Protein AF-0000000072325940 (afdb_homodimer)

Sequence (760 aa):
MFMQYHIFSPYRVCPLGAHVDHQHGLVTGFAIDKGVDLWFDVNEDGHVHLESKTFEGLVDFEIDAPSQVRERHWGDYARGAKYALCKRFALKHGITGVIQGSLPVGGLSSSAAVLIAYVMAFAKANDITLQPFEIVKIASEAEREYIGLNNGLLDQACIALGKKDGLLFLDCDSNDWRIIKRHPDMPDFEIGIFFSGLTRSLVNSDYNLRVFECKTAAWNMLAYTDQPLKTFDKTFLRDISKATFEKTRIAMPQRFARRAEHFYSEYRRVRQGVTAWETGNLKLFGKLSFDSCESSIHNYECGSPELIAIYEIMRALPGIYGGRFSGAGFKGACIALVNPAHKVEIEKVLTEKYLAQFPEYEKTFQVFWVKPDDGARFVEMFMQYHIFSPYRVCPLGAHVDHQHGLVTGFAIDKGVDLWFDVNEDGHVHLESKTFEGLVDFEIDAPSQVRERHWGDYARGAKYALCKRFALKHGITGVIQGSLPVGGLSSSAAVLIAYVMAFAKANDITLQPFEIVKIASEAEREYIGLNNGLLDQACIALGKKDGLLFLDCDSNDWRIIKRHPDMPDFEIGIFFSGLTRSLVNSDYNLRVFECKTAAWNMLAYTDQPLKTFDKTFLRDISKATFEKTRIAMPQRFARRAEHFYSEYRRVRQGVTAWETGNLKLFGKLSFDSCESSIHNYECGSPELIAIYEIMRALPGIYGGRFSGAGFKGACIALVNPAHKVEIEKVLTEKYLAQFPEYEKTFQVFWVKPDDGARFVE

pLDDT: mean 94.89, std 6.54, range [51.88, 98.88]

Foldseek 3Di:
DAADWKWWFFFKFWLFDPLQQLLQFKTKIFGWPFAKMKGKHKAQQQWAWEEEPVDDDIAIDGLQDPQDADPPDLNLLLSLLSVLVVVPDHFRIYIHIYMYGDDDDDQRPRSLRSSLVNNVVSCVSRVHDDDLVRSLVSSQCSCCPRVNASDGRHRSCNQRFHAQQFMWMARRNVRDIDTQGFDPPADDWWKKKWFLLDDDDPLRVLSVVLSLLQLVLQQQLCVVVVHDDDPSSPGHLVVDDVVSLVVCLVVDDVLSNLSSVLNVVSSVLSVVLSVCRNVNNLLSNQVSSLVNQVSCCPRSNAADPSQVQLSVLLVPDPFWSHKHGGDSHNGTIIMTIGRPVCVVVSVVSSLVSSCVVVVVSNPRIDMDIIGGHGHMDMDD/DAADWKWWFFFKFWLFDPLQQLLQFKTKIFGWPFAKMKGKHKAQQQWAWEEEPVDDDIAIDGLQDPQDADPPDLNLLLSLLSVLVVVPDHFRIYIHIYMYGDDDDDQRPRSLSSSLVNNVVSCVSRVHDDDLVRSLVSSQCSCCPRVNASDGRHGSCNQRFHAQQFMWMARRNVRDIDTQGFDPPAADWWKKKWFLLDDDDPLRVLSVVLSLLQLVLQQQLCVVVVHDDDPSSPGHLVVDDVVSLVVCLVVDDVLSNLSSVLNVVSSVLSVVLSVCRNVNNLLSNQVSSLVNQVSCCPRSNAADPSQVQLSVLLVPDPFWSHKHGGDSHNGTIIMTIGRPVCVVVSVVSSLVRSCVVVVVSNPRIDMDIIGGHGHMDMDD

Structure (mmCIF, N/CA/C/O backbone):
data_AF-0000000072325940-model_v1
#
loop_
_entity.id
_entity.type
_entity.pdbx_description
1 polymer Galactokinase
#
loop_
_atom_site.group_PDB
_atom_site.id
_atom_site.type_symbol
_atom_site.label_atom_id
_atom_site.label_alt_id
_atom_site.label_comp_id
_atom_site.label_asym_id
_atom_site.label_entity_id
_atom_site.label_seq_id
_atom_site.pdbx_PDB_ins_code
_atom_site.Cartn_x
_atom_site.Cartn_y
_atom_site.Cartn_z
_atom_site.occupancy
_atom_site.B_iso_or_equiv
_atom_site.auth_seq_id
_atom_site.auth_comp_id
_atom_site.auth_asym_id
_atom_site.auth_atom_id
_atom_site.pdbx_PDB_model_num
ATOM 1 N N . MET A 1 1 ? 2.705 -13.016 -41.156 1 51.88 1 MET A N 1
ATOM 2 C CA . MET A 1 1 ? 3.857 -12.117 -41.094 1 51.88 1 MET A CA 1
ATOM 3 C C . MET A 1 1 ? 4.922 -12.648 -40.125 1 51.88 1 MET A C 1
ATOM 5 O O . MET A 1 1 ? 4.609 -13.023 -39 1 51.88 1 MET A O 1
ATOM 9 N N . PHE A 1 2 ? 6.035 -13.125 -40.625 1 78.81 2 PHE A N 1
ATOM 10 C CA . PHE A 1 2 ? 7.121 -13.836 -39.969 1 78.81 2 PHE A CA 1
ATOM 11 C C . PHE A 1 2 ? 7.93 -12.898 -39.094 1 78.81 2 PHE A C 1
ATOM 13 O O . PHE A 1 2 ? 8.453 -11.891 -39.562 1 78.81 2 PHE A O 1
ATOM 20 N N . MET A 1 3 ? 7.707 -12.891 -37.844 1 91.12 3 MET A N 1
ATOM 21 C CA . MET A 1 3 ? 8.484 -12.094 -36.875 1 91.12 3 MET A CA 1
ATOM 22 C C . MET A 1 3 ? 9.805 -12.781 -36.562 1 91.12 3 MET A C 1
ATOM 24 O O . MET A 1 3 ? 9.906 -14.008 -36.625 1 91.12 3 MET A O 1
ATOM 28 N N . GLN A 1 4 ? 10.773 -12.031 -36.312 1 95.94 4 GLN A N 1
ATOM 29 C CA . GLN A 1 4 ? 12.148 -12.5 -36.156 1 95.94 4 GLN A CA 1
ATOM 30 C C . GLN A 1 4 ? 12.297 -13.375 -34.906 1 95.94 4 GLN A C 1
ATOM 32 O O . GLN A 1 4 ? 13.039 -14.352 -34.938 1 95.94 4 GLN A O 1
ATOM 37 N N . TYR A 1 5 ? 11.703 -13.031 -33.875 1 98.06 5 TYR A N 1
ATOM 38 C CA . TYR A 1 5 ? 11.898 -13.742 -32.625 1 98.06 5 TYR A CA 1
ATOM 39 C C . TYR A 1 5 ? 10.586 -14.344 -32.125 1 98.06 5 TYR A C 1
ATOM 41 O O . TYR A 1 5 ? 9.508 -13.836 -32.438 1 98.06 5 TYR A O 1
ATOM 49 N N . HIS A 1 6 ? 10.703 -15.445 -31.422 1 98.31 6 HIS A N 1
ATOM 50 C CA . HIS A 1 6 ? 9.578 -16.141 -30.812 1 98.31 6 HIS A CA 1
ATOM 51 C C . HIS A 1 6 ? 9.914 -16.609 -29.391 1 98.31 6 HIS A C 1
ATOM 53 O O . HIS A 1 6 ? 10.875 -17.344 -29.188 1 98.31 6 HIS A O 1
ATOM 59 N N . ILE A 1 7 ? 9.141 -16.109 -28.453 1 98.5 7 ILE A N 1
ATOM 60 C CA . ILE A 1 7 ? 9.281 -16.547 -27.062 1 98.5 7 ILE A CA 1
ATOM 61 C C . ILE A 1 7 ? 8.07 -17.375 -26.656 1 98.5 7 ILE A C 1
ATOM 63 O O . ILE A 1 7 ? 6.926 -17 -26.938 1 98.5 7 ILE A O 1
ATOM 67 N N . PHE A 1 8 ? 8.336 -18.531 -26.078 1 98.56 8 PHE A N 1
ATOM 68 C CA . PHE A 1 8 ? 7.312 -19.312 -25.391 1 98.56 8 PHE A CA 1
ATOM 69 C C . PHE A 1 8 ? 7.473 -19.188 -23.875 1 98.56 8 PHE A C 1
ATOM 71 O O . PHE A 1 8 ? 8.516 -19.531 -23.328 1 98.56 8 PHE A O 1
ATOM 78 N N . SER A 1 9 ? 6.504 -18.641 -23.219 1 98.5 9 SER A N 1
ATOM 79 C CA . SER A 1 9 ? 6.426 -18.531 -21.766 1 98.5 9 SER A CA 1
ATOM 80 C C . SER A 1 9 ? 5.328 -19.422 -21.203 1 98.5 9 SER A C 1
ATOM 82 O O . SER A 1 9 ? 4.141 -19.125 -21.359 1 98.5 9 SER A O 1
ATOM 84 N N . PRO A 1 10 ? 5.703 -20.484 -20.547 1 98.56 10 PRO A N 1
ATOM 85 C CA . PRO A 1 10 ? 4.719 -21.484 -20.094 1 98.56 10 PRO A CA 1
ATOM 86 C C . PRO A 1 10 ? 3.861 -20.984 -18.938 1 98.56 10 PRO A C 1
ATOM 88 O O . PRO A 1 10 ? 4.246 -20.047 -18.234 1 98.56 10 PRO A O 1
ATOM 91 N N . TYR A 1 11 ? 2.676 -21.594 -18.812 1 98.25 11 TYR A N 1
ATOM 92 C CA . TYR A 1 11 ? 1.926 -21.484 -17.578 1 98.25 11 TYR A CA 1
ATOM 93 C C . TYR A 1 11 ? 2.553 -22.328 -16.484 1 98.25 11 TYR A C 1
ATOM 95 O O . TYR A 1 11 ? 3.58 -22.984 -16.703 1 98.25 11 TYR A O 1
ATOM 103 N N . ARG A 1 12 ? 1.952 -22.188 -15.273 1 98.06 12 ARG A N 1
ATOM 104 C CA . ARG A 1 12 ? 2.545 -22.922 -14.164 1 98.06 12 ARG A CA 1
ATOM 105 C C . ARG A 1 12 ? 1.468 -23.516 -13.266 1 98.06 12 ARG A C 1
ATOM 107 O O . ARG A 1 12 ? 0.333 -23.031 -13.242 1 98.06 12 ARG A O 1
ATOM 114 N N . VAL A 1 13 ? 1.856 -24.578 -12.555 1 97.94 13 VAL A N 1
ATOM 115 C CA . VAL A 1 13 ? 1.023 -25.156 -11.5 1 97.94 13 VAL A CA 1
ATOM 116 C C . VAL A 1 13 ? 1.863 -25.375 -10.242 1 97.94 13 VAL A C 1
ATOM 118 O O . VAL A 1 13 ? 3.074 -25.594 -10.328 1 97.94 13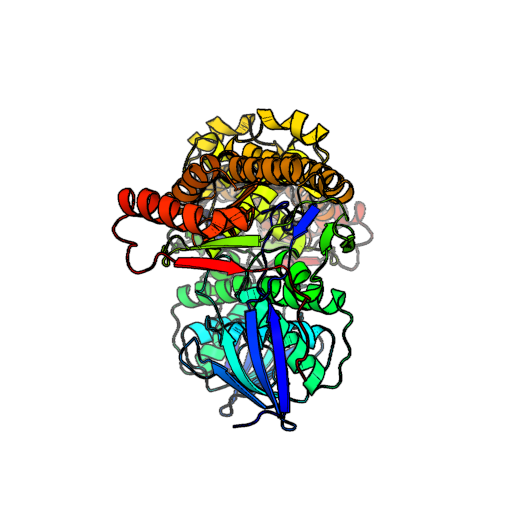 VAL A O 1
ATOM 121 N N . CYS A 1 14 ? 1.197 -25.328 -9.148 1 98.06 14 CYS A N 1
ATOM 122 C CA . CYS A 1 14 ? 1.838 -25.484 -7.844 1 98.06 14 CYS A CA 1
ATOM 123 C C . CYS A 1 14 ? 1.151 -26.562 -7.02 1 98.06 14 CYS A C 1
ATOM 125 O O . CYS A 1 14 ? 0.117 -26.312 -6.395 1 98.06 14 CYS A O 1
ATOM 127 N N . PRO A 1 15 ? 1.756 -27.719 -6.887 1 98.19 15 PRO A N 1
ATOM 128 C CA . PRO A 1 15 ? 1.148 -28.781 -6.074 1 98.19 15 PRO A CA 1
ATOM 129 C C . PRO A 1 15 ? 1.293 -28.531 -4.574 1 98.19 15 PRO A C 1
ATOM 131 O O . PRO A 1 15 ? 0.444 -28.953 -3.789 1 98.19 15 PRO A O 1
ATOM 134 N N . LEU A 1 16 ? 2.408 -27.938 -4.168 1 98.62 16 LEU A N 1
ATOM 135 C CA . LEU A 1 16 ? 2.676 -27.625 -2.768 1 98.62 16 LEU A CA 1
ATOM 136 C C . LEU A 1 16 ? 3.328 -26.25 -2.631 1 98.62 16 LEU A C 1
ATOM 138 O O . LEU A 1 16 ? 4.223 -25.906 -3.404 1 98.62 16 LEU A O 1
ATOM 142 N N . GLY A 1 17 ? 2.883 -25.547 -1.646 1 98.38 17 GLY A N 1
ATOM 143 C CA . GLY A 1 17 ? 3.471 -24.234 -1.399 1 98.38 17 GLY A CA 1
ATOM 144 C C . GLY A 1 17 ? 2.57 -23.094 -1.821 1 98.38 17 GLY A C 1
ATOM 145 O O . GLY A 1 17 ? 3.051 -22 -2.125 1 98.38 17 GLY A O 1
ATOM 146 N N . ALA A 1 18 ? 1.26 -23.344 -1.795 1 95.94 18 ALA A N 1
ATOM 147 C CA . ALA A 1 18 ? 0.313 -22.328 -2.225 1 95.94 18 ALA A CA 1
ATOM 148 C C . ALA A 1 18 ? 0.162 -21.234 -1.164 1 95.94 18 ALA A C 1
ATOM 150 O O . ALA A 1 18 ? 0.06 -21.531 0.029 1 95.94 18 ALA A O 1
ATOM 151 N N . HIS A 1 19 ? 0.198 -19.969 -1.581 1 96.75 19 HIS A N 1
ATOM 152 C CA . HIS A 1 19 ? -0.144 -18.781 -0.806 1 96.75 19 HIS A CA 1
ATOM 153 C C . HIS A 1 19 ? 0.864 -18.547 0.314 1 96.75 19 HIS A C 1
ATOM 155 O O . HIS A 1 19 ? 0.538 -17.922 1.327 1 96.75 19 HIS A O 1
ATOM 161 N N . VAL A 1 20 ? 2.068 -19.047 0.188 1 98.19 20 VAL A N 1
ATOM 162 C CA . VAL A 1 20 ? 3.023 -18.812 1.265 1 98.19 20 VAL A CA 1
ATOM 163 C C . VAL A 1 20 ? 4.219 -18.031 0.731 1 98.19 20 VAL A C 1
ATOM 165 O O . VAL A 1 20 ? 5.027 -17.516 1.507 1 98.19 20 VAL A O 1
ATOM 168 N N . ASP A 1 21 ? 4.316 -17.953 -0.592 1 97.75 21 ASP A N 1
ATOM 169 C CA . ASP A 1 21 ? 5.465 -17.266 -1.186 1 97.75 21 ASP A CA 1
ATOM 170 C C . ASP A 1 21 ? 5.477 -15.789 -0.824 1 97.75 21 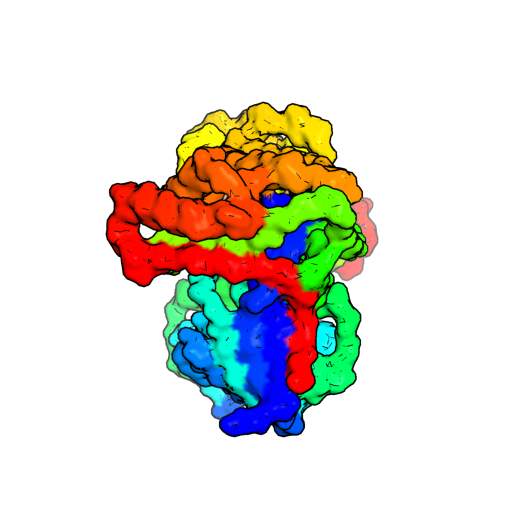ASP A C 1
ATOM 172 O O . ASP A 1 21 ? 6.535 -15.211 -0.594 1 97.75 21 ASP A O 1
ATOM 176 N N . HIS A 1 22 ? 4.32 -15.18 -0.716 1 96.38 22 HIS A N 1
ATOM 177 C CA . HIS A 1 22 ? 4.234 -13.766 -0.372 1 96.38 22 HIS A CA 1
ATOM 178 C C . HIS A 1 22 ? 4.594 -13.531 1.092 1 96.38 22 HIS A C 1
ATOM 180 O O . HIS A 1 22 ? 4.785 -12.383 1.515 1 96.38 22 HIS A O 1
ATOM 186 N N . GLN A 1 23 ? 4.691 -14.57 1.834 1 98.19 23 GLN A N 1
ATOM 187 C CA . GLN A 1 23 ? 5.176 -14.516 3.209 1 98.19 23 GLN A CA 1
ATOM 188 C C . GLN A 1 23 ? 6.562 -15.141 3.328 1 98.19 23 GLN A C 1
ATOM 190 O O . GLN A 1 23 ? 6.973 -15.555 4.414 1 98.19 23 GLN A O 1
ATOM 195 N N . HIS A 1 24 ? 7.219 -15.312 2.215 1 98 24 HIS A N 1
ATOM 196 C CA . HIS A 1 24 ? 8.586 -15.805 2.078 1 98 24 HIS A CA 1
ATOM 197 C C . HIS A 1 24 ? 8.68 -17.266 2.486 1 98 24 HIS A C 1
ATOM 199 O O . HIS A 1 24 ? 9.656 -17.672 3.129 1 98 24 HIS A O 1
ATOM 205 N N . GLY A 1 25 ? 7.719 -18.016 2.201 1 98.5 25 GLY A N 1
ATOM 206 C CA . GLY A 1 25 ? 7.703 -19.453 2.492 1 98.5 25 GLY A CA 1
ATOM 207 C C . GLY A 1 25 ? 8.477 -20.266 1.481 1 98.5 25 GLY A C 1
ATOM 208 O O . GLY A 1 25 ? 9.297 -19.734 0.735 1 98.5 25 GLY A O 1
ATOM 209 N N . LEU A 1 26 ? 8.297 -21.609 1.606 1 98.69 26 LEU A N 1
ATOM 210 C CA . LEU A 1 26 ? 8.836 -22.578 0.655 1 98.69 26 LEU A CA 1
ATOM 211 C C . LEU A 1 26 ? 7.789 -22.953 -0.379 1 98.69 26 LEU A C 1
ATOM 213 O O . LEU A 1 26 ? 6.617 -23.141 -0.042 1 98.69 26 LEU A O 1
ATOM 217 N N . VAL A 1 27 ? 8.266 -23.047 -1.602 1 98.75 27 VAL A N 1
ATOM 218 C CA . VAL A 1 27 ? 7.285 -23.375 -2.631 1 98.75 27 VAL A CA 1
ATOM 219 C C . VAL A 1 27 ? 7.867 -24.406 -3.586 1 98.75 27 VAL A C 1
ATOM 221 O O . VAL A 1 27 ? 9.086 -24.578 -3.672 1 98.75 27 VAL A O 1
ATOM 224 N N . THR A 1 28 ? 6.977 -25.125 -4.25 1 98.81 28 THR A N 1
ATOM 225 C CA . THR A 1 28 ? 7.301 -26.031 -5.344 1 98.81 28 THR A CA 1
ATOM 226 C C . THR A 1 28 ? 6.363 -25.812 -6.527 1 98.81 28 THR A C 1
ATOM 228 O O . THR A 1 28 ? 5.281 -25.234 -6.371 1 98.81 28 THR A O 1
ATOM 231 N N . GLY A 1 29 ? 6.828 -26.203 -7.688 1 98.44 29 GLY A N 1
ATOM 232 C CA . GLY A 1 29 ? 5.93 -26.078 -8.82 1 98.44 29 GLY A CA 1
ATOM 233 C C . GLY A 1 29 ? 6.543 -26.562 -10.125 1 98.44 29 GLY A C 1
ATOM 234 O O . GLY A 1 29 ? 7.684 -27.031 -10.141 1 98.44 29 GLY A O 1
ATOM 235 N N . PHE A 1 30 ? 5.703 -26.516 -11.148 1 98.31 30 PHE A N 1
ATOM 236 C CA . PHE A 1 30 ? 6.074 -26.891 -12.508 1 98.31 30 PHE A CA 1
ATOM 237 C C . PHE A 1 30 ? 5.73 -25.766 -13.484 1 98.31 30 PHE A C 1
ATOM 239 O O . PHE A 1 30 ? 4.695 -25.109 -13.359 1 98.31 30 PHE A O 1
ATOM 246 N N . ALA A 1 31 ? 6.621 -25.562 -14.445 1 98.56 31 ALA A N 1
ATOM 247 C CA . ALA A 1 31 ? 6.125 -25.062 -15.719 1 98.56 31 ALA A CA 1
ATOM 248 C C . ALA A 1 31 ? 5.422 -26.156 -16.516 1 98.56 31 ALA A C 1
ATOM 250 O O . ALA A 1 31 ? 5.742 -27.344 -16.359 1 98.56 31 ALA A O 1
ATOM 251 N N . ILE A 1 32 ? 4.48 -25.781 -17.359 1 98.31 32 ILE A N 1
ATOM 252 C CA . ILE A 1 32 ? 3.758 -26.812 -18.109 1 98.31 32 ILE A CA 1
ATOM 253 C C . ILE A 1 32 ? 3.844 -26.516 -19.594 1 98.31 32 ILE A C 1
ATOM 255 O O . ILE A 1 32 ? 4.297 -25.438 -20 1 98.31 32 ILE A O 1
ATOM 259 N N . ASP A 1 33 ? 3.369 -27.484 -20.438 1 98.25 33 ASP A N 1
ATOM 260 C CA . ASP A 1 33 ? 3.59 -27.406 -21.875 1 98.25 33 ASP A CA 1
ATOM 261 C C . ASP A 1 33 ? 2.492 -26.609 -22.562 1 98.25 33 ASP A C 1
ATOM 263 O O . ASP A 1 33 ? 2.156 -26.859 -23.719 1 98.25 33 ASP A O 1
ATOM 267 N N . LYS A 1 34 ? 1.827 -25.766 -21.859 1 98.06 34 LYS A N 1
ATOM 268 C CA . LYS A 1 34 ? 0.921 -24.719 -22.328 1 98.06 34 LYS A CA 1
ATOM 269 C C . LYS A 1 34 ? 1.343 -23.359 -21.797 1 98.06 34 LYS A C 1
ATOM 271 O O . LYS A 1 34 ? 1.927 -23.266 -20.719 1 98.06 34 LYS A O 1
ATOM 276 N N . GLY A 1 35 ? 1.14 -22.359 -22.594 1 97.88 35 GLY A N 1
ATOM 277 C CA . GLY A 1 35 ? 1.583 -21.031 -22.172 1 97.88 35 GLY A CA 1
ATOM 278 C C . GLY A 1 35 ? 1.237 -19.938 -23.156 1 97.88 35 GLY A C 1
ATOM 279 O O . GLY A 1 35 ? 0.196 -20 -23.812 1 97.88 35 GLY A O 1
ATOM 280 N N . VAL A 1 36 ? 2.055 -18.922 -23.125 1 97.31 36 VAL A N 1
ATOM 281 C CA . VAL A 1 36 ? 1.905 -17.766 -23.984 1 97.31 36 VAL A CA 1
ATOM 282 C C . VAL A 1 36 ? 3.025 -17.734 -25.031 1 97.31 36 VAL A C 1
ATOM 284 O O . VAL A 1 36 ? 4.172 -18.062 -24.719 1 97.31 36 VAL A O 1
ATOM 287 N N . ASP A 1 37 ? 2.557 -17.406 -26.203 1 97.5 37 ASP A N 1
ATOM 288 C CA . ASP A 1 37 ? 3.51 -17.172 -27.297 1 97.5 37 ASP A CA 1
ATOM 289 C C . ASP A 1 37 ? 3.619 -15.688 -27.625 1 97.5 37 ASP A C 1
ATOM 291 O O . ASP A 1 37 ? 2.605 -15 -27.781 1 97.5 37 ASP A O 1
ATOM 295 N N . LEU A 1 38 ? 4.828 -15.203 -27.688 1 98 38 LEU A N 1
ATOM 296 C CA . LEU A 1 38 ? 5.102 -13.8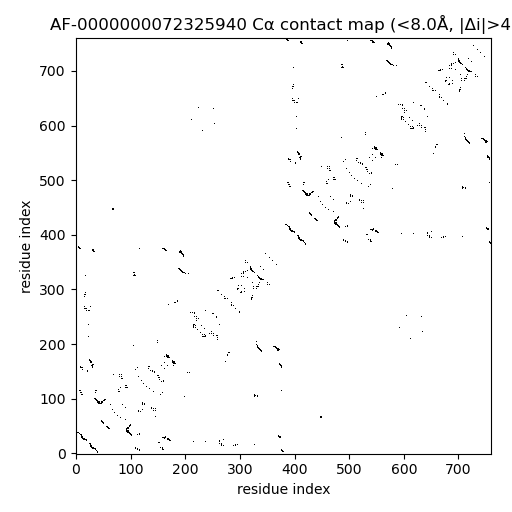44 -28.141 1 98 38 LEU A CA 1
ATOM 297 C C . LEU A 1 38 ? 6.012 -13.859 -29.359 1 98 38 LEU A C 1
ATOM 299 O O . LEU A 1 38 ? 7.152 -14.328 -29.297 1 98 38 LEU A O 1
ATOM 303 N N . TRP A 1 39 ? 5.492 -13.406 -30.453 1 98.25 39 TRP A N 1
ATOM 304 C CA . TRP A 1 39 ? 6.285 -13.156 -31.656 1 98.25 39 TRP A CA 1
ATOM 305 C C . TRP A 1 39 ? 6.602 -11.664 -31.797 1 98.25 39 TRP A C 1
ATOM 307 O O . TRP A 1 39 ? 5.715 -10.82 -31.641 1 98.25 39 TRP A O 1
ATOM 317 N N . PHE A 1 40 ? 7.918 -11.344 -32.094 1 98.38 40 PHE A N 1
ATOM 318 C CA . PHE A 1 40 ? 8.195 -9.914 -32.156 1 98.38 40 PHE A CA 1
ATOM 319 C C . PHE A 1 40 ? 9.422 -9.641 -33 1 98.38 40 PHE A C 1
ATOM 321 O O . PHE A 1 40 ? 10.211 -10.547 -33.281 1 98.38 40 PHE A O 1
ATOM 328 N N . ASP A 1 41 ? 9.461 -8.406 -33.469 1 98.31 41 ASP A N 1
ATOM 329 C CA . ASP A 1 41 ? 10.633 -7.793 -34.094 1 98.31 41 ASP A CA 1
ATOM 330 C C . ASP A 1 41 ? 11.164 -6.645 -33.25 1 98.31 41 ASP A C 1
ATOM 332 O O . ASP A 1 41 ? 10.406 -6.012 -32.5 1 98.31 41 ASP A O 1
ATOM 336 N N . VAL A 1 42 ? 12.469 -6.426 -33.312 1 97.94 42 VAL A N 1
ATOM 337 C CA . VAL A 1 42 ? 13.07 -5.305 -32.625 1 97.94 42 VAL A CA 1
ATOM 338 C C . VAL A 1 42 ? 12.828 -4.012 -33.375 1 97.94 42 VAL A C 1
ATOM 340 O O . VAL A 1 42 ? 12.953 -3.979 -34.625 1 97.94 42 VAL A O 1
ATOM 343 N N . ASN A 1 43 ? 12.406 -3.004 -32.656 1 97.62 43 ASN A N 1
ATOM 344 C CA . ASN A 1 43 ? 12.289 -1.659 -33.219 1 97.62 43 ASN A CA 1
ATOM 345 C C . ASN A 1 43 ? 13.422 -0.756 -32.75 1 97.62 43 ASN A C 1
ATOM 347 O O . ASN A 1 43 ? 13.469 -0.368 -31.562 1 97.62 43 ASN A O 1
ATOM 351 N N . GLU A 1 44 ? 14.188 -0.298 -33.594 1 95.56 44 GLU A N 1
ATOM 352 C CA . GLU A 1 44 ? 15.352 0.508 -33.25 1 95.56 44 GLU A CA 1
ATOM 353 C C . GLU A 1 44 ? 14.945 1.915 -32.812 1 95.56 44 GLU A C 1
ATOM 355 O O . GLU A 1 44 ? 15.695 2.598 -32.125 1 95.56 44 GLU A O 1
ATOM 360 N N . ASP A 1 45 ? 13.797 2.299 -33.188 1 94.62 45 ASP A N 1
ATOM 361 C CA . ASP A 1 45 ? 13.383 3.674 -32.938 1 94.62 45 ASP A CA 1
ATOM 362 C C . ASP A 1 45 ? 12.797 3.811 -31.531 1 94.62 45 ASP A C 1
ATOM 364 O O . ASP A 1 45 ? 12.32 4.883 -31.156 1 94.62 45 ASP A O 1
ATOM 368 N N . GLY A 1 46 ? 12.758 2.736 -30.812 1 95.88 46 GLY A N 1
ATOM 369 C CA . GLY A 1 46 ? 12.305 2.793 -29.438 1 95.88 46 GLY A CA 1
ATOM 370 C C . GLY A 1 46 ? 10.82 2.562 -29.281 1 95.88 46 GLY A C 1
ATOM 371 O O . GLY A 1 46 ? 10.328 2.352 -28.172 1 95.88 46 GLY A O 1
ATOM 372 N N . HIS A 1 47 ? 10.086 2.443 -30.328 1 96.75 47 HIS A N 1
ATOM 373 C CA . HIS A 1 47 ? 8.641 2.305 -30.281 1 96.75 47 HIS A CA 1
ATOM 374 C C . HIS A 1 47 ? 8.234 0.873 -29.938 1 96.75 47 HIS A C 1
ATOM 376 O O . HIS A 1 47 ? 8.82 -0.08 -30.453 1 96.75 47 HIS A O 1
ATOM 382 N N . VAL A 1 48 ? 7.254 0.766 -29.031 1 97.25 48 VAL A N 1
ATOM 383 C CA . VAL A 1 48 ? 6.652 -0.521 -28.703 1 97.25 48 VAL A CA 1
ATOM 384 C C . VAL A 1 48 ? 5.238 -0.594 -29.266 1 97.25 48 VAL A C 1
ATOM 386 O O . VAL A 1 48 ? 4.398 0.263 -28.969 1 97.25 48 VAL A O 1
ATOM 389 N N . HIS A 1 49 ? 5.035 -1.543 -30.109 1 97.38 49 HIS A N 1
ATOM 390 C CA . HIS A 1 49 ? 3.736 -1.807 -30.719 1 97.38 49 HIS A CA 1
ATOM 391 C C . HIS A 1 49 ? 3.33 -3.266 -30.547 1 97.38 49 HIS A C 1
ATOM 393 O O . HIS A 1 49 ? 3.924 -4.16 -31.141 1 97.38 49 HIS A O 1
ATOM 399 N N . LEU A 1 50 ? 2.215 -3.479 -29.781 1 97 50 LEU A N 1
ATOM 400 C CA . LEU A 1 50 ? 1.829 -4.848 -29.453 1 97 50 LEU A CA 1
ATOM 401 C C . LEU A 1 50 ? 0.367 -5.098 -29.812 1 97 50 LEU A C 1
ATOM 403 O O . LEU A 1 50 ? -0.481 -4.223 -29.625 1 97 50 LEU A O 1
ATOM 407 N N . GLU A 1 51 ? 0.112 -6.238 -30.312 1 95.88 51 GLU A N 1
ATOM 408 C CA . GLU A 1 51 ? -1.229 -6.766 -30.531 1 95.88 51 GLU A CA 1
ATOM 409 C C . GLU A 1 51 ? -1.444 -8.07 -29.781 1 95.88 51 GLU A C 1
ATOM 411 O O . GLU A 1 51 ? -0.485 -8.781 -29.453 1 95.88 51 GLU A O 1
ATOM 416 N N . SER A 1 52 ? -2.701 -8.305 -29.453 1 93.62 52 SER A N 1
ATOM 417 C CA . SER A 1 52 ? -3.049 -9.555 -28.797 1 93.62 52 SER A CA 1
ATOM 418 C C . SER A 1 52 ? -4.094 -10.328 -29.594 1 93.62 52 SER A C 1
ATOM 420 O O . SER A 1 52 ? -5.023 -9.727 -30.141 1 93.62 52 SER A O 1
ATOM 422 N N . LYS A 1 53 ? -3.912 -11.609 -29.656 1 92 53 LYS A N 1
ATOM 423 C CA . LYS A 1 53 ? -4.934 -12.461 -30.25 1 92 53 LYS A CA 1
ATOM 424 C C . LYS A 1 53 ? -5.992 -12.867 -29.234 1 92 53 LYS A C 1
ATOM 426 O O . LYS A 1 53 ? -7.039 -13.398 -29.594 1 92 53 LYS A O 1
ATOM 431 N N . THR A 1 54 ? -5.699 -12.609 -28.016 1 86.25 54 THR A N 1
ATOM 432 C CA . THR A 1 54 ? -6.574 -13.008 -26.922 1 86.25 54 THR A CA 1
ATOM 433 C C . THR A 1 54 ? -7.445 -11.844 -26.469 1 86.25 54 THR A C 1
ATOM 435 O O . THR A 1 54 ? -8.594 -12.039 -26.062 1 86.25 54 THR A O 1
ATOM 438 N N . PHE A 1 55 ? -6.906 -10.625 -26.531 1 85.94 55 PHE A N 1
ATOM 439 C CA . PHE A 1 55 ? -7.609 -9.445 -26.047 1 85.94 55 PHE A CA 1
ATOM 440 C C . PHE A 1 55 ? -7.672 -8.375 -27.125 1 85.94 55 PHE A C 1
ATOM 442 O O . PHE A 1 55 ? -6.766 -8.266 -27.953 1 85.94 55 PHE A O 1
ATOM 449 N N . GLU A 1 56 ? -8.594 -7.559 -27.016 1 86.31 56 GLU A N 1
ATOM 450 C CA . GLU A 1 56 ? -8.758 -6.469 -27.969 1 86.31 56 GLU A CA 1
ATOM 451 C C . GLU A 1 56 ? -7.898 -5.27 -27.594 1 86.31 56 GLU A C 1
ATOM 453 O O . GLU A 1 56 ? -7.523 -5.105 -26.438 1 86.31 56 GLU A O 1
ATOM 458 N N . GLY A 1 57 ? -7.543 -4.559 -28.641 1 86.94 57 GLY A N 1
ATOM 459 C CA . GLY A 1 57 ? -6.816 -3.318 -28.422 1 86.94 57 GLY A CA 1
ATOM 460 C C . GLY A 1 57 ? -5.355 -3.404 -28.812 1 86.94 57 GLY A C 1
ATOM 461 O O . GLY A 1 57 ? -4.855 -4.484 -29.141 1 86.94 57 GLY A O 1
ATOM 462 N N . LEU A 1 58 ? -4.746 -2.18 -28.906 1 91.56 58 LEU A N 1
ATOM 463 C CA . LEU A 1 58 ? -3.336 -2.037 -29.234 1 91.56 58 LEU A CA 1
ATOM 464 C C . LEU A 1 58 ? -2.562 -1.393 -28.094 1 91.56 58 LEU A C 1
ATOM 466 O O . LEU A 1 58 ? -3.135 -0.642 -27.297 1 91.56 58 LEU A O 1
ATOM 470 N N . VAL A 1 59 ? -1.405 -1.744 -27.984 1 92.25 59 VAL A N 1
ATOM 471 C CA . VAL A 1 59 ? -0.507 -1.129 -27.016 1 92.25 59 VAL A CA 1
ATOM 472 C C . VAL A 1 59 ? 0.612 -0.387 -27.734 1 92.25 59 VAL A C 1
ATOM 474 O O . VAL A 1 59 ? 1.352 -0.983 -28.516 1 92.25 59 VAL A O 1
ATOM 477 N N . ASP A 1 60 ? 0.718 0.89 -27.484 1 93.44 60 ASP A N 1
ATOM 478 C CA . ASP A 1 60 ? 1.73 1.74 -28.094 1 93.44 60 ASP A CA 1
ATOM 479 C C . ASP A 1 60 ? 2.379 2.66 -27.062 1 93.44 60 ASP A C 1
ATOM 481 O O . ASP A 1 60 ? 1.684 3.363 -26.328 1 93.44 60 ASP A O 1
ATOM 485 N N . PHE A 1 61 ? 3.684 2.643 -26.984 1 90.56 61 PHE A N 1
ATOM 486 C CA . PHE A 1 61 ? 4.402 3.586 -26.141 1 90.56 61 PHE A CA 1
ATOM 487 C C . PHE A 1 61 ? 5.883 3.625 -26.5 1 90.56 61 PHE A C 1
ATOM 489 O O . PHE A 1 61 ? 6.352 2.801 -27.297 1 90.56 61 PHE A O 1
ATOM 496 N N . GLU A 1 62 ? 6.578 4.645 -26.031 1 91.5 62 GLU A N 1
ATOM 497 C CA . GLU A 1 62 ? 8.016 4.762 -26.234 1 91.5 62 GLU A CA 1
ATOM 498 C C . GLU A 1 62 ? 8.797 4.125 -25.078 1 91.5 62 GLU A C 1
ATOM 500 O O . GLU A 1 62 ? 8.555 4.445 -23.906 1 91.5 62 GLU A O 1
ATOM 505 N N . ILE A 1 63 ? 9.727 3.271 -25.406 1 92.25 63 ILE A N 1
ATOM 506 C CA . ILE A 1 63 ? 10.422 2.447 -24.422 1 92.25 63 ILE A CA 1
ATOM 507 C C . ILE A 1 63 ? 11.258 3.334 -23.5 1 92.25 63 ILE A C 1
ATOM 509 O O . ILE A 1 63 ? 11.5 2.984 -22.344 1 92.25 63 ILE A O 1
ATOM 513 N N . ASP A 1 64 ? 11.734 4.504 -23.969 1 86.5 64 ASP A N 1
ATOM 514 C CA . ASP A 1 64 ? 12.625 5.363 -23.203 1 86.5 64 ASP A CA 1
ATOM 515 C C . ASP A 1 64 ? 11.859 6.492 -22.516 1 86.5 64 ASP A C 1
ATOM 517 O O . ASP A 1 64 ? 12.445 7.332 -21.844 1 86.5 64 ASP A O 1
ATOM 521 N N . ALA A 1 65 ? 10.578 6.512 -22.703 1 80.62 65 ALA A N 1
ATOM 522 C CA . ALA A 1 65 ? 9.758 7.504 -22.016 1 80.62 65 ALA A CA 1
ATOM 523 C C . ALA A 1 65 ? 9.633 7.176 -20.531 1 80.62 65 ALA A C 1
ATOM 525 O O . ALA A 1 65 ? 9.773 6.02 -20.125 1 80.62 65 ALA A O 1
ATOM 526 N N . PRO A 1 66 ? 9.484 8.266 -19.75 1 74.38 66 PRO A N 1
ATOM 527 C CA . PRO A 1 66 ? 9.227 7.977 -18.328 1 74.38 66 PRO A CA 1
ATOM 528 C C . PRO A 1 66 ? 8.047 7.031 -18.125 1 74.38 66 PRO A C 1
ATOM 530 O O . PRO A 1 66 ? 7.07 7.082 -18.891 1 74.38 66 PRO A O 1
ATOM 533 N N . SER A 1 67 ? 8.273 6.156 -17.109 1 72.5 67 SER A N 1
ATOM 534 C CA . SER A 1 67 ? 7.219 5.188 -16.844 1 72.5 67 SER A CA 1
ATOM 535 C C . SER A 1 67 ? 5.922 5.883 -16.453 1 72.5 67 SER A C 1
ATOM 537 O O . SER A 1 67 ? 5.93 6.82 -15.648 1 72.5 67 SER A O 1
ATOM 539 N N . GLN A 1 68 ? 4.926 5.344 -17.078 1 73.5 68 GLN A N 1
ATOM 540 C CA . GLN A 1 68 ? 3.602 5.922 -16.875 1 73.5 68 GLN A CA 1
ATOM 541 C C . GLN A 1 68 ? 2.84 5.191 -15.781 1 73.5 68 GLN A C 1
ATOM 543 O O . GLN A 1 68 ? 3.152 4.039 -15.461 1 73.5 68 GLN A O 1
ATOM 548 N N . VAL A 1 69 ? 1.896 5.855 -15.25 1 73.44 69 VAL A N 1
ATOM 549 C CA . VAL A 1 69 ? 0.973 5.195 -14.328 1 73.44 69 VAL A CA 1
ATOM 550 C C . VAL A 1 69 ? 0.133 4.172 -15.094 1 73.44 69 VAL A C 1
ATOM 552 O O . VAL A 1 69 ? -0.145 4.352 -16.281 1 73.44 69 VAL A O 1
ATOM 555 N N . ARG A 1 70 ? -0.304 3.223 -14.508 1 74.31 70 ARG A N 1
ATOM 556 C CA . ARG A 1 70 ? -1.027 2.113 -15.117 1 74.31 70 ARG A CA 1
ATOM 557 C C . ARG A 1 70 ? -2.338 2.59 -15.734 1 74.31 70 ARG A C 1
ATOM 559 O O . ARG A 1 70 ? -3.014 3.457 -15.18 1 74.31 70 ARG A O 1
ATOM 566 N N . GLU A 1 71 ? -2.805 1.876 -16.828 1 71.25 71 GLU A N 1
ATOM 567 C CA . GLU A 1 71 ? -4.027 2.205 -17.562 1 71.25 71 GLU A CA 1
ATOM 568 C C . GLU A 1 71 ? -5.094 1.134 -17.359 1 71.25 71 GLU A C 1
ATOM 570 O O . GLU A 1 71 ? -6.203 1.244 -17.891 1 71.25 71 GLU A O 1
ATOM 575 N N . ARG A 1 72 ? -4.797 0.093 -16.703 1 69.19 72 ARG A N 1
ATOM 576 C CA . ARG A 1 72 ? -5.711 -0.994 -16.375 1 69.19 72 ARG A CA 1
ATOM 577 C C . ARG A 1 72 ? -6.137 -1.751 -17.625 1 69.19 72 ARG A C 1
ATOM 579 O O . ARG A 1 72 ? -7.324 -1.976 -17.844 1 69.19 72 ARG A O 1
ATOM 586 N N . HIS A 1 73 ? -5.234 -2 -18.438 1 82.12 73 HIS A N 1
ATOM 587 C CA . HIS A 1 73 ? -5.371 -2.834 -19.625 1 82.12 73 HIS A CA 1
ATOM 588 C C . HIS A 1 73 ? -4.188 -3.783 -19.781 1 82.12 73 HIS A C 1
ATOM 590 O O . HIS A 1 73 ? -3.205 -3.676 -19.047 1 82.12 73 HIS A O 1
ATOM 596 N N . TRP A 1 74 ? -4.43 -4.773 -20.75 1 87.38 74 TRP A N 1
ATOM 597 C CA . TRP A 1 74 ? -3.432 -5.832 -20.859 1 87.38 74 TRP A CA 1
ATOM 598 C C . TRP A 1 74 ? -2.064 -5.254 -21.219 1 87.38 74 TRP A C 1
ATOM 600 O O . TRP A 1 74 ? -1.034 -5.879 -20.953 1 87.38 74 TRP A O 1
ATOM 610 N N . GLY A 1 75 ? -2.057 -4.082 -21.75 1 91.12 75 GLY A N 1
ATOM 611 C CA . GLY A 1 75 ? -0.806 -3.418 -22.094 1 91.12 75 GLY A CA 1
ATOM 612 C C . GLY A 1 75 ? 0.021 -3.053 -20.875 1 91.12 75 GLY A C 1
ATOM 613 O O . GLY A 1 75 ? 1.219 -2.787 -20.984 1 91.12 75 GLY A O 1
ATOM 614 N N . ASP A 1 76 ? -0.583 -3.02 -19.719 1 92.12 76 ASP A N 1
ATOM 615 C CA . ASP A 1 76 ? 0.105 -2.668 -18.484 1 92.12 76 ASP A CA 1
ATOM 616 C C . ASP A 1 76 ? 1.195 -3.684 -18.156 1 92.12 76 ASP A C 1
ATOM 618 O O . ASP A 1 76 ? 2.188 -3.35 -17.5 1 92.12 76 ASP A O 1
ATOM 622 N N . TYR A 1 77 ? 1.018 -4.855 -18.656 1 94.81 77 TYR A N 1
ATOM 623 C CA . TYR A 1 77 ? 2.047 -5.852 -18.391 1 94.81 77 TYR A CA 1
ATOM 624 C C . TYR A 1 77 ? 3.326 -5.535 -19.156 1 94.81 77 TYR A C 1
ATOM 626 O O . TYR A 1 77 ? 4.43 -5.734 -18.641 1 94.81 77 TYR A O 1
ATOM 634 N N . ALA A 1 78 ? 3.176 -5.02 -20.359 1 96.5 78 ALA A N 1
ATOM 635 C CA . ALA A 1 78 ? 4.344 -4.574 -21.109 1 96.5 78 ALA A CA 1
ATOM 636 C C . ALA A 1 78 ? 4.973 -3.34 -20.469 1 96.5 78 ALA A C 1
ATOM 638 O O . ALA A 1 78 ? 6.195 -3.258 -20.328 1 96.5 78 ALA A O 1
ATOM 639 N N . ARG A 1 79 ? 4.156 -2.439 -20.094 1 94.75 79 ARG A N 1
ATOM 640 C CA . ARG A 1 79 ? 4.645 -1.237 -19.422 1 94.75 79 ARG A CA 1
ATOM 641 C C . ARG A 1 79 ? 5.297 -1.577 -18.094 1 94.75 79 ARG A C 1
ATOM 643 O O . ARG A 1 79 ? 6.266 -0.929 -17.688 1 94.75 79 ARG A O 1
ATOM 650 N N . GLY A 1 80 ? 4.699 -2.559 -17.406 1 95.38 80 GLY A N 1
ATOM 651 C CA . GLY A 1 80 ? 5.305 -3.037 -16.172 1 95.38 80 GLY A CA 1
ATOM 652 C C . GLY A 1 80 ? 6.68 -3.648 -16.375 1 95.38 80 GLY A C 1
ATOM 653 O O . GLY A 1 80 ? 7.59 -3.424 -15.586 1 95.38 80 GLY A O 1
ATOM 654 N N . ALA A 1 81 ? 6.785 -4.41 -17.422 1 97.38 81 ALA A N 1
ATOM 655 C CA . ALA A 1 81 ? 8.086 -4.977 -17.75 1 97.38 81 ALA A CA 1
ATOM 656 C C . ALA A 1 81 ? 9.117 -3.875 -18 1 97.38 81 ALA A C 1
ATOM 658 O O . ALA A 1 81 ? 10.234 -3.93 -17.484 1 97.38 81 ALA A O 1
ATOM 659 N N . LYS A 1 82 ? 8.727 -2.918 -18.75 1 96.12 82 LYS A N 1
ATOM 660 C CA . LYS A 1 82 ? 9.586 -1.765 -19 1 96.12 82 LYS A CA 1
ATOM 661 C C . LYS A 1 82 ? 9.969 -1.07 -17.703 1 96.12 82 LYS A C 1
ATOM 663 O O . LYS A 1 82 ? 11.141 -0.759 -17.484 1 96.12 82 LYS A O 1
ATOM 668 N N . TYR A 1 83 ? 9 -0.876 -16.875 1 93.38 83 TYR A N 1
ATOM 669 C CA . TYR A 1 83 ? 9.188 -0.202 -15.594 1 93.38 83 TYR A CA 1
ATOM 670 C C . TYR A 1 83 ? 10.266 -0.897 -14.766 1 93.38 83 TYR A C 1
ATOM 672 O O . TYR A 1 83 ? 11.195 -0.254 -14.281 1 93.38 83 TYR A O 1
ATOM 680 N N . ALA A 1 84 ? 10.148 -2.117 -14.641 1 95.62 84 ALA A N 1
ATOM 681 C CA . ALA A 1 84 ? 11.07 -2.879 -13.805 1 95.62 84 ALA A CA 1
ATOM 682 C C . ALA A 1 84 ? 12.461 -2.932 -14.422 1 95.62 84 ALA A C 1
ATOM 684 O O . ALA A 1 84 ? 13.469 -2.793 -13.719 1 95.62 84 ALA A O 1
ATOM 685 N N . LEU A 1 85 ? 12.547 -3.084 -15.734 1 96.69 85 LEU A N 1
ATOM 686 C CA . LEU A 1 85 ? 13.836 -3.145 -16.406 1 96.69 85 LEU A CA 1
ATOM 687 C C . LEU A 1 85 ? 14.555 -1.801 -16.344 1 96.69 85 LEU A C 1
ATOM 689 O O . LEU A 1 85 ? 15.773 -1.751 -16.156 1 96.69 85 LEU A O 1
ATOM 693 N N . CYS A 1 86 ? 13.812 -0.752 -16.391 1 92.88 86 CYS A N 1
ATOM 694 C CA . CYS A 1 86 ? 14.375 0.593 -16.453 1 92.88 86 CYS A CA 1
ATOM 695 C C . CYS A 1 86 ? 15.008 0.972 -15.125 1 92.88 86 CYS A C 1
ATOM 697 O O . CYS A 1 86 ? 15.82 1.902 -15.062 1 92.88 86 CYS A O 1
ATOM 699 N N . LYS A 1 87 ? 14.625 0.29 -14.133 1 88.88 87 LYS A N 1
ATOM 700 C CA . LYS A 1 87 ? 15.25 0.534 -12.836 1 88.88 87 LYS A CA 1
ATOM 701 C C . LYS A 1 87 ? 16.719 0.113 -12.844 1 88.88 87 LYS A C 1
ATOM 703 O O . LYS A 1 87 ? 17.516 0.598 -12.039 1 88.88 87 LYS A O 1
ATOM 708 N N . ARG A 1 88 ? 17.094 -0.736 -13.766 1 91.38 88 ARG A N 1
ATOM 709 C CA . ARG A 1 88 ? 18.422 -1.309 -13.773 1 91.38 88 ARG A CA 1
ATOM 710 C C . ARG A 1 88 ? 19.156 -0.981 -15.07 1 91.38 88 ARG A C 1
ATOM 712 O O . ARG A 1 88 ? 20.391 -0.958 -15.109 1 91.38 88 ARG A O 1
ATOM 719 N N . PHE A 1 89 ? 18.359 -0.764 -16.125 1 92.44 89 PHE A N 1
ATOM 720 C CA . PHE A 1 89 ? 18.938 -0.631 -17.453 1 92.44 89 PHE A CA 1
ATOM 721 C C . PHE A 1 89 ? 18.344 0.558 -18.188 1 92.44 89 PHE A C 1
ATOM 723 O O . PHE A 1 89 ? 17.203 0.93 -17.953 1 92.44 89 PHE A O 1
ATOM 730 N N . ALA A 1 90 ? 19.172 1.105 -19.078 1 91.19 90 ALA A N 1
ATOM 731 C CA . ALA A 1 90 ? 18.641 2.068 -20.031 1 91.19 90 ALA A CA 1
ATOM 732 C C . ALA A 1 90 ? 18.094 1.362 -21.266 1 91.19 90 ALA A C 1
ATOM 734 O O . ALA A 1 90 ? 18.812 0.616 -21.938 1 91.19 90 ALA A O 1
ATOM 735 N N . LEU A 1 91 ? 16.891 1.532 -21.578 1 95.5 91 LEU A N 1
ATOM 736 C CA . LEU A 1 91 ? 16.266 0.904 -22.734 1 95.5 91 LEU A CA 1
ATOM 737 C C . LEU A 1 91 ? 16.156 1.885 -23.891 1 95.5 91 LEU A C 1
ATOM 739 O O . LEU A 1 91 ? 15.742 3.031 -23.703 1 95.5 91 LEU A O 1
ATOM 743 N N . LYS A 1 92 ? 16.5 1.442 -25.031 1 95.38 92 LYS A N 1
ATOM 744 C CA . LYS A 1 92 ? 16.531 2.301 -26.203 1 95.38 92 LYS A CA 1
ATOM 745 C C . LYS A 1 92 ? 15.672 1.717 -27.328 1 95.38 92 LYS A C 1
ATOM 747 O O . LYS A 1 92 ? 15.148 2.455 -28.172 1 95.38 92 LYS A O 1
ATOM 752 N N . HIS A 1 93 ? 15.57 0.447 -27.406 1 97.62 93 HIS A N 1
ATOM 753 C CA . HIS A 1 93 ? 14.875 -0.224 -28.5 1 97.62 93 HIS A CA 1
ATOM 754 C C . HIS A 1 93 ? 13.555 -0.817 -28.031 1 97.62 93 HIS A C 1
ATOM 756 O O . HIS A 1 93 ? 13.477 -1.419 -26.969 1 97.62 93 HIS A O 1
ATOM 762 N N . GLY A 1 94 ? 12.516 -0.568 -28.812 1 98.06 94 GLY A N 1
ATOM 763 C CA . GLY A 1 94 ? 11.219 -1.176 -28.594 1 98.06 94 GLY A CA 1
ATOM 764 C C . GLY A 1 94 ? 11.008 -2.453 -29.391 1 98.06 94 GLY A C 1
ATOM 765 O O . GLY A 1 94 ? 11.977 -3.078 -29.828 1 98.06 94 GLY A O 1
ATOM 766 N N . ILE A 1 95 ? 9.711 -2.9 -29.422 1 98.38 95 ILE A N 1
ATOM 767 C CA . ILE A 1 95 ? 9.383 -4.086 -30.203 1 98.38 95 ILE A CA 1
ATOM 768 C C . ILE A 1 95 ? 8.023 -3.906 -30.875 1 98.38 95 ILE A C 1
ATOM 770 O O . ILE A 1 95 ? 7.18 -3.154 -30.391 1 98.38 95 ILE A O 1
ATOM 774 N N . THR A 1 96 ? 7.871 -4.535 -32 1 98.06 96 THR A N 1
ATOM 775 C CA . THR A 1 96 ? 6.574 -4.82 -32.625 1 98.06 96 THR A CA 1
ATOM 776 C C . THR A 1 96 ? 6.25 -6.309 -32.531 1 98.06 96 THR A C 1
ATOM 778 O O . THR A 1 96 ? 7.023 -7.145 -33 1 98.06 96 THR A O 1
ATOM 781 N N . GLY A 1 97 ? 5.094 -6.547 -31.859 1 97.56 97 GLY A N 1
ATOM 782 C CA . GLY A 1 97 ? 4.875 -7.973 -31.656 1 97.56 97 GLY A CA 1
ATOM 783 C C . GLY A 1 97 ? 3.414 -8.336 -31.5 1 97.56 97 GLY A C 1
ATOM 784 O O . GLY A 1 97 ? 2.555 -7.453 -31.438 1 97.56 97 GLY A O 1
ATOM 785 N N . VAL A 1 98 ? 3.182 -9.672 -31.531 1 97.31 98 VAL A N 1
ATOM 786 C CA . VAL A 1 98 ? 1.868 -10.266 -31.312 1 97.31 98 VAL A CA 1
ATOM 787 C C . VAL A 1 98 ? 1.954 -11.312 -30.203 1 97.31 98 VAL A C 1
ATOM 789 O O . VAL A 1 98 ? 2.848 -12.164 -30.219 1 97.31 98 VAL A O 1
ATOM 792 N N . ILE A 1 99 ? 1.036 -11.195 -29.25 1 96.5 99 ILE A N 1
ATOM 793 C CA . ILE A 1 99 ? 1.017 -12.133 -28.141 1 96.5 99 ILE A CA 1
ATOM 794 C C . ILE A 1 99 ? -0.265 -12.961 -28.188 1 96.5 99 ILE A C 1
ATOM 796 O O . ILE A 1 99 ? -1.312 -12.477 -28.609 1 96.5 99 ILE A O 1
ATOM 800 N N . GLN A 1 100 ? -0.147 -14.281 -27.766 1 95.56 100 GLN A N 1
ATOM 801 C CA . GLN A 1 100 ? -1.294 -15.18 -27.797 1 95.56 100 GLN A CA 1
ATOM 802 C C . GLN A 1 100 ? -1.226 -16.188 -26.656 1 95.56 100 GLN A C 1
ATOM 804 O O . GLN A 1 100 ? -0.204 -16.859 -26.469 1 95.56 100 GLN A O 1
ATOM 809 N N . GLY A 1 101 ? -2.303 -16.297 -25.922 1 93.81 101 GLY A N 1
ATOM 810 C CA . GLY A 1 101 ? -2.426 -17.344 -24.906 1 93.81 101 GLY A CA 1
ATOM 811 C C . GLY A 1 101 ? -2.994 -18.641 -25.469 1 93.81 101 GLY A C 1
ATOM 812 O O . GLY A 1 101 ? -3.689 -18.625 -26.484 1 93.81 101 GLY A O 1
ATOM 813 N N . SER A 1 102 ? -2.793 -19.734 -24.672 1 92.62 102 SER A N 1
ATOM 814 C CA . SER A 1 102 ? -3.209 -21.031 -25.203 1 92.62 102 SER A CA 1
ATOM 815 C C . SER A 1 102 ? -4.375 -21.609 -24.406 1 92.62 102 SER A C 1
ATOM 817 O O . SER A 1 102 ? -5.055 -22.531 -24.859 1 92.62 102 SER A O 1
ATOM 819 N N . LEU A 1 103 ? -4.539 -21.203 -23.219 1 89.25 103 LEU A N 1
ATOM 820 C CA . LEU A 1 103 ? -5.613 -21.688 -22.359 1 89.25 103 LEU A CA 1
ATOM 821 C C . LEU A 1 103 ? -6.48 -20.531 -21.875 1 89.25 103 LEU A C 1
ATOM 823 O O . LEU A 1 103 ? -6.105 -19.375 -22.016 1 89.25 103 LEU A O 1
ATOM 827 N N . PRO A 1 104 ? -7.688 -20.938 -21.344 1 83.56 104 PRO A N 1
ATOM 828 C CA . PRO A 1 104 ? -8.508 -19.875 -20.75 1 83.56 104 PRO A CA 1
ATOM 829 C C . PRO A 1 104 ? -7.777 -19.094 -19.656 1 83.56 104 PRO A C 1
ATOM 831 O O . PRO A 1 104 ? -6.871 -19.625 -19.016 1 83.56 104 PRO A O 1
ATOM 834 N N . VAL A 1 105 ? -8.266 -17.875 -19.5 1 78.69 105 VAL A N 1
ATOM 835 C CA . VAL A 1 105 ? -7.637 -17.016 -18.516 1 78.69 105 VAL A CA 1
ATOM 836 C C . VAL A 1 105 ? -8.133 -17.375 -17.109 1 78.69 105 VAL A C 1
ATOM 838 O O . VAL A 1 105 ? -9.328 -17.562 -16.906 1 78.69 105 VAL A O 1
ATOM 841 N N . GLY A 1 106 ? -7.09 -17.625 -16.219 1 81.38 106 GLY A N 1
ATOM 842 C CA . GLY A 1 106 ? -7.438 -17.828 -14.82 1 81.38 106 GLY A CA 1
ATOM 843 C C . GLY A 1 106 ? -6.824 -19.094 -14.234 1 81.38 106 GLY A C 1
ATOM 844 O O . GLY A 1 106 ? -6.965 -20.172 -14.789 1 81.38 106 GLY A O 1
ATOM 845 N N . GLY A 1 107 ? -6.059 -18.828 -13.211 1 86.94 107 GLY A N 1
ATOM 846 C CA . GLY A 1 107 ? -5.66 -19.938 -12.359 1 86.94 107 GLY A CA 1
ATOM 847 C C . GLY A 1 107 ? -4.297 -20.5 -12.719 1 86.94 107 GLY A C 1
ATOM 848 O O . GLY A 1 107 ? -3.732 -21.297 -11.961 1 86.94 107 GLY A O 1
ATOM 849 N N . LEU A 1 108 ? -3.748 -20.109 -13.781 1 94 108 LEU A N 1
ATOM 850 C CA . LEU A 1 108 ? -2.488 -20.734 -14.172 1 94 108 LEU A CA 1
ATOM 851 C C . LEU A 1 108 ? -1.381 -19.688 -14.289 1 94 108 LEU A C 1
ATOM 853 O O . LEU A 1 108 ? -0.4 -19.891 -15.008 1 94 108 LEU A O 1
ATOM 857 N N . SER A 1 109 ? -1.576 -18.562 -13.742 1 93.44 109 SER A N 1
ATOM 858 C CA . SER A 1 109 ? -0.612 -17.469 -13.656 1 93.44 109 SER A CA 1
ATOM 859 C C . SER A 1 109 ? -0.267 -16.922 -15.039 1 93.44 109 SER A C 1
ATOM 861 O O . SER A 1 109 ? 0.907 -16.734 -15.359 1 93.44 109 SER A O 1
ATOM 863 N N . SER A 1 110 ? -1.292 -16.719 -15.789 1 93.06 110 SER A N 1
ATOM 864 C CA . SER A 1 110 ? -1.112 -16.188 -17.141 1 93.06 110 SER A CA 1
ATOM 865 C C . SER A 1 110 ? -0.498 -14.797 -17.109 1 93.06 110 SER A C 1
ATOM 867 O O . SER A 1 110 ? 0.278 -14.438 -18 1 93.06 110 SER A O 1
ATOM 869 N N . SER A 1 111 ? -0.844 -14.016 -16.109 1 91.75 111 SER A N 1
ATOM 870 C CA . SER A 1 111 ? -0.288 -12.672 -16 1 91.75 111 SER A CA 1
ATOM 871 C C . SER A 1 111 ? 1.23 -12.711 -15.859 1 91.75 111 SER A C 1
ATOM 873 O O . SER A 1 111 ? 1.94 -11.938 -16.516 1 91.75 111 SER A O 1
ATOM 875 N N . ALA A 1 112 ? 1.697 -13.586 -15.008 1 95.38 112 ALA A N 1
ATOM 876 C CA . ALA A 1 112 ? 3.139 -13.727 -14.82 1 95.38 112 ALA A CA 1
ATOM 877 C C . ALA A 1 112 ? 3.812 -14.211 -16.109 1 95.38 112 ALA A C 1
ATOM 879 O O . ALA A 1 112 ? 4.918 -13.773 -16.438 1 95.38 112 ALA A O 1
ATOM 880 N N . ALA A 1 113 ? 3.168 -15.109 -16.781 1 97.19 113 ALA A N 1
ATOM 881 C CA . ALA A 1 113 ? 3.713 -15.625 -18.031 1 97.19 113 ALA A CA 1
ATOM 882 C C . ALA A 1 113 ? 3.873 -14.508 -19.062 1 97.19 113 ALA A C 1
ATOM 884 O O . ALA A 1 113 ? 4.918 -14.398 -19.703 1 97.19 113 ALA A O 1
ATOM 885 N N . VAL A 1 114 ? 2.891 -13.695 -19.203 1 96.69 114 VAL A N 1
ATOM 886 C CA . VAL A 1 114 ? 2.908 -12.57 -20.141 1 96.69 114 VAL A CA 1
ATOM 887 C C . VAL A 1 114 ? 4.008 -11.586 -19.75 1 96.69 114 VAL A C 1
ATOM 889 O O . VAL A 1 114 ? 4.758 -11.109 -20.609 1 96.69 114 VAL A O 1
ATOM 892 N N . LEU A 1 115 ? 4.07 -11.305 -18.531 1 97.5 115 LEU A N 1
ATOM 893 C CA . LEU A 1 115 ? 5.059 -10.359 -18.031 1 97.5 115 LEU A CA 1
ATOM 894 C C . LEU A 1 115 ? 6.473 -10.852 -18.297 1 97.5 115 LEU A C 1
ATOM 896 O O . LEU A 1 115 ? 7.332 -10.086 -18.75 1 97.5 115 LEU A O 1
ATOM 900 N N . ILE A 1 116 ? 6.727 -12.094 -18.047 1 98.44 116 ILE A N 1
ATOM 901 C CA . ILE A 1 116 ? 8.047 -12.672 -18.266 1 98.44 116 ILE A CA 1
ATOM 902 C C . ILE A 1 116 ? 8.383 -12.625 -19.75 1 98.44 116 ILE A C 1
ATOM 904 O O . ILE A 1 116 ? 9.516 -12.32 -20.125 1 98.44 116 ILE A O 1
ATOM 908 N N . ALA A 1 117 ? 7.438 -12.906 -20.594 1 98.56 117 ALA A N 1
ATOM 909 C CA . ALA A 1 117 ? 7.652 -12.812 -22.031 1 98.56 117 ALA A CA 1
ATOM 910 C C . ALA A 1 117 ? 8.109 -11.406 -22.422 1 98.56 117 ALA A C 1
ATOM 912 O O . ALA A 1 117 ? 9.055 -11.25 -23.188 1 98.56 117 ALA A O 1
ATOM 913 N N . TYR A 1 118 ? 7.477 -10.414 -21.906 1 98.44 118 TYR A N 1
ATOM 914 C CA . TYR A 1 118 ? 7.828 -9.039 -22.234 1 98.44 118 TYR A CA 1
ATOM 915 C C . TYR A 1 118 ? 9.188 -8.664 -21.656 1 98.44 118 TYR A C 1
ATOM 917 O O . TYR A 1 118 ? 9.969 -7.965 -22.297 1 98.44 118 TYR A O 1
ATOM 925 N N . VAL A 1 119 ? 9.484 -9.055 -20.422 1 98.69 119 VAL A N 1
ATOM 926 C CA . VAL A 1 119 ? 10.789 -8.812 -19.828 1 98.69 119 VAL A CA 1
ATOM 927 C C . VAL A 1 119 ? 11.883 -9.383 -20.734 1 98.69 119 VAL A C 1
ATOM 929 O O . VAL A 1 119 ? 12.859 -8.695 -21.047 1 98.69 119 VAL A O 1
ATOM 932 N N . MET A 1 120 ? 11.672 -10.609 -21.156 1 98.69 120 MET A N 1
ATOM 933 C CA . MET A 1 120 ? 12.648 -11.273 -22.016 1 98.69 120 MET A CA 1
ATOM 934 C C . MET A 1 120 ? 12.758 -10.57 -23.359 1 98.69 120 MET A C 1
ATOM 936 O O . MET A 1 120 ? 13.859 -10.383 -23.891 1 98.69 120 MET A O 1
ATOM 940 N N . ALA A 1 121 ? 11.688 -10.172 -23.938 1 98.62 121 ALA A N 1
ATOM 941 C CA . ALA A 1 121 ? 11.672 -9.516 -25.25 1 98.62 121 ALA A CA 1
ATOM 942 C C . ALA A 1 121 ? 12.391 -8.172 -25.203 1 98.62 121 ALA A C 1
ATOM 944 O O . ALA A 1 121 ? 13.219 -7.875 -26.062 1 98.62 121 ALA A O 1
ATOM 945 N N . PHE A 1 122 ? 12.047 -7.363 -24.219 1 98.5 122 PHE A N 1
ATOM 946 C CA . PHE A 1 122 ? 12.68 -6.062 -24.078 1 98.5 122 PHE A CA 1
ATOM 947 C C . PHE A 1 122 ? 14.172 -6.215 -23.812 1 98.5 122 PHE A C 1
ATOM 949 O O . PHE A 1 122 ? 14.984 -5.426 -24.297 1 98.5 122 PHE A O 1
ATOM 956 N N . ALA A 1 123 ? 14.516 -7.184 -22.938 1 98.56 123 ALA A N 1
ATOM 957 C CA . ALA A 1 123 ? 15.938 -7.445 -22.703 1 98.56 123 ALA A CA 1
ATOM 958 C C . ALA A 1 123 ? 16.656 -7.801 -23.984 1 98.56 123 ALA A C 1
ATOM 960 O O . ALA A 1 123 ? 17.719 -7.246 -24.281 1 98.56 123 ALA A O 1
ATOM 961 N N . LYS A 1 124 ? 16.078 -8.672 -24.781 1 98.12 124 LYS A N 1
ATOM 962 C CA . LYS A 1 124 ? 16.672 -9.078 -26.062 1 98.12 124 LYS A CA 1
ATOM 963 C C . LYS A 1 124 ? 16.812 -7.887 -27 1 98.12 124 LYS A C 1
ATOM 965 O O . LYS A 1 124 ? 17.875 -7.691 -27.609 1 98.12 124 LYS A O 1
ATOM 970 N N . ALA A 1 125 ? 15.797 -7.137 -27.094 1 98.31 125 ALA A N 1
ATOM 971 C CA . ALA A 1 125 ? 15.781 -5.988 -28 1 98.31 125 ALA A CA 1
ATOM 972 C C . ALA A 1 125 ? 16.875 -4.988 -27.625 1 98.31 125 ALA A C 1
ATOM 974 O O . ALA A 1 125 ? 17.328 -4.219 -28.484 1 98.31 125 ALA A O 1
ATOM 975 N N . ASN A 1 126 ? 17.297 -5.008 -26.438 1 98.19 126 ASN A N 1
ATOM 976 C CA . ASN A 1 126 ? 18.266 -4.02 -25.953 1 98.19 126 ASN A CA 1
ATOM 977 C C . ASN A 1 126 ? 19.594 -4.66 -25.594 1 98.19 126 ASN A C 1
ATOM 979 O O . ASN A 1 126 ? 20.375 -4.082 -24.844 1 98.19 126 ASN A O 1
ATOM 983 N N . ASP A 1 127 ? 19.844 -5.859 -25.922 1 97.44 127 ASP A N 1
ATOM 984 C CA . ASP A 1 127 ? 21.078 -6.602 -25.781 1 97.44 127 ASP A CA 1
ATOM 985 C C . ASP A 1 127 ? 21.453 -6.77 -24.312 1 97.44 127 ASP A C 1
ATOM 987 O O . ASP A 1 127 ? 22.609 -6.574 -23.922 1 97.44 127 ASP A O 1
ATOM 991 N N . ILE A 1 128 ? 20.469 -6.953 -23.516 1 97.56 128 ILE A N 1
ATOM 992 C CA . ILE A 1 128 ? 20.656 -7.215 -22.094 1 97.56 128 ILE A CA 1
ATOM 993 C C . ILE A 1 128 ? 20.625 -8.719 -21.828 1 97.56 128 ILE A C 1
ATOM 995 O O . ILE A 1 128 ? 19.703 -9.406 -22.281 1 97.56 128 ILE A O 1
ATOM 999 N N . THR A 1 129 ? 21.609 -9.242 -21.203 1 96.81 129 THR A N 1
ATOM 1000 C CA . THR A 1 129 ? 21.609 -10.641 -20.781 1 96.81 129 THR A CA 1
ATOM 1001 C C . THR A 1 129 ? 21.172 -10.766 -19.328 1 96.81 129 THR A C 1
ATOM 1003 O O . THR A 1 129 ? 21.766 -10.148 -18.438 1 96.81 129 THR A O 1
ATOM 1006 N N . LEU A 1 130 ? 20.172 -11.508 -19.156 1 96.56 130 LEU A N 1
ATOM 1007 C CA . LEU A 1 130 ? 19.656 -11.734 -17.812 1 96.56 130 LEU A CA 1
ATOM 1008 C C . LEU A 1 130 ? 19.844 -13.188 -17.391 1 96.56 130 LEU A C 1
ATOM 1010 O O . LEU A 1 130 ? 19.531 -14.102 -18.156 1 96.56 130 LEU A O 1
ATOM 1014 N N . GLN A 1 131 ? 20.344 -13.328 -16.156 1 94.44 131 GLN A N 1
ATOM 1015 C CA . GLN A 1 131 ? 20.266 -14.672 -15.578 1 94.44 131 GLN A CA 1
ATOM 1016 C C . GLN A 1 131 ? 18.828 -15.062 -15.266 1 94.44 131 GLN A C 1
ATOM 1018 O O . GLN A 1 131 ? 17.984 -14.195 -15 1 94.44 131 GLN A O 1
ATOM 1023 N N . PRO A 1 132 ? 18.547 -16.359 -15.289 1 92.69 132 PRO A N 1
ATOM 1024 C CA . PRO A 1 132 ? 17.172 -16.797 -15.117 1 92.69 132 PRO A CA 1
ATOM 1025 C C . PRO A 1 132 ? 16.531 -16.25 -13.852 1 92.69 132 PRO A C 1
ATOM 1027 O O . PRO A 1 132 ? 15.383 -15.789 -13.883 1 92.69 132 PRO A O 1
ATOM 1030 N N . PHE A 1 133 ? 17.297 -16.219 -12.812 1 96.31 133 PHE A N 1
ATOM 1031 C CA . PHE A 1 133 ? 16.688 -15.766 -11.562 1 96.31 133 PHE A CA 1
ATOM 1032 C C . PHE A 1 133 ? 16.5 -14.25 -11.578 1 96.31 133 PHE A C 1
ATOM 1034 O O . PHE A 1 133 ? 15.625 -13.727 -10.883 1 96.31 133 PHE A O 1
ATOM 1041 N N . GLU A 1 134 ? 17.297 -13.539 -12.336 1 96.75 134 GLU A N 1
ATOM 1042 C CA . GLU A 1 134 ? 17.062 -12.109 -12.508 1 96.75 134 GLU A CA 1
ATOM 1043 C C . GLU A 1 134 ? 15.719 -11.844 -13.172 1 96.75 134 GLU A C 1
ATOM 1045 O O . GLU A 1 134 ? 15.047 -10.859 -12.844 1 96.75 134 GLU A O 1
ATOM 1050 N N . ILE A 1 135 ? 15.367 -12.703 -14.102 1 98 135 ILE A N 1
ATOM 1051 C CA . ILE A 1 135 ? 14.07 -12.586 -14.766 1 98 135 ILE A CA 1
ATOM 1052 C C . ILE A 1 135 ? 12.953 -12.711 -13.734 1 98 135 ILE A C 1
ATOM 1054 O O . ILE A 1 135 ? 11.984 -11.945 -13.766 1 98 135 ILE A O 1
ATOM 1058 N N . VAL A 1 136 ? 13.141 -13.648 -12.82 1 98.12 136 VAL A N 1
ATOM 1059 C CA . VAL A 1 136 ? 12.172 -13.891 -11.758 1 98.12 136 VAL A CA 1
ATOM 1060 C C . VAL A 1 136 ? 12 -12.617 -10.922 1 98.12 136 VAL A C 1
ATOM 1062 O O . VAL A 1 136 ? 10.875 -12.172 -10.695 1 98.12 136 VAL A O 1
ATOM 1065 N N . LYS A 1 137 ? 13.078 -12.039 -10.547 1 97.19 137 LYS A N 1
ATOM 1066 C CA . LYS A 1 137 ? 13.055 -10.875 -9.672 1 97.19 137 LYS A CA 1
ATOM 1067 C C . LYS A 1 137 ? 12.461 -9.664 -10.391 1 97.19 137 LYS A C 1
ATOM 1069 O O . LYS A 1 137 ? 11.648 -8.93 -9.812 1 97.19 137 LYS A O 1
ATOM 1074 N N . ILE A 1 138 ? 12.875 -9.461 -11.617 1 97.56 138 ILE A N 1
ATOM 1075 C CA . ILE A 1 138 ? 12.414 -8.312 -12.391 1 97.56 138 ILE A CA 1
ATOM 1076 C C . ILE A 1 138 ? 10.914 -8.43 -12.648 1 97.56 138 ILE A C 1
ATOM 1078 O O . ILE A 1 138 ? 10.172 -7.457 -12.5 1 97.56 138 ILE A O 1
ATOM 1082 N N . ALA A 1 139 ? 10.477 -9.617 -13.008 1 97.81 139 ALA A N 1
ATOM 1083 C CA . ALA A 1 139 ? 9.055 -9.836 -13.25 1 97.81 139 ALA A CA 1
ATOM 1084 C C . ALA A 1 139 ? 8.234 -9.633 -11.977 1 97.81 139 ALA A C 1
ATOM 1086 O O . ALA A 1 139 ? 7.164 -9.023 -12.016 1 97.81 139 ALA A O 1
ATOM 1087 N N . SER A 1 140 ? 8.711 -10.172 -10.898 1 96.69 140 SER A N 1
ATOM 1088 C CA . SER A 1 140 ? 8.023 -9.992 -9.625 1 96.69 140 SER A CA 1
ATOM 1089 C C . SER A 1 140 ? 7.934 -8.523 -9.25 1 96.69 140 SER A C 1
ATOM 1091 O O . SER A 1 140 ? 6.898 -8.062 -8.758 1 96.69 140 SER A O 1
ATOM 1093 N N . GLU A 1 141 ? 8.977 -7.84 -9.43 1 94.88 141 GLU A N 1
ATOM 1094 C CA . GLU A 1 141 ? 9.008 -6.41 -9.148 1 94.88 141 GLU A CA 1
ATOM 1095 C C . GLU A 1 141 ? 7.961 -5.664 -9.977 1 94.88 141 GLU A C 1
ATOM 1097 O O . GLU A 1 141 ? 7.285 -4.77 -9.469 1 94.88 141 GLU A O 1
ATOM 1102 N N . ALA A 1 142 ? 7.852 -5.969 -11.242 1 95.06 142 ALA A N 1
ATOM 1103 C CA . ALA A 1 142 ? 6.852 -5.367 -12.125 1 95.06 142 ALA A CA 1
ATOM 1104 C C . ALA A 1 142 ? 5.441 -5.609 -11.602 1 95.06 142 ALA A C 1
ATOM 1106 O O . ALA A 1 142 ? 4.609 -4.699 -11.586 1 95.06 142 ALA A O 1
ATOM 1107 N N . GLU A 1 143 ? 5.184 -6.816 -11.133 1 93.5 143 GLU A N 1
ATOM 1108 C CA . GLU A 1 143 ? 3.859 -7.164 -10.633 1 93.5 143 GLU A CA 1
ATOM 1109 C C . GLU A 1 143 ? 3.547 -6.43 -9.328 1 93.5 143 GLU A C 1
ATOM 1111 O O . GLU A 1 143 ? 2.438 -5.922 -9.148 1 93.5 143 GLU A O 1
ATOM 1116 N N . ARG A 1 144 ? 4.469 -6.332 -8.484 1 90.62 144 ARG A N 1
ATOM 1117 C CA . ARG A 1 144 ? 4.262 -5.754 -7.16 1 90.62 144 ARG A CA 1
ATOM 1118 C C . ARG A 1 144 ? 4.203 -4.23 -7.23 1 90.62 144 ARG A C 1
ATOM 1120 O O . ARG A 1 144 ? 3.275 -3.615 -6.699 1 90.62 144 ARG A O 1
ATOM 1127 N N . GLU A 1 145 ? 5.137 -3.711 -7.898 1 88.94 145 GLU A N 1
ATOM 1128 C CA . GLU A 1 145 ? 5.32 -2.266 -7.812 1 88.94 145 GLU A CA 1
ATOM 1129 C C . GLU A 1 145 ? 4.512 -1.543 -8.891 1 88.94 145 GLU A C 1
ATOM 1131 O O . GLU A 1 145 ? 4.062 -0.415 -8.68 1 88.94 145 GLU A O 1
ATOM 1136 N N . TYR A 1 146 ? 4.352 -2.166 -10.031 1 90 146 TYR A N 1
ATOM 1137 C CA . TYR A 1 146 ? 3.674 -1.479 -11.125 1 90 146 TYR A CA 1
ATOM 1138 C C . TYR A 1 146 ? 2.223 -1.931 -11.234 1 90 146 TYR A C 1
ATOM 1140 O O . TYR A 1 146 ? 1.308 -1.104 -11.258 1 90 146 TYR A O 1
ATOM 1148 N N . ILE A 1 147 ? 2.004 -3.244 -11.227 1 88.62 147 ILE A N 1
ATOM 1149 C CA . ILE A 1 147 ? 0.658 -3.779 -11.398 1 88.62 147 ILE A CA 1
ATOM 1150 C C . ILE A 1 147 ? -0.123 -3.633 -10.094 1 88.62 147 ILE A C 1
ATOM 1152 O O . ILE A 1 147 ? -1.338 -3.422 -10.109 1 88.62 147 ILE A O 1
ATOM 1156 N N . GLY A 1 148 ? 0.584 -3.76 -8.938 1 85.69 148 GLY A N 1
ATOM 1157 C CA . GLY A 1 148 ? -0.079 -3.586 -7.656 1 85.69 148 GLY A CA 1
ATOM 1158 C C . GLY A 1 148 ? -0.555 -4.891 -7.047 1 85.69 148 GLY A C 1
ATOM 1159 O O . GLY A 1 148 ? -1.46 -4.902 -6.211 1 85.69 148 GLY A O 1
ATOM 1160 N N . LEU A 1 149 ? -0.044 -5.965 -7.461 1 86.19 149 LEU A N 1
ATOM 1161 C CA . LEU A 1 149 ? -0.344 -7.27 -6.875 1 86.19 149 LEU A CA 1
ATOM 1162 C C . LEU A 1 149 ? 0.736 -7.68 -5.879 1 86.19 149 LEU A C 1
ATOM 1164 O O . LEU A 1 149 ? 1.908 -7.797 -6.242 1 86.19 149 LEU A O 1
ATOM 1168 N N . ASN A 1 150 ? 0.377 -7.906 -4.625 1 88.12 150 ASN A N 1
ATOM 1169 C CA . ASN A 1 150 ? 1.348 -8.227 -3.584 1 88.12 150 ASN A CA 1
ATOM 1170 C C . ASN A 1 150 ? 1.734 -9.703 -3.611 1 88.12 150 ASN A C 1
ATOM 1172 O O . ASN A 1 150 ? 1.677 -10.383 -2.584 1 88.12 150 ASN A O 1
ATOM 1176 N N . ASN A 1 151 ? 2.201 -10.117 -4.707 1 90.44 151 ASN A N 1
ATOM 1177 C CA . ASN A 1 151 ? 2.533 -11.531 -4.871 1 90.44 151 ASN A CA 1
ATOM 1178 C C . ASN A 1 151 ? 3.975 -11.812 -4.461 1 90.44 151 ASN A C 1
ATOM 1180 O O . ASN A 1 151 ? 4.73 -10.891 -4.141 1 90.44 151 ASN A O 1
ATOM 1184 N N . GLY A 1 152 ? 4.289 -13.086 -4.305 1 94.5 152 GLY A N 1
ATOM 1185 C CA . GLY A 1 152 ? 5.648 -13.539 -4.066 1 94.5 152 GLY A CA 1
ATOM 1186 C C . GLY A 1 152 ? 6.398 -13.875 -5.34 1 94.5 152 GLY A C 1
ATOM 1187 O O . GLY A 1 152 ? 6.309 -13.148 -6.328 1 94.5 152 GLY A O 1
ATOM 1188 N N . LEU A 1 153 ? 7.145 -14.945 -5.266 1 97.06 153 LEU A N 1
ATOM 1189 C CA . LEU A 1 153 ? 8.039 -15.281 -6.367 1 97.06 153 LEU A CA 1
ATOM 1190 C C . LEU A 1 153 ? 7.594 -16.562 -7.062 1 97.06 153 LEU A C 1
ATOM 1192 O O . LEU A 1 153 ? 8.148 -16.938 -8.094 1 97.06 153 LEU A O 1
ATOM 1196 N N . LEU A 1 154 ? 6.59 -17.172 -6.551 1 97.25 154 LEU A N 1
ATOM 1197 C CA . LEU A 1 154 ? 6.207 -18.516 -6.969 1 97.25 154 LEU A CA 1
ATOM 1198 C C . LEU A 1 154 ? 5.91 -18.562 -8.461 1 97.25 154 LEU A C 1
ATOM 1200 O O . LEU A 1 154 ? 6.492 -19.359 -9.195 1 97.25 154 LEU A O 1
ATOM 1204 N N . ASP A 1 155 ? 5.043 -17.703 -8.898 1 97.44 155 ASP A N 1
ATOM 1205 C CA . ASP A 1 155 ? 4.605 -17.734 -10.289 1 97.44 155 ASP A CA 1
ATOM 1206 C C . ASP A 1 155 ? 5.777 -17.5 -11.242 1 97.44 155 ASP A C 1
ATOM 1208 O O . ASP A 1 155 ? 6.008 -18.297 -12.156 1 97.44 155 ASP A O 1
ATOM 1212 N N . GLN A 1 156 ? 6.488 -16.516 -10.969 1 98.19 156 GLN A N 1
ATOM 1213 C CA . GLN A 1 156 ? 7.594 -16.125 -11.844 1 98.19 156 GLN A CA 1
ATOM 1214 C C . GLN A 1 156 ? 8.695 -17.188 -11.836 1 98.19 156 GLN A C 1
ATOM 1216 O O . GLN A 1 156 ? 9.289 -17.484 -12.875 1 98.19 156 GLN A O 1
ATOM 1221 N N . ALA A 1 157 ? 8.93 -17.75 -10.68 1 98.5 157 ALA A N 1
ATOM 1222 C CA . ALA A 1 157 ? 9.977 -18.75 -10.555 1 98.5 157 ALA A CA 1
ATOM 1223 C C . ALA A 1 157 ? 9.633 -20.016 -11.352 1 98.5 157 ALA A C 1
ATOM 1225 O O . ALA A 1 157 ? 10.469 -20.531 -12.094 1 98.5 157 ALA A O 1
ATOM 1226 N N . CYS A 1 158 ? 8.453 -20.5 -11.211 1 98.38 158 CYS A N 1
ATOM 1227 C CA . CYS A 1 158 ? 8.047 -21.688 -11.953 1 98.38 158 CYS A CA 1
ATOM 1228 C C . CYS A 1 158 ? 8.148 -21.453 -13.453 1 98.38 158 CYS A C 1
ATOM 1230 O O . CYS A 1 158 ? 8.664 -22.297 -14.188 1 98.38 158 CYS A O 1
ATOM 1232 N N . ILE A 1 159 ? 7.703 -20.328 -13.859 1 98.38 159 ILE A N 1
ATOM 1233 C CA . ILE A 1 159 ? 7.609 -20.031 -15.281 1 98.38 159 ILE A CA 1
ATOM 1234 C C . ILE A 1 159 ? 9.008 -19.844 -15.867 1 98.38 159 ILE A C 1
ATOM 1236 O O . ILE A 1 159 ? 9.289 -20.297 -16.984 1 98.38 159 ILE A O 1
ATOM 1240 N N . ALA A 1 160 ? 9.883 -19.219 -15.164 1 98.5 160 ALA A N 1
ATOM 1241 C CA . ALA A 1 160 ? 11.203 -18.891 -15.688 1 98.5 160 ALA A CA 1
ATOM 1242 C C . ALA A 1 160 ? 12.172 -20.062 -15.5 1 98.5 160 ALA A C 1
ATOM 1244 O O . ALA A 1 160 ? 13.07 -20.266 -16.312 1 98.5 160 ALA A O 1
ATOM 1245 N N . LEU A 1 161 ? 12.016 -20.844 -14.406 1 98.5 161 LEU A N 1
ATOM 1246 C CA . LEU A 1 161 ? 13.07 -21.75 -14 1 98.5 161 LEU A CA 1
ATOM 1247 C C . LEU A 1 161 ? 12.641 -23.203 -14.188 1 98.5 161 LEU A C 1
ATOM 1249 O O . LEU A 1 161 ? 13.453 -24.125 -14.07 1 98.5 161 LEU A O 1
ATOM 1253 N N . GLY A 1 162 ? 11.383 -23.453 -14.508 1 98.31 162 GLY A N 1
ATOM 1254 C CA . GLY A 1 162 ? 10.867 -24.812 -14.594 1 98.31 162 GLY A CA 1
ATOM 1255 C C . GLY A 1 162 ? 11.68 -25.703 -15.523 1 98.31 162 GLY A C 1
ATOM 1256 O O . GLY A 1 162 ? 12.336 -25.203 -16.453 1 98.31 162 GLY A O 1
ATOM 1257 N N . LYS A 1 163 ? 11.602 -26.969 -15.266 1 97.94 163 LYS A N 1
ATOM 1258 C CA . LYS A 1 163 ? 12.234 -27.969 -16.109 1 97.94 163 LYS A CA 1
ATOM 1259 C C . LYS A 1 163 ? 11.297 -29.156 -16.359 1 97.94 163 LYS A C 1
ATOM 1261 O O . LYS A 1 163 ? 10.57 -29.578 -15.453 1 97.94 163 LYS A O 1
ATOM 1266 N N . LYS A 1 164 ? 11.375 -29.719 -17.516 1 95.69 164 LYS A N 1
ATOM 1267 C CA . LYS A 1 164 ? 10.508 -30.797 -17.969 1 95.69 164 LYS A CA 1
ATOM 1268 C C . LYS A 1 164 ? 10.625 -32 -17.047 1 95.69 164 LYS A C 1
ATOM 1270 O O . LYS A 1 164 ? 9.625 -32.688 -16.766 1 95.69 164 LYS A O 1
ATOM 1275 N N . ASP A 1 165 ? 11.82 -32.344 -16.5 1 90.75 165 ASP A N 1
ATOM 1276 C CA . ASP A 1 165 ? 11.992 -33.594 -15.766 1 90.75 165 ASP A CA 1
ATOM 1277 C C . ASP A 1 165 ? 12.266 -33.312 -14.289 1 90.75 165 ASP A C 1
ATOM 1279 O O . ASP A 1 165 ? 12.922 -34.094 -13.617 1 90.75 165 ASP A O 1
ATOM 1283 N N . GLY A 1 166 ? 11.664 -32.219 -13.828 1 96.38 166 GLY A N 1
ATOM 1284 C CA . GLY A 1 166 ? 11.977 -31.922 -12.438 1 96.38 166 GLY A CA 1
ATOM 1285 C C . GLY A 1 166 ? 10.977 -31 -11.773 1 96.38 166 GLY A C 1
ATOM 1286 O O . GLY A 1 166 ? 10.266 -30.266 -12.445 1 96.38 166 GLY A O 1
ATOM 1287 N N . LEU A 1 167 ? 10.93 -31.125 -10.453 1 98.44 167 LEU A N 1
ATOM 1288 C CA . LEU A 1 167 ? 10.141 -30.266 -9.586 1 98.44 167 LEU A CA 1
ATOM 1289 C C . LEU A 1 167 ? 10.969 -29.078 -9.102 1 98.44 167 LEU A C 1
ATOM 1291 O O . LEU A 1 167 ? 12.055 -29.25 -8.555 1 98.44 167 LEU A O 1
ATOM 1295 N N . LEU A 1 168 ? 10.484 -27.875 -9.32 1 98.75 168 LEU A N 1
ATOM 1296 C CA . LEU A 1 168 ? 11.156 -26.688 -8.789 1 98.75 168 LEU A CA 1
ATOM 1297 C C . LEU A 1 168 ? 10.914 -26.562 -7.285 1 98.75 168 LEU A C 1
ATOM 1299 O O . LEU A 1 168 ? 9.789 -26.75 -6.812 1 98.75 168 LEU A O 1
ATOM 1303 N N . PHE A 1 169 ? 11.961 -26.359 -6.535 1 98.81 169 PHE A N 1
ATOM 1304 C CA . PHE A 1 169 ? 11.914 -25.938 -5.141 1 98.81 169 PHE A CA 1
ATOM 1305 C C . PHE A 1 169 ? 12.531 -24.562 -4.973 1 98.81 169 PHE A C 1
ATOM 1307 O O . PHE A 1 169 ? 13.594 -24.266 -5.539 1 98.81 169 PHE A O 1
ATOM 1314 N N . LEU A 1 170 ? 11.875 -23.688 -4.238 1 98.75 170 LEU A N 1
ATOM 1315 C CA . LEU A 1 170 ? 12.375 -22.344 -3.992 1 98.75 170 LEU A CA 1
ATOM 1316 C C . LEU A 1 170 ? 12.109 -21.922 -2.551 1 98.75 170 LEU A C 1
ATOM 1318 O O . LEU A 1 170 ? 10.992 -22.078 -2.049 1 98.75 170 LEU A O 1
ATOM 1322 N N . ASP A 1 171 ? 13.102 -21.484 -1.899 1 98.56 171 ASP A N 1
ATOM 1323 C CA . ASP A 1 171 ? 12.992 -20.75 -0.642 1 98.56 171 ASP A CA 1
ATOM 1324 C C . ASP A 1 171 ? 12.844 -19.25 -0.892 1 98.56 171 ASP A C 1
ATOM 1326 O O . ASP A 1 171 ? 13.812 -18.578 -1.228 1 98.56 171 ASP A O 1
ATOM 1330 N N . CYS A 1 172 ? 11.68 -18.734 -0.658 1 98 172 CYS A N 1
ATOM 1331 C CA . CYS A 1 172 ? 11.352 -17.375 -1.08 1 98 172 CYS A CA 1
ATOM 1332 C C . CYS A 1 172 ? 11.984 -16.344 -0.152 1 98 172 CYS A C 1
ATOM 1334 O O . CYS A 1 172 ? 11.875 -15.141 -0.389 1 98 172 CYS A O 1
ATOM 1336 N N . ASP A 1 173 ? 12.555 -16.797 0.903 1 96.88 173 ASP A N 1
ATOM 1337 C CA . ASP A 1 173 ? 13.297 -15.891 1.779 1 96.88 173 ASP A CA 1
ATOM 1338 C C . ASP A 1 173 ? 14.758 -15.781 1.345 1 96.88 173 ASP A C 1
ATOM 1340 O O . ASP A 1 173 ? 15.242 -14.68 1.074 1 96.88 173 ASP A O 1
ATOM 1344 N N . SER A 1 174 ? 15.453 -16.859 1.176 1 97 174 SER A N 1
ATOM 1345 C CA . SER A 1 174 ? 16.875 -16.875 0.829 1 97 174 SER A CA 1
ATOM 1346 C C . SER A 1 174 ? 17.062 -16.75 -0.677 1 97 174 SER A C 1
ATOM 1348 O O . SER A 1 174 ? 18.172 -16.469 -1.14 1 97 174 SER A O 1
ATOM 1350 N N . ASN A 1 175 ? 16.094 -17.062 -1.462 1 96.81 175 ASN A N 1
ATOM 1351 C CA . ASN A 1 175 ? 16.125 -17.109 -2.92 1 96.81 175 ASN A CA 1
ATOM 1352 C C . ASN A 1 175 ? 16.891 -18.328 -3.42 1 96.81 175 ASN A C 1
ATOM 1354 O O . ASN A 1 175 ? 17.172 -18.438 -4.613 1 96.81 175 ASN A O 1
ATOM 1358 N N . ASP A 1 176 ? 17.203 -19.188 -2.461 1 97.81 176 ASP A N 1
ATOM 1359 C CA . ASP A 1 176 ? 17.797 -20.453 -2.891 1 97.81 176 ASP A CA 1
ATOM 1360 C C . ASP A 1 176 ? 16.766 -21.312 -3.613 1 97.81 176 ASP A C 1
ATOM 1362 O O . ASP A 1 176 ? 15.617 -21.406 -3.189 1 97.81 176 ASP A O 1
ATOM 1366 N N . TRP A 1 177 ? 17.266 -21.922 -4.719 1 98.12 177 TRP A N 1
ATOM 1367 C CA . TRP A 1 177 ? 16.359 -22.781 -5.473 1 98.12 177 TRP A CA 1
ATOM 1368 C C . TRP A 1 177 ? 17.094 -23.953 -6.082 1 98.12 177 TRP A C 1
ATOM 1370 O O . TRP A 1 177 ? 18.328 -23.938 -6.188 1 98.12 177 TRP A O 1
ATOM 1380 N N . ARG A 1 178 ? 16.375 -25 -6.426 1 97.88 178 ARG A N 1
ATOM 1381 C CA . ARG A 1 178 ? 16.906 -26.156 -7.148 1 97.88 178 ARG A CA 1
ATOM 1382 C C . ARG A 1 178 ? 15.812 -26.906 -7.887 1 97.88 178 ARG A C 1
ATOM 1384 O O . ARG A 1 178 ? 14.633 -26.781 -7.547 1 97.88 178 ARG A O 1
ATOM 1391 N N . ILE A 1 179 ? 16.219 -27.578 -8.945 1 98.5 179 ILE A N 1
ATOM 1392 C CA . ILE A 1 179 ? 15.344 -28.531 -9.625 1 98.5 179 ILE A CA 1
ATOM 1393 C C . ILE A 1 179 ? 15.578 -29.938 -9.062 1 98.5 179 ILE A C 1
ATOM 1395 O O . ILE A 1 179 ? 16.703 -30.453 -9.086 1 98.5 179 ILE A O 1
ATOM 1399 N N . ILE A 1 180 ? 14.531 -30.469 -8.547 1 98.44 180 ILE A N 1
ATOM 1400 C CA . ILE A 1 180 ? 14.625 -31.844 -8.031 1 98.44 180 ILE A CA 1
ATOM 1401 C C . ILE A 1 180 ? 14.211 -32.812 -9.117 1 98.44 180 ILE A C 1
ATOM 1403 O O . ILE A 1 180 ? 13.031 -32.906 -9.477 1 98.44 180 ILE A O 1
ATOM 1407 N N . LYS A 1 181 ? 15.109 -33.562 -9.539 1 97.31 181 LYS A N 1
ATOM 1408 C CA . LYS A 1 181 ? 14.859 -34.5 -10.633 1 97.31 181 LYS A CA 1
ATOM 1409 C C . LYS A 1 181 ? 13.852 -35.562 -10.211 1 97.31 181 LYS A C 1
ATOM 1411 O O . LYS A 1 181 ? 13.859 -36.031 -9.062 1 97.31 181 LYS A O 1
ATOM 1416 N N . ARG A 1 182 ? 13.102 -35.938 -11.141 1 95.69 182 ARG A N 1
ATOM 1417 C CA . ARG A 1 182 ? 12.156 -37 -10.891 1 95.69 182 ARG A CA 1
ATOM 1418 C C . ARG A 1 182 ? 12.883 -38.312 -10.539 1 95.69 182 ARG A C 1
ATOM 1420 O O . ARG A 1 182 ? 13.828 -38.688 -11.227 1 95.69 182 ARG A O 1
ATOM 1427 N N . HIS A 1 183 ? 12.383 -38.906 -9.531 1 95.19 183 HIS A N 1
ATOM 1428 C CA . HIS A 1 183 ? 12.953 -40.188 -9.156 1 95.19 183 HIS A CA 1
ATOM 1429 C C . HIS A 1 183 ? 12.68 -41.25 -10.219 1 95.19 183 HIS A C 1
ATOM 1431 O O . HIS A 1 183 ? 11.578 -41.312 -10.758 1 95.19 183 HIS A O 1
ATOM 1437 N N . PRO A 1 184 ? 13.625 -42.094 -10.508 1 94.38 184 PRO A N 1
ATOM 1438 C CA . PRO A 1 184 ? 13.453 -43.062 -11.57 1 94.38 184 PRO A CA 1
ATOM 1439 C C . PRO A 1 184 ? 12.312 -44.062 -11.297 1 94.38 184 PRO A C 1
ATOM 1441 O O . PRO A 1 184 ? 11.688 -44.562 -12.234 1 94.38 184 PRO A O 1
ATOM 1444 N N . ASP A 1 185 ? 12.047 -44.312 -10.062 1 94.62 185 ASP A N 1
ATOM 1445 C CA . ASP A 1 185 ? 11.031 -45.312 -9.703 1 94.62 185 ASP A CA 1
ATOM 1446 C C . ASP A 1 185 ? 9.664 -44.656 -9.523 1 94.62 185 ASP A C 1
ATOM 1448 O O . ASP A 1 185 ? 8.688 -45.312 -9.18 1 94.62 185 ASP A O 1
ATOM 1452 N N . MET A 1 186 ? 9.586 -43.406 -9.703 1 95.69 186 MET A N 1
ATOM 1453 C CA . MET A 1 186 ? 8.305 -42.719 -9.555 1 95.69 186 MET A CA 1
ATOM 1454 C C . MET A 1 186 ? 7.34 -43.125 -10.664 1 95.69 186 MET A C 1
ATOM 1456 O O . MET A 1 186 ? 7.711 -43.156 -11.836 1 95.69 186 MET A O 1
ATOM 1460 N N . PRO A 1 187 ? 6.156 -43.469 -10.25 1 95.69 187 PRO A N 1
ATOM 1461 C CA . PRO A 1 187 ? 5.184 -43.781 -11.305 1 95.69 187 PRO A CA 1
ATOM 1462 C C . PRO A 1 187 ? 4.961 -42.625 -12.273 1 95.69 187 PRO A C 1
ATOM 1464 O O . PRO A 1 187 ? 5.18 -41.469 -11.914 1 95.69 187 PRO A O 1
ATOM 1467 N N . ASP A 1 188 ? 4.512 -43.031 -13.438 1 95 188 ASP A N 1
ATOM 1468 C CA . ASP A 1 188 ? 4.184 -42 -14.422 1 95 188 ASP A CA 1
ATOM 1469 C C . ASP A 1 188 ? 2.963 -41.188 -13.984 1 95 188 ASP A C 1
ATOM 1471 O O . ASP A 1 188 ? 2.08 -41.719 -13.297 1 95 188 ASP A O 1
ATOM 1475 N N . PHE A 1 189 ? 3.023 -39.906 -14.352 1 96.81 189 PHE A N 1
ATOM 1476 C CA . PHE A 1 189 ? 1.862 -39.062 -14.094 1 96.81 189 PHE A CA 1
ATOM 1477 C C . PHE A 1 189 ? 1.713 -38 -15.172 1 96.81 189 PHE A C 1
ATOM 1479 O O . PHE A 1 189 ? 2.662 -37.719 -15.906 1 96.81 189 PHE A O 1
ATOM 1486 N N . GLU A 1 190 ? 0.504 -37.562 -15.352 1 97.5 190 GLU A N 1
ATOM 1487 C CA . GLU A 1 190 ? 0.148 -36.344 -16.078 1 97.5 190 GLU A CA 1
ATOM 1488 C C . GLU A 1 190 ? -0.624 -35.375 -15.195 1 97.5 190 GLU A C 1
ATOM 1490 O O . GLU A 1 190 ? -1.047 -35.719 -14.094 1 97.5 190 GLU A O 1
ATOM 1495 N N . ILE A 1 191 ? -0.674 -34.188 -15.656 1 98.38 191 ILE A N 1
ATOM 1496 C CA . ILE A 1 191 ? -1.359 -33.156 -14.867 1 98.38 191 ILE A CA 1
ATOM 1497 C C . ILE A 1 191 ? -2.695 -32.812 -15.523 1 98.38 191 ILE A C 1
ATOM 1499 O O . ILE A 1 191 ? -2.74 -32.438 -16.703 1 98.38 191 ILE A O 1
ATOM 1503 N N . GLY A 1 192 ? -3.764 -33.031 -14.773 1 98.44 192 GLY A N 1
ATOM 1504 C CA . GLY A 1 192 ? -5.066 -32.531 -15.203 1 98.44 192 GLY A CA 1
ATOM 1505 C C . GLY A 1 192 ? -5.355 -31.125 -14.75 1 98.44 192 GLY A C 1
ATOM 1506 O O . GLY A 1 192 ? -5.066 -30.766 -13.602 1 98.44 192 GLY A O 1
ATOM 1507 N N . ILE A 1 193 ? -5.812 -30.312 -15.656 1 98.12 193 ILE A N 1
ATOM 1508 C CA . ILE A 1 193 ? -6.332 -28.984 -15.344 1 98.12 193 ILE A CA 1
ATOM 1509 C C . ILE A 1 193 ? -7.844 -28.953 -15.547 1 98.12 193 ILE A C 1
ATOM 1511 O O . ILE A 1 193 ? -8.336 -29.156 -16.656 1 98.12 193 ILE A O 1
ATOM 1515 N N . PHE A 1 194 ? -8.562 -28.766 -14.492 1 98 194 PHE A N 1
ATOM 1516 C CA . PHE A 1 194 ? -10.016 -28.75 -14.531 1 98 194 PHE A CA 1
ATOM 1517 C C . PHE A 1 194 ? -10.547 -27.344 -14.289 1 98 194 PHE A C 1
ATOM 1519 O O . PHE A 1 194 ? -10.734 -26.922 -13.141 1 98 194 PHE A O 1
ATOM 1526 N N . PHE A 1 195 ? -10.883 -26.578 -15.367 1 96.94 195 PHE A N 1
ATOM 1527 C CA . PHE A 1 195 ? -11.453 -25.25 -15.25 1 96.94 195 PHE A CA 1
ATOM 1528 C C . PHE A 1 195 ? -12.906 -25.312 -14.797 1 96.94 195 PHE A C 1
ATOM 1530 O O . PHE A 1 195 ? -13.719 -26.031 -15.391 1 96.94 195 PHE A O 1
ATOM 1537 N N . SER A 1 196 ? -13.258 -24.594 -13.812 1 95.94 196 SER A N 1
ATOM 1538 C CA . SER A 1 196 ? -14.594 -24.656 -13.227 1 95.94 196 SER A CA 1
ATOM 1539 C C . SER A 1 196 ? -15.633 -24.016 -14.141 1 95.94 196 SER A C 1
ATOM 1541 O O . SER A 1 196 ? -16.828 -24.281 -14.016 1 95.94 196 SER A O 1
ATOM 1543 N N . GLY A 1 197 ? -15.086 -23.078 -14.93 1 94.12 197 GLY A N 1
ATOM 1544 C CA . GLY A 1 197 ? -15.992 -22.312 -15.766 1 94.12 197 GLY A CA 1
ATOM 1545 C C . GLY A 1 197 ? -16.359 -20.953 -15.164 1 94.12 197 GLY A C 1
ATOM 1546 O O . GLY A 1 197 ? -16.906 -20.094 -15.859 1 94.12 197 GLY A O 1
ATOM 1547 N N . LEU A 1 198 ? -16.047 -20.766 -13.961 1 89.44 198 LEU A N 1
ATOM 1548 C CA . LEU A 1 198 ? -16.281 -19.484 -13.297 1 89.44 198 LEU A CA 1
ATOM 1549 C C . LEU A 1 198 ? -15.289 -18.438 -13.789 1 89.44 198 LEU A C 1
ATOM 1551 O O . LEU A 1 198 ? -14.078 -18.625 -13.703 1 89.44 198 LEU A O 1
ATOM 1555 N N . THR A 1 199 ? -15.812 -17.266 -14.398 1 77.31 199 THR A N 1
ATOM 1556 C CA . THR A 1 199 ? -14.914 -16.281 -14.984 1 77.31 199 THR A CA 1
ATOM 1557 C C . THR A 1 199 ? -14.969 -14.977 -14.203 1 77.31 199 THR A C 1
ATOM 1559 O O . THR A 1 199 ? -14.031 -14.172 -14.25 1 77.31 199 THR A O 1
ATOM 1562 N N . ARG A 1 200 ? -16.062 -14.547 -13.57 1 66.88 200 ARG A N 1
ATOM 1563 C CA . ARG A 1 200 ? -16.203 -13.25 -12.914 1 66.88 200 ARG A CA 1
ATOM 1564 C C . ARG A 1 200 ? -15.836 -13.336 -11.438 1 66.88 200 ARG A C 1
ATOM 1566 O O . ARG A 1 200 ? -16.359 -14.188 -10.711 1 66.88 200 ARG A O 1
ATOM 1573 N N . SER A 1 201 ? -14.773 -12.758 -11.188 1 62.75 201 SER A N 1
ATOM 1574 C CA . SER A 1 201 ? -14.516 -12.617 -9.766 1 62.75 201 SER A CA 1
ATOM 1575 C C . SER A 1 201 ? -13.547 -11.469 -9.484 1 62.75 201 SER A C 1
ATOM 1577 O O . SER A 1 201 ? -12.859 -10.992 -10.391 1 62.75 201 SER A O 1
ATOM 1579 N N . LEU A 1 202 ? -13.594 -10.984 -8.297 1 56.69 202 LEU A N 1
ATOM 1580 C CA . LEU A 1 202 ? -12.703 -9.93 -7.824 1 56.69 202 LEU A CA 1
ATOM 1581 C C . LEU A 1 202 ? -11.406 -10.516 -7.281 1 56.69 202 LEU A C 1
ATOM 1583 O O . LEU A 1 202 ? -10.984 -10.18 -6.168 1 56.69 202 LEU A O 1
ATOM 1587 N N . VAL A 1 203 ? -10.719 -11.195 -8.039 1 66.38 203 VAL A N 1
ATOM 1588 C CA . VAL A 1 203 ? -9.609 -12.047 -7.621 1 66.38 203 VAL A CA 1
ATOM 1589 C C . VAL A 1 203 ? -8.5 -11.188 -7.012 1 66.38 203 VAL A C 1
ATOM 1591 O O . VAL A 1 203 ? -7.98 -11.508 -5.941 1 66.38 203 VAL A O 1
ATOM 1594 N N . ASN A 1 204 ? -8.266 -10.023 -7.566 1 69.31 204 ASN A N 1
ATOM 1595 C CA . ASN A 1 204 ? -7.133 -9.227 -7.098 1 69.31 204 ASN A CA 1
ATOM 1596 C C . ASN A 1 204 ? -7.387 -8.664 -5.703 1 69.31 204 ASN A C 1
ATOM 1598 O O . ASN A 1 204 ? -6.496 -8.68 -4.852 1 69.31 204 ASN A O 1
ATOM 1602 N N . SER A 1 205 ? -8.547 -8.305 -5.496 1 75.06 205 SER A N 1
ATOM 1603 C CA . SER A 1 205 ? -8.898 -7.738 -4.199 1 75.06 205 SER A CA 1
ATOM 1604 C C . SER A 1 205 ? -8.898 -8.805 -3.109 1 75.06 205 SER A C 1
ATOM 1606 O O . SER A 1 205 ? -8.375 -8.586 -2.018 1 75.06 205 SER A O 1
ATOM 1608 N N . ASP A 1 206 ? -9.414 -9.969 -3.432 1 84.62 206 ASP A N 1
ATOM 1609 C CA . ASP A 1 206 ? -9.477 -11.047 -2.443 1 84.62 206 ASP A CA 1
ATOM 1610 C C . ASP A 1 206 ? -8.078 -11.578 -2.125 1 84.62 206 ASP A C 1
ATOM 1612 O O . ASP A 1 206 ? -7.781 -11.898 -0.972 1 84.62 206 ASP A O 1
ATOM 1616 N N . TYR A 1 207 ? -7.285 -11.617 -3.117 1 88.94 207 TYR A N 1
ATOM 1617 C CA . TYR A 1 207 ? -5.91 -12.062 -2.934 1 88.94 207 TYR A CA 1
ATOM 1618 C C . TYR A 1 207 ? -5.152 -11.133 -1.995 1 88.94 207 TYR A C 1
ATOM 1620 O O . TYR A 1 207 ? -4.562 -11.578 -1.011 1 88.94 207 TYR A O 1
ATOM 1628 N N . ASN A 1 208 ? -5.227 -9.836 -2.291 1 90.31 208 ASN A N 1
ATOM 1629 C CA . ASN A 1 208 ? -4.527 -8.859 -1.464 1 90.31 208 ASN A CA 1
ATOM 1630 C C . ASN A 1 208 ? -5.062 -8.852 -0.034 1 90.31 208 ASN A C 1
ATOM 1632 O O . ASN A 1 208 ? -4.305 -8.633 0.914 1 90.31 208 ASN A O 1
ATOM 1636 N N . LEU A 1 209 ? -6.336 -9.086 0.054 1 92.94 209 LEU A N 1
ATOM 1637 C CA . LEU A 1 209 ? -6.941 -9.156 1.379 1 92.94 209 LEU A CA 1
ATOM 1638 C C . LEU A 1 209 ? -6.285 -10.25 2.217 1 92.94 209 LEU A C 1
ATOM 1640 O O . LEU A 1 209 ? -5.941 -10.023 3.379 1 92.94 209 LEU A O 1
ATOM 1644 N N . ARG A 1 210 ? -6.078 -11.383 1.612 1 95.56 210 ARG A N 1
ATOM 1645 C CA . ARG A 1 210 ? -5.473 -12.5 2.324 1 95.56 210 ARG A CA 1
ATOM 1646 C C . ARG A 1 210 ? -4.016 -12.211 2.67 1 95.56 210 ARG A C 1
ATOM 1648 O O . ARG A 1 210 ? -3.539 -12.594 3.74 1 95.56 210 ARG A O 1
ATOM 1655 N N . VAL A 1 211 ? -3.346 -11.578 1.77 1 95.56 211 VAL A N 1
ATOM 1656 C CA . VAL A 1 211 ? -1.954 -11.211 2.02 1 95.56 211 VAL A CA 1
ATOM 1657 C C . VAL A 1 211 ? -1.872 -10.289 3.236 1 95.56 211 VAL A C 1
ATOM 1659 O O . VAL A 1 211 ? -1.041 -10.5 4.121 1 95.56 211 VAL A O 1
ATOM 1662 N N . PHE A 1 212 ? -2.752 -9.328 3.312 1 95.12 212 PHE A N 1
ATOM 1663 C CA . PHE A 1 212 ? -2.758 -8.383 4.426 1 95.12 212 PHE A CA 1
ATOM 1664 C C . PHE A 1 212 ? -3.143 -9.086 5.723 1 95.12 212 PHE A C 1
ATOM 1666 O O . PHE A 1 212 ? -2.652 -8.719 6.797 1 95.12 212 PHE A O 1
ATOM 1673 N N . GLU A 1 213 ? -4.012 -10.039 5.621 1 97.06 213 GLU A N 1
ATOM 1674 C CA . GLU A 1 213 ? -4.363 -10.805 6.812 1 97.06 213 GLU A CA 1
ATOM 1675 C C . GLU A 1 213 ? -3.156 -11.555 7.363 1 97.06 213 GLU A C 1
ATOM 1677 O O . GLU A 1 213 ? -2.965 -11.633 8.578 1 97.06 213 GLU A O 1
ATOM 1682 N N . CYS A 1 214 ? -2.387 -12.117 6.457 1 97.94 214 CYS A N 1
ATOM 1683 C CA . CYS A 1 214 ? -1.176 -12.805 6.883 1 97.94 214 CYS A CA 1
ATOM 1684 C C . CYS A 1 214 ? -0.198 -11.844 7.539 1 97.94 214 CYS A C 1
ATOM 1686 O O . CYS A 1 214 ? 0.381 -12.148 8.586 1 97.94 214 CYS A O 1
ATOM 1688 N N . LYS A 1 215 ? -0.012 -10.734 6.969 1 96.75 215 LYS A N 1
ATOM 1689 C CA . LYS A 1 215 ? 0.889 -9.734 7.523 1 96.75 215 LYS A CA 1
ATOM 1690 C C . LYS A 1 215 ? 0.388 -9.234 8.875 1 96.75 215 LYS A C 1
ATOM 1692 O O . LYS A 1 215 ? 1.182 -9 9.789 1 96.75 215 LYS A O 1
ATOM 1697 N N . THR A 1 216 ? -0.902 -9.047 8.961 1 97.19 216 THR A N 1
ATOM 1698 C CA . THR A 1 216 ? -1.504 -8.648 10.227 1 97.19 216 THR A CA 1
ATOM 1699 C C . THR A 1 216 ? -1.24 -9.695 11.305 1 97.19 216 THR A C 1
ATOM 1701 O O . THR A 1 216 ? -0.932 -9.352 12.445 1 97.19 216 THR A O 1
ATOM 1704 N N . ALA A 1 217 ? -1.369 -10.961 10.945 1 98.25 217 ALA A N 1
ATOM 1705 C CA . ALA A 1 217 ? -1.055 -12.031 11.883 1 98.25 217 ALA A CA 1
ATOM 1706 C C . ALA A 1 217 ? 0.384 -11.922 12.383 1 98.25 217 ALA A C 1
ATOM 1708 O O . ALA A 1 217 ? 0.645 -12.039 13.586 1 98.25 217 ALA A O 1
ATOM 1709 N N . ALA A 1 218 ? 1.295 -11.695 11.484 1 97.94 218 ALA A N 1
ATOM 1710 C CA . ALA A 1 218 ? 2.703 -11.547 11.844 1 97.94 218 ALA A CA 1
ATOM 1711 C C . ALA A 1 218 ? 2.908 -10.359 12.781 1 97.94 218 ALA A C 1
ATOM 1713 O O . ALA A 1 218 ? 3.602 -10.477 13.797 1 97.94 218 ALA A O 1
ATOM 1714 N N . TRP A 1 219 ? 2.279 -9.242 12.477 1 97.25 219 TRP A N 1
ATOM 1715 C CA . TRP A 1 219 ? 2.396 -8.047 13.297 1 97.25 219 TRP A CA 1
ATOM 1716 C C . TRP A 1 219 ? 1.824 -8.281 14.695 1 97.25 219 TRP A C 1
ATOM 1718 O O . TRP A 1 219 ? 2.398 -7.844 15.688 1 97.25 219 TRP A O 1
ATOM 1728 N N . ASN A 1 220 ? 0.678 -8.922 14.727 1 97.81 220 ASN A N 1
ATOM 1729 C CA . ASN A 1 220 ? 0.087 -9.266 16.016 1 97.81 220 ASN A CA 1
ATOM 1730 C C . ASN A 1 220 ? 1.047 -10.086 16.875 1 97.81 220 ASN A C 1
ATOM 1732 O O . ASN A 1 220 ? 1.237 -9.797 18.047 1 97.81 220 ASN A O 1
ATOM 1736 N N . MET A 1 221 ? 1.645 -11.055 16.312 1 97.94 221 MET A N 1
ATOM 1737 C CA . MET A 1 221 ? 2.547 -11.922 17.062 1 97.94 221 MET A CA 1
ATOM 1738 C C . MET A 1 221 ? 3.727 -11.133 17.609 1 97.94 221 MET A C 1
ATOM 1740 O O . MET A 1 221 ? 4.109 -11.305 18.766 1 97.94 221 MET A O 1
ATOM 1744 N N . LEU A 1 222 ? 4.285 -10.297 16.766 1 96.69 222 LEU A N 1
ATOM 1745 C CA . LEU A 1 222 ? 5.383 -9.445 17.219 1 96.69 222 LEU A CA 1
ATOM 1746 C C . LEU A 1 222 ? 4.93 -8.523 18.359 1 96.69 222 LEU A C 1
ATOM 1748 O O . LEU A 1 222 ? 5.641 -8.359 19.344 1 96.69 222 LEU A O 1
ATOM 1752 N N . ALA A 1 223 ? 3.762 -7.961 18.203 1 97 223 ALA A N 1
ATOM 1753 C CA . ALA A 1 223 ? 3.24 -7.008 19.188 1 97 223 ALA A CA 1
ATOM 1754 C C . ALA A 1 223 ? 2.912 -7.703 20.5 1 97 223 ALA A C 1
ATOM 1756 O O . ALA A 1 223 ? 3.176 -7.16 21.578 1 97 223 ALA A O 1
ATOM 1757 N N . TYR A 1 224 ? 2.346 -8.891 20.484 1 97.19 224 TYR A N 1
ATOM 1758 C CA . TYR A 1 224 ? 2.02 -9.656 21.688 1 97.19 224 TYR A CA 1
ATOM 1759 C C . TYR A 1 224 ? 3.273 -9.953 22.5 1 97.19 224 TYR A C 1
ATOM 1761 O O . TYR A 1 224 ? 3.215 -10.062 23.719 1 97.19 224 TYR A O 1
ATOM 1769 N N . THR A 1 225 ? 4.34 -10.094 21.797 1 96.06 225 THR A N 1
ATOM 1770 C CA . THR A 1 225 ? 5.566 -10.5 22.469 1 96.06 225 THR A CA 1
ATOM 1771 C C . THR A 1 225 ? 6.504 -9.312 22.656 1 96.06 225 THR A C 1
ATOM 1773 O O . THR A 1 225 ? 7.703 -9.484 22.891 1 96.06 225 THR A O 1
ATOM 1776 N N . ASP A 1 226 ? 6.027 -8.102 22.406 1 94.5 226 ASP A N 1
ATOM 1777 C CA . ASP A 1 226 ? 6.711 -6.832 22.641 1 94.5 226 ASP A CA 1
ATOM 1778 C C . ASP A 1 226 ? 8.008 -6.758 21.844 1 94.5 226 ASP A C 1
ATOM 1780 O O . ASP A 1 226 ? 9.039 -6.328 22.359 1 94.5 226 ASP A O 1
ATOM 1784 N N . GLN A 1 227 ? 7.973 -7.371 20.672 1 93.56 227 GLN A N 1
ATOM 1785 C CA . GLN A 1 227 ? 9.102 -7.25 19.766 1 93.56 227 GLN A CA 1
ATOM 1786 C C . GLN A 1 227 ? 8.969 -6.004 18.891 1 93.56 227 GLN A C 1
ATOM 1788 O O . GLN A 1 227 ? 7.859 -5.512 18.656 1 93.56 227 GLN A O 1
ATOM 1793 N N . PRO A 1 228 ? 10.094 -5.426 18.469 1 91.31 228 PRO A N 1
ATOM 1794 C CA . PRO A 1 228 ? 10.016 -4.293 17.547 1 91.31 228 PRO A CA 1
ATOM 1795 C C . PRO A 1 228 ? 9.305 -4.648 16.234 1 91.31 228 PRO A C 1
ATOM 1797 O O . PRO A 1 228 ? 9.484 -5.75 15.711 1 91.31 228 PRO A O 1
ATOM 1800 N N . LEU A 1 229 ? 8.516 -3.744 15.82 1 91 229 LEU A N 1
ATOM 1801 C CA . LEU A 1 229 ? 7.816 -3.959 14.555 1 91 229 LEU A CA 1
ATOM 1802 C C . LEU A 1 229 ? 8.617 -3.387 13.391 1 91 229 LEU A C 1
ATOM 1804 O O . LEU A 1 229 ? 9.164 -2.287 13.492 1 91 229 LEU A O 1
ATOM 1808 N N . LYS A 1 230 ? 8.742 -4.137 12.398 1 87.44 230 LYS A N 1
ATOM 1809 C CA . LYS A 1 230 ? 9.133 -3.588 11.102 1 87.44 230 LYS A CA 1
ATOM 1810 C C . LYS A 1 230 ? 7.949 -2.932 10.398 1 87.44 230 LYS A C 1
ATOM 1812 O O . LYS A 1 230 ? 6.809 -3.047 10.859 1 87.44 230 LYS A O 1
ATOM 1817 N N . THR A 1 231 ? 8.258 -2.197 9.297 1 88.62 231 THR A N 1
ATOM 1818 C CA . THR A 1 231 ? 7.152 -1.676 8.5 1 88.62 231 THR A CA 1
ATOM 1819 C C . THR A 1 231 ? 6.246 -2.807 8.023 1 88.62 231 THR A C 1
ATOM 1821 O O . THR A 1 231 ? 6.699 -3.938 7.836 1 88.62 231 THR A O 1
ATOM 1824 N N . PHE A 1 232 ? 5.051 -2.525 7.93 1 90 232 PHE A N 1
ATOM 1825 C CA . PHE A 1 232 ? 4.016 -3.508 7.633 1 90 232 PHE A CA 1
ATOM 1826 C C . PHE A 1 232 ? 4.336 -4.254 6.344 1 90 232 PHE A C 1
ATOM 1828 O O . PHE A 1 232 ? 4.168 -5.473 6.266 1 90 232 PHE A O 1
ATOM 1835 N N . ASP A 1 233 ? 4.863 -3.549 5.348 1 85.56 233 ASP A N 1
ATOM 1836 C CA . ASP A 1 233 ? 5.137 -4.113 4.031 1 85.56 233 ASP A CA 1
ATOM 1837 C C . ASP A 1 233 ? 6.363 -5.023 4.07 1 85.56 233 ASP A C 1
ATOM 1839 O O . ASP A 1 233 ? 6.566 -5.836 3.166 1 85.56 233 ASP A O 1
ATOM 1843 N N . LYS A 1 234 ? 7.137 -4.922 5.117 1 89.81 234 LYS A N 1
ATOM 1844 C CA . LYS A 1 234 ? 8.359 -5.715 5.215 1 89.81 234 LYS A CA 1
ATOM 1845 C C . LYS A 1 234 ? 8.242 -6.77 6.312 1 89.81 234 LYS A C 1
ATOM 1847 O O . LYS A 1 234 ? 9.242 -7.348 6.734 1 89.81 234 LYS A O 1
ATOM 1852 N N . THR A 1 235 ? 7.113 -6.969 6.805 1 93.31 235 THR A N 1
ATOM 1853 C CA . THR A 1 235 ? 6.879 -8 7.812 1 93.31 235 THR A CA 1
ATOM 1854 C C . THR A 1 235 ? 6.227 -9.227 7.188 1 93.31 235 THR A C 1
ATOM 1856 O O . THR A 1 235 ? 5.215 -9.117 6.496 1 93.31 235 THR A O 1
ATOM 1859 N N . PHE A 1 236 ? 6.844 -10.391 7.465 1 97 236 PHE A N 1
ATOM 1860 C CA . PHE A 1 236 ? 6.367 -11.641 6.883 1 97 236 PHE A CA 1
ATOM 1861 C C . PHE A 1 236 ? 6.262 -12.727 7.949 1 97 236 PHE A C 1
ATOM 1863 O O . PHE A 1 236 ? 6.98 -12.695 8.953 1 97 236 PHE A O 1
ATOM 1870 N N . LEU A 1 237 ? 5.398 -13.672 7.738 1 98.38 237 LEU A N 1
ATOM 1871 C CA . LEU A 1 237 ? 5.23 -14.797 8.664 1 98.38 237 LEU A CA 1
ATOM 1872 C C . LEU A 1 237 ? 6.523 -15.594 8.789 1 98.38 237 LEU A C 1
ATOM 1874 O O . LEU A 1 237 ? 6.816 -16.141 9.852 1 98.38 237 LEU A O 1
ATOM 1878 N N . ARG A 1 238 ? 7.324 -15.609 7.75 1 97.75 238 ARG A N 1
ATOM 1879 C CA . ARG A 1 238 ? 8.617 -16.281 7.75 1 97.75 238 ARG A CA 1
ATOM 1880 C C . ARG A 1 238 ? 9.516 -15.75 8.859 1 97.75 238 ARG A C 1
ATOM 1882 O O . ARG A 1 238 ? 10.375 -16.469 9.375 1 97.75 238 ARG A O 1
ATOM 1889 N N . ASP A 1 239 ? 9.297 -14.453 9.281 1 91.94 239 ASP A N 1
ATOM 1890 C CA . ASP A 1 239 ? 10.125 -13.758 10.258 1 91.94 239 ASP A CA 1
ATOM 1891 C C . ASP A 1 239 ? 9.844 -14.258 11.672 1 91.94 239 ASP A C 1
ATOM 1893 O O . ASP A 1 239 ? 10.602 -13.984 12.602 1 91.94 239 ASP A O 1
ATOM 1897 N N . ILE A 1 240 ? 8.805 -14.984 11.812 1 96.81 240 ILE A N 1
ATOM 1898 C CA . ILE A 1 240 ? 8.312 -15.352 13.133 1 96.81 240 ILE A CA 1
ATOM 1899 C C . ILE A 1 240 ? 8.398 -16.859 13.32 1 96.81 240 ILE A C 1
ATOM 1901 O O . ILE A 1 240 ? 7.965 -17.625 12.445 1 96.81 240 ILE A O 1
ATOM 1905 N N . SER A 1 241 ? 8.875 -17.297 14.406 1 96.56 241 SER A N 1
ATOM 1906 C CA . SER A 1 241 ? 9.023 -18.734 14.664 1 96.56 241 SER A CA 1
ATOM 1907 C C . SER A 1 241 ? 7.664 -19.391 14.898 1 96.56 241 SER A C 1
ATOM 1909 O O . SER A 1 241 ? 6.734 -18.734 15.391 1 96.56 241 SER A O 1
ATOM 1911 N N . LYS A 1 242 ? 7.57 -20.688 14.578 1 96.88 242 LYS A N 1
ATOM 1912 C CA . LYS A 1 242 ? 6.359 -21.453 14.867 1 96.88 242 LYS A CA 1
ATOM 1913 C C . LYS A 1 242 ? 6.055 -21.438 16.359 1 96.88 242 LYS A C 1
ATOM 1915 O O . LYS A 1 242 ? 4.887 -21.422 16.766 1 96.88 242 LYS A O 1
ATOM 1920 N N . ALA A 1 243 ? 7.039 -21.438 17.188 1 97.31 243 ALA A N 1
ATOM 1921 C CA . ALA A 1 243 ? 6.871 -21.406 18.641 1 97.31 243 ALA A CA 1
ATOM 1922 C C . ALA A 1 243 ? 6.145 -20.141 19.078 1 97.31 243 ALA A C 1
ATOM 1924 O O . ALA A 1 243 ? 5.266 -20.188 19.938 1 97.31 243 ALA A O 1
ATOM 1925 N N . THR A 1 244 ? 6.527 -19.016 18.516 1 97.06 244 THR A N 1
ATOM 1926 C CA . THR A 1 244 ? 5.859 -17.75 18.828 1 97.06 244 THR A CA 1
ATOM 1927 C C . THR A 1 244 ? 4.395 -17.812 18.406 1 97.06 244 THR A C 1
ATOM 1929 O O . THR A 1 244 ? 3.521 -17.312 19.125 1 97.06 244 THR A O 1
ATOM 1932 N N . PHE A 1 245 ? 4.152 -18.453 17.281 1 98.12 245 PHE A N 1
ATOM 1933 C CA . PHE A 1 245 ? 2.781 -18.609 16.812 1 98.12 245 PHE A CA 1
ATOM 1934 C C . PHE A 1 245 ? 1.962 -19.406 17.812 1 98.12 245 PHE A C 1
ATOM 1936 O O . PHE A 1 245 ? 0.872 -19 18.219 1 98.12 245 PHE A O 1
ATOM 1943 N N . GLU A 1 246 ? 2.523 -20.453 18.219 1 97.81 246 GLU A N 1
ATOM 1944 C CA . GLU A 1 246 ? 1.81 -21.328 19.156 1 97.81 246 GLU A CA 1
ATOM 1945 C C . GLU A 1 246 ? 1.515 -20.609 20.469 1 97.81 246 GLU A C 1
ATOM 1947 O O . GLU A 1 246 ? 0.46 -20.812 21.062 1 97.81 246 GLU A O 1
ATOM 1952 N N . LYS A 1 247 ? 2.336 -19.703 20.859 1 96.81 247 LYS A N 1
ATOM 1953 C CA . LYS A 1 247 ? 2.189 -18.969 22.125 1 96.81 247 LYS A CA 1
ATOM 1954 C C . LYS A 1 247 ? 1.122 -17.875 22 1 96.81 247 LYS A C 1
ATOM 1956 O O . LYS A 1 247 ? 0.509 -17.5 23 1 96.81 247 LYS A O 1
ATOM 1961 N N . THR A 1 248 ? 0.906 -17.406 20.812 1 97.25 248 THR A N 1
ATOM 1962 C CA . THR A 1 248 ? 0.09 -16.203 20.656 1 97.25 248 THR A CA 1
ATOM 1963 C C . THR A 1 248 ? -1.223 -16.516 19.953 1 97.25 248 THR A C 1
ATOM 1965 O O . THR A 1 248 ? -2.145 -15.703 19.938 1 97.25 248 THR A O 1
ATOM 1968 N N . ARG A 1 249 ? -1.34 -17.719 19.422 1 96.44 249 ARG A N 1
ATOM 1969 C CA . ARG A 1 249 ? -2.453 -18.078 18.547 1 96.44 249 ARG A CA 1
ATOM 1970 C C . ARG A 1 249 ? -3.787 -17.906 19.266 1 96.44 249 ARG A C 1
ATOM 1972 O O . ARG A 1 249 ? -4.773 -17.484 18.656 1 96.44 249 ARG A O 1
ATOM 1979 N N . ILE A 1 250 ? -3.852 -18.094 20.531 1 96 250 ILE A N 1
ATOM 1980 C CA . ILE A 1 250 ? -5.105 -18.078 21.281 1 96 250 ILE A CA 1
ATOM 1981 C C . ILE A 1 250 ? -5.574 -16.641 21.469 1 96 250 ILE A C 1
ATOM 1983 O O . ILE A 1 250 ? -6.777 -16.359 21.438 1 96 250 ILE A O 1
ATOM 1987 N N . ALA A 1 251 ? -4.656 -15.773 21.688 1 96.12 251 ALA A N 1
ATOM 1988 C CA . ALA A 1 251 ? -4.996 -14.375 21.922 1 96.12 251 ALA A CA 1
ATOM 1989 C C . ALA A 1 251 ? -5.367 -13.672 20.625 1 96.12 251 ALA A C 1
ATOM 1991 O O . ALA A 1 251 ? -6.117 -12.688 20.641 1 96.12 251 ALA A O 1
ATOM 1992 N N . MET A 1 252 ? -4.918 -14.133 19.531 1 96.56 252 MET A N 1
ATOM 1993 C CA . MET A 1 252 ? -5.125 -13.516 18.234 1 96.56 252 MET A CA 1
ATOM 1994 C C . MET A 1 252 ? -6.531 -13.797 17.703 1 96.56 252 MET A C 1
ATOM 1996 O O . MET A 1 252 ? -7.09 -14.867 17.953 1 96.56 252 MET A O 1
ATOM 2000 N N . PRO A 1 253 ? -7.098 -12.773 16.953 1 97.25 253 PRO A N 1
ATOM 2001 C CA . PRO A 1 253 ? -8.344 -13.156 16.281 1 97.25 253 PRO A CA 1
ATOM 2002 C C . PRO A 1 253 ? -8.203 -14.438 15.469 1 97.25 253 PRO A C 1
ATOM 2004 O O . PRO A 1 253 ? -7.223 -14.617 14.75 1 97.25 253 PRO A O 1
ATOM 2007 N N . GLN A 1 254 ? -9.18 -15.273 15.562 1 97.56 254 GLN A N 1
ATOM 2008 C CA . GLN A 1 254 ? -9.117 -16.609 14.961 1 97.56 254 GLN A CA 1
ATOM 2009 C C . GLN A 1 254 ? -8.906 -16.516 13.453 1 97.56 254 GLN A C 1
ATOM 2011 O O . GLN A 1 254 ? -8.219 -17.359 12.859 1 97.56 254 GLN A O 1
ATOM 2016 N N . ARG A 1 255 ? -9.5 -15.57 12.852 1 97 255 ARG A N 1
ATOM 2017 C CA . ARG A 1 255 ? -9.367 -15.375 11.414 1 97 255 ARG A CA 1
ATOM 2018 C C . ARG A 1 255 ? -7.902 -15.234 11.008 1 97 255 ARG A C 1
ATOM 2020 O O . ARG A 1 255 ? -7.453 -15.883 10.055 1 97 255 ARG A O 1
ATOM 2027 N N . PHE A 1 256 ? -7.133 -14.43 11.742 1 98.19 256 PHE A N 1
ATOM 2028 C CA . PHE A 1 256 ? -5.727 -14.211 11.422 1 98.19 256 PHE A CA 1
ATOM 2029 C C . PHE A 1 256 ? -4.887 -15.414 11.836 1 98.19 256 PHE A C 1
ATOM 2031 O O . PHE A 1 256 ? -3.926 -15.773 11.148 1 98.19 256 PHE A O 1
ATOM 2038 N N . ALA A 1 257 ? -5.289 -16.047 12.914 1 98.44 257 ALA A N 1
ATOM 2039 C CA . ALA A 1 257 ? -4.598 -17.25 13.359 1 98.44 257 ALA A CA 1
ATOM 2040 C C . ALA A 1 257 ? -4.684 -18.359 12.312 1 98.44 257 ALA A C 1
ATOM 2042 O O . ALA A 1 257 ? -3.715 -19.078 12.094 1 98.44 257 ALA A O 1
ATOM 2043 N N . ARG A 1 258 ? -5.777 -18.469 11.703 1 98.44 258 ARG A N 1
ATOM 2044 C CA . ARG A 1 258 ? -5.961 -19.484 10.664 1 98.44 258 ARG A CA 1
ATOM 2045 C C . ARG A 1 258 ? -5.047 -19.219 9.469 1 98.44 258 ARG A C 1
ATOM 2047 O O . ARG A 1 258 ? -4.512 -20.141 8.867 1 98.44 258 ARG A O 1
ATOM 2054 N N . ARG A 1 259 ? -4.898 -17.906 9.102 1 98.5 259 ARG A N 1
ATOM 2055 C CA . ARG A 1 259 ? -3.984 -17.562 8.016 1 98.5 259 ARG A CA 1
ATOM 2056 C C . ARG A 1 259 ? -2.562 -18.016 8.344 1 98.5 259 ARG A C 1
ATOM 2058 O O . ARG A 1 259 ? -1.875 -18.578 7.488 1 98.5 259 ARG A O 1
ATOM 2065 N N . ALA A 1 260 ? -2.158 -17.719 9.555 1 98.69 260 ALA A N 1
ATOM 2066 C CA . ALA A 1 260 ? -0.826 -18.109 10 1 98.69 260 ALA A CA 1
ATOM 2067 C C . ALA A 1 260 ? -0.695 -19.641 10.039 1 98.69 260 ALA A C 1
ATOM 2069 O O . ALA A 1 260 ? 0.348 -20.188 9.672 1 98.69 260 ALA A O 1
ATOM 2070 N N . GLU A 1 261 ? -1.76 -20.312 10.469 1 98.69 261 GLU A N 1
ATOM 2071 C CA . GLU A 1 261 ? -1.764 -21.766 10.484 1 98.69 261 GLU A CA 1
ATOM 2072 C C . GLU A 1 261 ? -1.534 -22.344 9.086 1 98.69 261 GLU A C 1
ATOM 2074 O O . GLU A 1 261 ? -0.808 -23.312 8.922 1 98.69 261 GLU A O 1
ATOM 2079 N N . HIS A 1 262 ? -2.139 -21.797 8.109 1 98.81 262 HIS A N 1
ATOM 2080 C CA . HIS A 1 262 ? -1.896 -22.234 6.742 1 98.81 262 HIS A CA 1
ATOM 2081 C C . HIS A 1 262 ? -0.418 -22.125 6.379 1 98.81 262 HIS A C 1
ATOM 2083 O O . HIS A 1 262 ? 0.167 -23.062 5.832 1 98.81 262 HIS A O 1
ATOM 2089 N N . PHE A 1 263 ? 0.186 -21 6.75 1 98.75 263 PHE A N 1
ATOM 2090 C CA . PHE A 1 263 ? 1.582 -20.766 6.402 1 98.75 263 PHE A CA 1
ATOM 2091 C C . PHE A 1 263 ? 2.484 -21.828 7.02 1 98.75 263 PHE A C 1
ATOM 2093 O O . PHE A 1 263 ? 3.266 -22.469 6.316 1 98.75 263 PHE A O 1
ATOM 2100 N N . TYR A 1 264 ? 2.365 -22.016 8.289 1 98.62 264 TYR A N 1
ATOM 2101 C CA . TYR A 1 264 ? 3.289 -22.906 9 1 98.62 264 TYR A CA 1
ATOM 2102 C C . TYR A 1 264 ? 3.057 -24.359 8.609 1 98.62 264 TYR A C 1
ATOM 2104 O O . TYR A 1 264 ? 4.008 -25.141 8.5 1 98.62 264 TYR A O 1
ATOM 2112 N N . SER A 1 265 ? 1.841 -24.734 8.438 1 98.62 265 SER A N 1
ATOM 2113 C CA . SER A 1 265 ? 1.566 -26.109 8.031 1 98.62 265 SER A CA 1
ATOM 2114 C C . SER A 1 265 ? 2.016 -26.344 6.594 1 98.62 265 SER A C 1
ATOM 2116 O O . SER A 1 265 ? 2.506 -27.438 6.27 1 98.62 265 SER A O 1
ATOM 2118 N N . GLU A 1 266 ? 1.857 -25.344 5.734 1 98.75 266 GLU A N 1
ATOM 2119 C CA . GLU A 1 266 ? 2.303 -25.484 4.352 1 98.75 266 GLU A CA 1
ATOM 2120 C C . GLU A 1 266 ? 3.824 -25.578 4.27 1 98.75 266 GLU A C 1
ATOM 2122 O O . GLU A 1 266 ? 4.367 -26.312 3.443 1 98.75 266 GLU A O 1
ATOM 2127 N N . TYR A 1 267 ? 4.441 -24.812 5.125 1 98.19 267 TYR A N 1
ATOM 2128 C CA . TYR A 1 267 ? 5.895 -24.875 5.223 1 98.19 267 TYR A CA 1
ATOM 2129 C C . TYR A 1 267 ? 6.352 -26.312 5.484 1 98.19 267 TYR A C 1
ATOM 2131 O O . TYR A 1 267 ? 7.27 -26.812 4.828 1 98.19 267 TYR A O 1
ATOM 2139 N N . ARG A 1 268 ? 5.691 -26.938 6.371 1 98 268 ARG A N 1
ATOM 2140 C CA . ARG A 1 268 ? 5.996 -28.312 6.711 1 98 268 ARG A CA 1
ATOM 2141 C C . ARG A 1 268 ? 5.645 -29.25 5.559 1 98 268 ARG A C 1
ATOM 2143 O O . ARG A 1 268 ? 6.414 -30.156 5.23 1 98 268 ARG A O 1
ATOM 2150 N N . ARG A 1 269 ? 4.547 -29.031 4.949 1 98.69 269 ARG A N 1
ATOM 2151 C CA . ARG A 1 269 ? 4.105 -29.906 3.867 1 98.69 269 ARG A CA 1
ATOM 2152 C C . ARG A 1 269 ? 5.066 -29.844 2.686 1 98.69 269 ARG A C 1
ATOM 2154 O O . ARG A 1 269 ? 5.324 -30.859 2.037 1 98.69 269 ARG A O 1
ATOM 2161 N N . VAL A 1 270 ? 5.543 -28.656 2.404 1 98.88 270 VAL A N 1
ATOM 2162 C CA . VAL A 1 270 ? 6.48 -28.516 1.294 1 98.88 270 VAL A CA 1
ATOM 2163 C C . VAL A 1 270 ? 7.746 -29.328 1.582 1 98.88 270 VAL A C 1
ATOM 2165 O O . VAL A 1 270 ? 8.25 -30.031 0.709 1 98.88 270 VAL A O 1
ATOM 2168 N N . ARG A 1 271 ? 8.25 -29.25 2.766 1 98.62 271 ARG A N 1
ATOM 2169 C CA . ARG A 1 271 ? 9.438 -30.016 3.131 1 98.62 271 ARG A CA 1
ATOM 2170 C C . ARG A 1 271 ? 9.195 -31.516 3.006 1 98.62 271 ARG A C 1
ATOM 2172 O O . ARG A 1 271 ? 10.031 -32.25 2.463 1 98.62 271 ARG A O 1
ATOM 2179 N N . GLN A 1 272 ? 8.078 -31.969 3.473 1 98.75 272 GLN A N 1
ATOM 2180 C CA . GLN A 1 272 ? 7.703 -33.375 3.352 1 98.75 272 GLN A CA 1
ATOM 2181 C C . GLN A 1 272 ? 7.539 -33.781 1.889 1 98.75 272 GLN A C 1
ATOM 2183 O O . GLN A 1 272 ? 7.926 -34.875 1.494 1 98.75 272 GLN A O 1
ATOM 2188 N N . GLY A 1 273 ? 6.938 -32.906 1.136 1 98.75 273 GLY A N 1
ATOM 2189 C CA . GLY A 1 273 ? 6.727 -33.156 -0.28 1 98.75 273 GLY A CA 1
ATOM 2190 C C . GLY A 1 273 ? 8.023 -33.281 -1.059 1 98.75 273 GLY A C 1
ATOM 2191 O O . GLY A 1 273 ? 8.133 -34.156 -1.946 1 98.75 273 GLY A O 1
ATOM 2192 N N . VAL A 1 274 ? 8.938 -32.438 -0.722 1 98.5 274 VAL A N 1
ATOM 2193 C CA . VAL A 1 274 ? 10.25 -32.531 -1.352 1 98.5 274 VAL A CA 1
ATOM 2194 C C . VAL A 1 274 ? 10.867 -33.906 -1.096 1 98.5 274 VAL A C 1
ATOM 2196 O O . VAL A 1 274 ? 11.367 -34.531 -2.021 1 98.5 274 VAL A O 1
ATOM 2199 N N . THR A 1 275 ? 10.805 -34.344 0.131 1 98.44 275 THR A N 1
ATOM 2200 C CA . THR A 1 275 ? 11.328 -35.656 0.48 1 98.44 275 THR A CA 1
ATOM 2201 C C . THR A 1 275 ? 10.578 -36.75 -0.278 1 98.44 275 THR A C 1
ATOM 2203 O O . THR A 1 275 ? 11.195 -37.688 -0.799 1 98.44 275 THR A O 1
ATOM 2206 N N . ALA A 1 276 ? 9.305 -36.625 -0.32 1 98.5 276 ALA A N 1
ATOM 2207 C CA . ALA A 1 276 ? 8.492 -37.625 -1.042 1 98.5 276 ALA A CA 1
ATOM 2208 C C . ALA A 1 276 ? 8.883 -37.656 -2.516 1 98.5 276 ALA A C 1
ATOM 2210 O O . ALA A 1 276 ? 9.008 -38.75 -3.092 1 98.5 276 ALA A O 1
ATOM 2211 N N . TRP A 1 277 ? 9.07 -36.562 -3.113 1 98.12 277 TRP A N 1
ATOM 2212 C CA . TRP A 1 277 ? 9.453 -36.5 -4.52 1 98.12 277 TRP A CA 1
ATOM 2213 C C . TRP A 1 277 ? 10.836 -37.125 -4.742 1 98.12 277 TRP A C 1
ATOM 2215 O O . TRP A 1 277 ? 11.023 -37.906 -5.672 1 98.12 277 TRP A O 1
ATOM 2225 N N . GLU A 1 278 ? 11.727 -36.812 -3.883 1 97.62 278 GLU A N 1
ATOM 2226 C CA . GLU A 1 278 ? 13.102 -37.281 -3.982 1 97.62 278 GLU A CA 1
ATOM 2227 C C . GLU A 1 278 ? 13.164 -38.812 -3.863 1 97.62 278 GLU A C 1
ATOM 2229 O O . GLU A 1 278 ? 14.039 -39.438 -4.461 1 97.62 278 GLU A O 1
ATOM 2234 N N . THR A 1 279 ? 12.242 -39.312 -3.176 1 97.56 279 THR A N 1
ATOM 2235 C CA . THR A 1 279 ? 12.258 -40.75 -2.938 1 97.56 279 THR A CA 1
ATOM 2236 C C . THR A 1 279 ? 11.281 -41.469 -3.867 1 97.56 279 THR A C 1
ATOM 2238 O O . THR A 1 279 ? 11.047 -42.656 -3.723 1 97.56 279 THR A O 1
ATOM 2241 N N . GLY A 1 280 ? 10.609 -40.781 -4.715 1 97.31 280 GLY A N 1
ATOM 2242 C CA . GLY A 1 280 ? 9.727 -41.344 -5.719 1 97.31 280 GLY A CA 1
ATOM 2243 C C . GLY A 1 280 ? 8.367 -41.719 -5.164 1 97.31 280 GLY A C 1
ATOM 2244 O O . GLY A 1 280 ? 7.648 -42.531 -5.77 1 97.31 280 GLY A O 1
ATOM 2245 N N . ASN A 1 281 ? 8.023 -41.25 -4.023 1 98.06 281 ASN A N 1
ATOM 2246 C CA . ASN A 1 281 ? 6.746 -41.562 -3.383 1 98.06 281 ASN A CA 1
ATOM 2247 C C . ASN A 1 281 ? 5.648 -40.594 -3.844 1 98.06 281 ASN A C 1
ATOM 2249 O O . ASN A 1 281 ? 5.199 -39.75 -3.078 1 98.06 281 ASN A O 1
ATOM 2253 N N . LEU A 1 282 ? 5.133 -40.844 -5.02 1 98.12 282 LEU A N 1
ATOM 2254 C CA . LEU A 1 282 ? 4.137 -39.969 -5.637 1 98.12 282 LEU A CA 1
ATOM 2255 C C . LEU A 1 282 ? 2.824 -40.031 -4.867 1 98.12 282 LEU A C 1
ATOM 2257 O O . LEU A 1 282 ? 2.105 -39.031 -4.801 1 98.12 282 LEU A O 1
ATOM 2261 N N . LYS A 1 283 ? 2.555 -41.094 -4.293 1 97.81 283 LYS A N 1
ATOM 2262 C CA . LYS A 1 283 ? 1.332 -41.219 -3.504 1 97.81 283 LYS A CA 1
ATOM 2263 C C . LYS A 1 283 ? 1.339 -40.281 -2.316 1 97.81 283 LYS A C 1
ATOM 2265 O O . LYS A 1 283 ? 0.357 -39.562 -2.072 1 97.81 283 LYS A O 1
ATOM 2270 N N . LEU A 1 284 ? 2.443 -40.25 -1.629 1 98.38 284 LEU A N 1
ATOM 2271 C CA . LEU A 1 284 ? 2.559 -39.344 -0.5 1 98.38 284 LEU A CA 1
ATOM 2272 C C . LEU A 1 284 ? 2.566 -37.906 -0.977 1 98.38 284 LEU A C 1
ATOM 2274 O O . LEU A 1 284 ? 1.922 -37.031 -0.374 1 98.38 284 LEU A O 1
ATOM 2278 N N . PHE A 1 285 ? 3.293 -37.625 -2.02 1 98.62 285 PHE A N 1
ATOM 2279 C CA . PHE A 1 285 ? 3.32 -36.281 -2.592 1 98.62 285 PHE A CA 1
ATOM 2280 C C . PHE A 1 285 ? 1.913 -35.812 -2.945 1 98.62 285 PHE A C 1
ATOM 2282 O O . PHE A 1 285 ? 1.531 -34.688 -2.633 1 98.62 285 PHE A O 1
ATOM 2289 N N . GLY A 1 286 ? 1.182 -36.688 -3.547 1 98.62 286 GLY A N 1
ATOM 2290 C CA . GLY A 1 286 ? -0.2 -36.406 -3.893 1 98.62 286 GLY A CA 1
ATOM 2291 C C . GLY A 1 286 ? -1.079 -36.156 -2.682 1 98.62 286 GLY A C 1
ATOM 2292 O O . GLY A 1 286 ? -1.877 -35.219 -2.666 1 98.62 286 GLY A O 1
ATOM 2293 N N . LYS A 1 287 ? -0.96 -36.969 -1.68 1 98.56 287 LYS A N 1
ATOM 2294 C CA . LYS A 1 287 ? -1.725 -36.781 -0.447 1 98.56 287 LYS A CA 1
ATOM 2295 C C . LYS A 1 287 ? -1.457 -35.406 0.179 1 98.56 287 LYS A C 1
ATOM 2297 O O . LYS A 1 287 ? -2.385 -34.75 0.64 1 98.56 287 LYS A O 1
ATOM 2302 N N . LEU A 1 288 ? -0.211 -35.062 0.201 1 98.81 288 LEU A N 1
ATOM 2303 C CA . LEU A 1 288 ? 0.17 -33.75 0.755 1 98.81 288 LEU A CA 1
ATOM 2304 C C . LEU A 1 288 ? -0.437 -32.625 -0.058 1 98.81 288 LEU A C 1
ATOM 2306 O O . LEU A 1 288 ? -0.791 -31.578 0.495 1 98.81 288 LEU A O 1
ATOM 2310 N N . SER A 1 289 ? -0.572 -32.844 -1.356 1 98.81 289 SER A N 1
ATOM 2311 C CA . SER A 1 289 ? -1.224 -31.844 -2.209 1 98.81 289 SER A CA 1
ATOM 2312 C C . SER A 1 289 ? -2.701 -31.703 -1.864 1 98.81 289 SER A C 1
ATOM 2314 O O . SER A 1 289 ? -3.227 -30.594 -1.799 1 98.81 289 SER A O 1
ATOM 2316 N N . PHE A 1 290 ? -3.391 -32.812 -1.608 1 98.81 290 PHE A N 1
ATOM 2317 C CA . PHE A 1 290 ? -4.773 -32.781 -1.147 1 98.81 290 PHE A CA 1
ATOM 2318 C C . PHE A 1 290 ? -4.879 -32.062 0.196 1 98.81 290 PHE A C 1
ATOM 2320 O O . PHE A 1 290 ? -5.789 -31.25 0.408 1 98.81 290 PHE A O 1
ATOM 2327 N N . ASP A 1 291 ? -3.934 -32.344 1.076 1 98.75 291 ASP A N 1
ATOM 2328 C CA . ASP A 1 291 ? -3.918 -31.719 2.391 1 98.75 291 ASP A CA 1
ATOM 2329 C C . ASP A 1 291 ? -3.717 -30.219 2.273 1 98.75 291 ASP A C 1
ATOM 2331 O O . ASP A 1 291 ? -4.285 -29.438 3.051 1 98.75 291 ASP A O 1
ATOM 2335 N N . SER A 1 292 ? -2.857 -29.891 1.388 1 98.69 292 SER A N 1
ATOM 2336 C CA . SER A 1 292 ? -2.643 -28.469 1.122 1 98.69 292 SER A CA 1
ATOM 2337 C C . SER A 1 292 ? -3.941 -27.781 0.718 1 98.69 292 SER A C 1
ATOM 2339 O O . SER A 1 292 ? -4.227 -26.656 1.168 1 98.69 292 SER A O 1
ATOM 2341 N N . CYS A 1 293 ? -4.699 -28.391 -0.105 1 98.69 293 CYS A N 1
ATOM 2342 C CA . CYS A 1 293 ? -5.969 -27.812 -0.54 1 98.69 293 CYS A CA 1
ATOM 2343 C C . CYS A 1 293 ? -6.945 -27.719 0.623 1 98.69 293 CYS A C 1
ATOM 2345 O O . CYS A 1 293 ? -7.684 -26.734 0.732 1 98.69 293 CYS A O 1
ATOM 2347 N N . GLU A 1 294 ? -6.934 -28.719 1.408 1 98.5 294 GLU A N 1
ATOM 2348 C CA . GLU A 1 294 ? -7.777 -28.672 2.6 1 98.5 294 GLU A CA 1
ATOM 2349 C C . GLU A 1 294 ? -7.465 -27.453 3.459 1 98.5 294 GLU A C 1
ATOM 2351 O O . GLU A 1 294 ? -8.375 -26.781 3.939 1 98.5 294 GLU A O 1
ATOM 2356 N N . SER A 1 295 ? -6.246 -27.203 3.629 1 98.56 295 SER A N 1
ATOM 2357 C CA . SER A 1 295 ? -5.84 -26.031 4.391 1 98.56 295 SER A CA 1
ATOM 2358 C C . SER A 1 295 ? -6.23 -24.734 3.668 1 98.56 295 SER A C 1
ATOM 2360 O O . SER A 1 295 ? -6.582 -23.75 4.305 1 98.56 295 SER A O 1
ATOM 2362 N N . SER A 1 296 ? -6.125 -24.734 2.314 1 98.19 296 SER A N 1
ATOM 2363 C CA . SER A 1 296 ? -6.559 -23.578 1.531 1 98.19 296 SER A CA 1
ATOM 2364 C C . SER A 1 296 ? -8.031 -23.266 1.769 1 98.19 296 SER A C 1
ATOM 2366 O O . SER A 1 296 ? -8.43 -22.109 1.841 1 98.19 296 SER A O 1
ATOM 2368 N N . ILE A 1 297 ? -8.789 -24.312 1.907 1 98.06 297 ILE A N 1
ATOM 2369 C CA . ILE A 1 297 ? -10.234 -24.156 2.096 1 98.06 297 ILE A CA 1
ATOM 2370 C C . ILE A 1 297 ? -10.523 -23.672 3.512 1 98.06 297 ILE A C 1
ATOM 2372 O O . ILE A 1 297 ? -11.234 -22.672 3.697 1 98.06 297 ILE A O 1
ATOM 2376 N N . HIS A 1 298 ? -9.883 -24.203 4.523 1 97.88 298 HIS A N 1
ATOM 2377 C CA . HIS A 1 298 ? -10.359 -24.016 5.891 1 97.88 298 HIS A CA 1
ATOM 2378 C C . HIS A 1 298 ? -9.516 -22.969 6.629 1 97.88 298 HIS A C 1
ATOM 2380 O O . HIS A 1 298 ? -10.023 -22.25 7.492 1 97.88 298 HIS A O 1
ATOM 2386 N N . ASN A 1 299 ? -8.25 -22.938 6.375 1 98.25 299 ASN A N 1
ATOM 2387 C CA . ASN A 1 299 ? -7.367 -22 7.066 1 98.25 299 ASN A CA 1
ATOM 2388 C C . ASN A 1 299 ? -7.172 -20.719 6.266 1 98.25 299 ASN A C 1
ATOM 2390 O O . ASN A 1 299 ? -7.375 -19.609 6.785 1 98.25 299 ASN A O 1
ATOM 2394 N N . TYR A 1 300 ? -6.859 -20.906 5.051 1 97.81 300 TYR A N 1
ATOM 2395 C CA . TYR A 1 300 ? -6.629 -19.734 4.211 1 97.81 300 TYR A CA 1
ATOM 2396 C C . TYR A 1 300 ? -7.949 -19.141 3.715 1 97.81 300 TYR A C 1
ATOM 2398 O O . TYR A 1 300 ? -8.023 -17.969 3.381 1 97.81 300 TYR A O 1
ATOM 2406 N N . GLU A 1 301 ? -8.977 -20.047 3.672 1 95.56 301 GLU A N 1
ATOM 2407 C CA . GLU A 1 301 ? -10.352 -19.703 3.318 1 95.56 301 GLU A CA 1
ATOM 2408 C C . GLU A 1 301 ? -10.43 -19.109 1.913 1 95.56 301 GLU A C 1
ATOM 2410 O O . GLU A 1 301 ? -11.031 -18.062 1.712 1 95.56 301 GLU A O 1
ATOM 2415 N N . CYS A 1 302 ? -9.781 -19.75 1.042 1 93.75 302 CYS A N 1
ATOM 2416 C CA . CYS A 1 302 ? -10.016 -19.547 -0.382 1 93.75 302 CYS A CA 1
ATOM 2417 C C . CYS A 1 302 ? -10.695 -20.75 -1.009 1 93.75 302 CYS A C 1
ATOM 2419 O O . CYS A 1 302 ? -10.891 -21.766 -0.345 1 93.75 302 CYS A O 1
ATOM 2421 N N . GLY A 1 303 ? -11.242 -20.562 -2.201 1 93.12 303 GLY A N 1
ATOM 2422 C CA . GLY A 1 303 ? -11.992 -21.609 -2.875 1 93.12 303 GLY A CA 1
ATOM 2423 C C . GLY A 1 303 ? -13.438 -21.234 -3.145 1 93.12 303 GLY A C 1
ATOM 2424 O O . GLY A 1 303 ? -14.242 -21.141 -2.217 1 93.12 303 GLY A O 1
ATOM 2425 N N . SER A 1 304 ? -13.734 -21.062 -4.324 1 93.81 304 SER A N 1
ATOM 2426 C CA . SER A 1 304 ? -15.133 -20.891 -4.695 1 93.81 304 SER A CA 1
ATOM 2427 C C . SER A 1 304 ? -15.914 -22.188 -4.527 1 93.81 304 SER A C 1
ATOM 2429 O O . SER A 1 304 ? -15.328 -23.266 -4.457 1 93.81 304 SER A O 1
ATOM 2431 N N . PRO A 1 305 ? -17.234 -22.078 -4.414 1 96.06 305 PRO A N 1
ATOM 2432 C CA . PRO A 1 305 ? -18.031 -23.312 -4.324 1 96.06 305 PRO A CA 1
ATOM 2433 C C . PRO A 1 305 ? -17.75 -24.281 -5.469 1 96.06 305 PRO A C 1
ATOM 2435 O O . PRO A 1 305 ? -17.719 -25.5 -5.258 1 96.06 305 PRO A O 1
ATOM 2438 N N . GLU A 1 306 ? -17.531 -23.781 -6.637 1 96.88 306 GLU A N 1
ATOM 2439 C CA . GLU A 1 306 ? -17.234 -24.578 -7.82 1 96.88 306 GLU A CA 1
ATOM 2440 C C . GLU A 1 306 ? -15.914 -25.328 -7.676 1 96.88 306 GLU A C 1
ATOM 2442 O O . GLU A 1 306 ? -15.844 -26.531 -7.953 1 96.88 306 GLU A O 1
ATOM 2447 N N . LEU A 1 307 ? -14.906 -24.656 -7.219 1 97.12 307 LEU A N 1
ATOM 2448 C CA . LEU A 1 307 ? -13.602 -25.281 -7.059 1 97.12 307 LEU A CA 1
ATOM 2449 C C . LEU A 1 307 ? -13.625 -26.328 -5.945 1 97.12 307 LEU A C 1
ATOM 2451 O O . LEU A 1 307 ? -13 -27.391 -6.066 1 97.12 307 LEU A O 1
ATOM 2455 N N . ILE A 1 308 ? -14.352 -26.016 -4.906 1 98.25 308 ILE A N 1
ATOM 2456 C CA . ILE A 1 308 ? -14.469 -26.969 -3.797 1 98.25 308 ILE A CA 1
ATOM 2457 C C . ILE A 1 308 ? -15.18 -28.234 -4.266 1 98.25 308 ILE A C 1
ATOM 2459 O O . ILE A 1 308 ? -14.781 -29.344 -3.904 1 98.25 308 ILE A O 1
ATOM 2463 N N . ALA A 1 309 ? -16.141 -28.047 -5.086 1 98.44 309 ALA A N 1
ATOM 2464 C CA . ALA A 1 309 ? -16.844 -29.203 -5.633 1 98.44 309 ALA A CA 1
ATOM 2465 C C . ALA A 1 309 ? -15.914 -30.078 -6.465 1 98.44 309 ALA A C 1
ATOM 2467 O O . ALA A 1 309 ? -15.914 -31.297 -6.324 1 98.44 309 ALA A O 1
ATOM 2468 N N . ILE A 1 310 ? -15.148 -29.484 -7.309 1 98.5 310 ILE A N 1
ATOM 2469 C CA . ILE A 1 310 ? -14.211 -30.234 -8.133 1 98.5 310 ILE A CA 1
ATOM 2470 C C . ILE A 1 310 ? -13.211 -30.969 -7.246 1 98.5 310 ILE A C 1
ATOM 2472 O O . ILE A 1 310 ? -12.938 -32.156 -7.461 1 98.5 310 ILE A O 1
ATOM 2476 N N . TYR A 1 311 ? -12.734 -30.281 -6.262 1 98.5 311 TYR A N 1
ATOM 2477 C CA . TYR A 1 311 ? -11.789 -30.859 -5.316 1 98.5 311 TYR A CA 1
ATOM 2478 C C . TYR A 1 311 ? -12.367 -32.094 -4.641 1 98.5 311 TYR A C 1
ATOM 2480 O O . TYR A 1 311 ? -11.711 -33.125 -4.547 1 98.5 311 TYR A O 1
ATOM 2488 N N . GLU A 1 312 ? -13.578 -31.984 -4.191 1 98.56 312 GLU A N 1
ATOM 2489 C CA . GLU A 1 312 ? -14.227 -33.094 -3.506 1 98.56 312 GLU A CA 1
ATOM 2490 C C . GLU A 1 312 ? -14.414 -34.281 -4.441 1 98.56 312 GLU A C 1
ATOM 2492 O O . GLU A 1 312 ? -14.219 -35.438 -4.039 1 98.56 312 GLU A O 1
ATOM 2497 N N . ILE A 1 313 ? -14.75 -34.031 -5.609 1 98.62 313 ILE A N 1
ATOM 2498 C CA . ILE A 1 313 ? -14.906 -35.094 -6.598 1 98.62 313 ILE A CA 1
ATOM 2499 C C . ILE A 1 313 ? -13.555 -35.75 -6.863 1 98.62 313 ILE A C 1
ATOM 2501 O O . ILE A 1 313 ? -13.445 -37 -6.898 1 98.62 313 ILE A O 1
ATOM 2505 N N . MET A 1 314 ? -12.523 -34.938 -7.066 1 98.44 314 MET A N 1
ATOM 2506 C CA . MET A 1 314 ? -11.172 -35.438 -7.324 1 98.44 314 MET A CA 1
ATOM 2507 C C . MET A 1 314 ? -10.734 -36.406 -6.238 1 98.44 314 MET A C 1
ATOM 2509 O O . MET A 1 314 ? -10.148 -37.469 -6.535 1 98.44 314 MET A O 1
ATOM 2513 N N . ARG A 1 315 ? -11.047 -36.094 -5.047 1 97.94 315 ARG A N 1
ATOM 2514 C CA . ARG A 1 315 ? -10.586 -36.875 -3.906 1 97.94 315 ARG A CA 1
ATOM 2515 C C . ARG A 1 315 ? -11.188 -38.281 -3.934 1 97.94 315 ARG A C 1
ATOM 2517 O O . ARG A 1 315 ? -10.594 -39.219 -3.406 1 97.94 315 ARG A O 1
ATOM 2524 N N . ALA A 1 316 ? -12.266 -38.406 -4.59 1 97.12 316 ALA A N 1
ATOM 2525 C CA . ALA A 1 316 ? -12.984 -39.656 -4.574 1 97.12 316 ALA A CA 1
ATOM 2526 C C . ALA A 1 316 ? -12.664 -40.5 -5.812 1 97.12 316 ALA A C 1
ATOM 2528 O O . ALA A 1 316 ? -13.047 -41.656 -5.906 1 97.12 316 ALA A O 1
ATOM 2529 N N . LEU A 1 317 ? -11.945 -40 -6.738 1 97.62 317 LEU A N 1
ATOM 2530 C CA . LEU A 1 317 ? -11.742 -40.688 -8.016 1 97.62 317 LEU A CA 1
ATOM 2531 C C . LEU A 1 317 ? -10.461 -41.5 -7.996 1 97.62 317 LEU A C 1
ATOM 2533 O O . LEU A 1 317 ? -9.391 -41 -7.664 1 97.62 317 LEU A O 1
ATOM 2537 N N . PRO A 1 318 ? -10.586 -42.75 -8.422 1 96.94 318 PRO A N 1
ATOM 2538 C CA . PRO A 1 318 ? -9.359 -43.562 -8.586 1 96.94 318 PRO A CA 1
ATOM 2539 C C . PRO A 1 318 ? -8.438 -43 -9.672 1 96.94 318 PRO A C 1
ATOM 2541 O O . PRO A 1 318 ? -8.914 -42.5 -10.688 1 96.94 318 PRO A O 1
ATOM 2544 N N . GLY A 1 319 ? -7.152 -43.094 -9.484 1 97.69 319 GLY A N 1
ATOM 2545 C CA . GLY A 1 319 ? -6.188 -42.688 -10.492 1 97.69 319 GLY A CA 1
ATOM 2546 C C . GLY A 1 319 ? -5.648 -41.281 -10.25 1 97.69 319 GLY A C 1
ATOM 2547 O O . GLY A 1 319 ? -4.648 -40.875 -10.859 1 97.69 319 GLY A O 1
ATOM 2548 N N . ILE A 1 320 ? -6.332 -40.562 -9.352 1 98.44 320 ILE A N 1
ATOM 2549 C CA . ILE A 1 320 ? -5.812 -39.25 -8.984 1 98.44 320 ILE A CA 1
ATOM 2550 C C . ILE A 1 320 ? -4.922 -39.375 -7.746 1 98.44 320 ILE A C 1
ATOM 2552 O O . ILE A 1 320 ? -5.391 -39.781 -6.676 1 98.44 320 ILE A O 1
ATOM 2556 N N . TYR A 1 321 ? -3.648 -39.062 -7.859 1 98.38 321 TYR A N 1
ATOM 2557 C CA . TYR A 1 321 ? -2.705 -39.125 -6.75 1 98.38 321 TYR A CA 1
ATOM 2558 C C . TYR A 1 321 ? -2.924 -38 -5.754 1 98.38 321 TYR A C 1
ATOM 2560 O O . TYR A 1 321 ? -2.762 -38.188 -4.547 1 98.38 321 TYR A O 1
ATOM 2568 N N . GLY A 1 322 ? -3.223 -36.812 -6.281 1 98.56 322 GLY A N 1
ATOM 2569 C CA . GLY A 1 322 ? -3.4 -35.594 -5.5 1 98.56 322 GLY A CA 1
ATOM 2570 C C . GLY A 1 322 ? -3.783 -34.406 -6.348 1 98.56 322 GLY A C 1
ATOM 2571 O O . GLY A 1 322 ? -3.832 -34.5 -7.574 1 98.56 322 GLY A O 1
ATOM 2572 N N . GLY A 1 323 ? -4.184 -33.344 -5.613 1 98.44 323 GLY A N 1
ATOM 2573 C CA . GLY A 1 323 ? -4.582 -32.156 -6.336 1 98.44 323 GLY A CA 1
ATOM 2574 C C . GLY A 1 323 ? -5.066 -31.031 -5.426 1 98.44 323 GLY A C 1
ATOM 2575 O O . GLY A 1 323 ? -5.289 -31.25 -4.234 1 98.44 323 GLY A O 1
ATOM 2576 N N . ARG A 1 324 ? -5.238 -29.875 -5.996 1 98.38 324 ARG A N 1
ATOM 2577 C CA . ARG A 1 324 ? -5.676 -28.688 -5.277 1 98.38 324 ARG A CA 1
ATOM 2578 C C . ARG A 1 324 ? -6.109 -27.578 -6.242 1 98.38 324 ARG A C 1
ATOM 2580 O O . ARG A 1 324 ? -6.09 -27.781 -7.461 1 98.38 324 ARG A O 1
ATOM 2587 N N . PHE A 1 325 ? -6.551 -26.453 -5.664 1 96.31 325 PHE A N 1
ATOM 2588 C CA . PHE A 1 325 ? -6.836 -25.266 -6.461 1 96.31 325 PHE A CA 1
ATOM 2589 C C . PHE A 1 325 ? -5.574 -24.766 -7.164 1 96.31 325 PHE A C 1
ATOM 2591 O O . PHE A 1 325 ? -4.473 -24.875 -6.621 1 96.31 325 PHE A O 1
ATOM 2598 N N . SER A 1 326 ? -5.77 -24.312 -8.328 1 94.44 326 SER A N 1
ATOM 2599 C CA . SER A 1 326 ? -4.688 -23.609 -9 1 94.44 326 SER A CA 1
ATOM 2600 C C . SER A 1 326 ? -4.887 -22.094 -8.938 1 94.44 326 SER A C 1
ATOM 2602 O O . SER A 1 326 ? -6.008 -21.609 -9.102 1 94.44 326 SER A O 1
ATOM 2604 N N . GLY A 1 327 ? -3.783 -21.344 -8.68 1 89.38 327 GLY A N 1
ATOM 2605 C CA . GLY A 1 327 ? -3.887 -19.906 -8.562 1 89.38 327 GLY A CA 1
ATOM 2606 C C . GLY A 1 327 ? -4.363 -19.453 -7.191 1 89.38 327 GLY A C 1
ATOM 2607 O O . GLY A 1 327 ? -4.035 -20.078 -6.18 1 89.38 327 GLY A O 1
ATOM 2608 N N . ALA A 1 328 ? -5.148 -18.344 -7.23 1 87.88 328 ALA A N 1
ATOM 2609 C CA . ALA A 1 328 ? -5.574 -17.734 -5.973 1 87.88 328 ALA A CA 1
ATOM 2610 C C . ALA A 1 328 ? -6.73 -18.516 -5.352 1 87.88 328 ALA A C 1
ATOM 2612 O O . ALA A 1 328 ? -6.988 -18.406 -4.148 1 87.88 328 ALA A O 1
ATOM 2613 N N . GLY A 1 329 ? -7.438 -19.312 -6.102 1 87.94 329 GLY A N 1
ATOM 2614 C CA . GLY A 1 329 ? -8.445 -20.219 -5.562 1 87.94 329 GLY A CA 1
ATOM 2615 C C . GLY A 1 329 ? -9.828 -19.594 -5.492 1 87.94 329 GLY A C 1
ATOM 2616 O O . GLY A 1 329 ? -10.781 -20.219 -5.027 1 87.94 329 GLY A O 1
ATOM 2617 N N . PHE A 1 330 ? -9.992 -18.391 -5.965 1 89.81 330 PHE A N 1
ATOM 2618 C CA . PHE A 1 330 ? -11.305 -17.734 -5.898 1 89.81 330 PHE A CA 1
ATOM 2619 C C . PHE A 1 330 ? -12.078 -17.969 -7.191 1 89.81 330 PHE A C 1
ATOM 2621 O O . PHE A 1 330 ? -13.297 -17.766 -7.23 1 89.81 330 PHE A O 1
ATOM 2628 N N . LYS A 1 331 ? -11.406 -18.359 -8.211 1 89.81 331 LYS A N 1
ATOM 2629 C CA . LYS A 1 331 ? -11.914 -18.828 -9.492 1 89.81 331 LYS A CA 1
ATOM 2630 C C . LYS A 1 331 ? -10.852 -19.641 -10.234 1 89.81 331 LYS A C 1
ATOM 2632 O O . LYS A 1 331 ? -9.812 -19.969 -9.672 1 89.81 331 LYS A O 1
ATOM 2637 N N . GLY A 1 332 ? -11.273 -20.062 -11.414 1 92.31 332 GLY A N 1
ATOM 2638 C CA . GLY A 1 332 ? -10.266 -20.688 -12.25 1 92.31 332 GLY A CA 1
ATOM 2639 C C . GLY A 1 332 ? -10.367 -22.203 -12.258 1 92.31 332 GLY A C 1
ATOM 2640 O O . GLY A 1 332 ? -11.414 -22.766 -12.586 1 92.31 332 GLY A O 1
ATOM 2641 N N . ALA A 1 333 ? -9.25 -22.844 -11.773 1 96.12 333 ALA A N 1
ATOM 2642 C CA . ALA A 1 333 ? -9.18 -24.281 -12.039 1 96.12 333 ALA A CA 1
ATOM 2643 C C . ALA A 1 333 ? -8.625 -25.031 -10.836 1 96.12 333 ALA A C 1
ATOM 2645 O O . ALA A 1 333 ? -8.062 -24.438 -9.922 1 96.12 333 ALA A O 1
ATOM 2646 N N . CYS A 1 334 ? -8.852 -26.312 -10.844 1 97.81 334 CYS A N 1
ATOM 2647 C CA . CYS A 1 334 ? -8.117 -27.281 -10.031 1 97.81 334 CYS A CA 1
ATOM 2648 C C . CYS A 1 334 ? -7.062 -28 -10.859 1 97.81 334 CYS A C 1
ATOM 2650 O O . CYS A 1 334 ? -7.215 -28.156 -12.07 1 97.81 334 CYS A O 1
ATOM 2652 N N . ILE A 1 335 ? -6.031 -28.391 -10.227 1 98.5 335 ILE A N 1
ATOM 2653 C CA . ILE A 1 335 ? -5.031 -29.234 -10.867 1 98.5 335 ILE A CA 1
ATOM 2654 C C . ILE A 1 335 ? -4.992 -30.609 -10.18 1 98.5 335 ILE A C 1
ATOM 2656 O O . ILE A 1 335 ? -5.27 -30.703 -8.984 1 98.5 335 ILE A O 1
ATOM 2660 N N . ALA A 1 336 ? -4.613 -31.641 -10.914 1 98.62 336 ALA A N 1
ATOM 2661 C CA . ALA A 1 336 ? -4.516 -33 -10.375 1 98.62 336 ALA A CA 1
ATOM 2662 C C . ALA A 1 336 ? -3.322 -33.75 -10.977 1 98.62 336 ALA A C 1
ATOM 2664 O O . ALA A 1 336 ? -3.045 -33.625 -12.172 1 98.62 336 ALA A O 1
ATOM 2665 N N . LEU A 1 337 ? -2.586 -34.375 -10.117 1 98.5 337 LEU A N 1
ATOM 2666 C CA . LEU A 1 337 ? -1.632 -35.406 -10.57 1 98.5 337 LEU A CA 1
ATOM 2667 C C . LEU A 1 337 ? -2.324 -36.75 -10.797 1 98.5 337 LEU A C 1
ATOM 2669 O O . LEU A 1 337 ? -2.898 -37.312 -9.867 1 98.5 337 LEU A O 1
ATOM 2673 N N . VAL A 1 338 ? -2.18 -37.25 -12.039 1 98.44 338 VAL A N 1
ATOM 2674 C CA . VAL A 1 338 ? -3.068 -38.344 -12.422 1 98.44 338 VAL A CA 1
ATOM 2675 C C . VAL A 1 338 ? -2.26 -39.469 -13.062 1 98.44 338 VAL A C 1
ATOM 2677 O O . VAL A 1 338 ? -1.288 -39.219 -13.773 1 98.44 338 VAL A O 1
ATOM 2680 N N . ASN A 1 339 ? -2.691 -40.688 -12.758 1 98.12 339 ASN A N 1
ATOM 2681 C CA . ASN A 1 339 ? -2.262 -41.844 -13.547 1 98.12 339 ASN A CA 1
ATOM 2682 C C . ASN A 1 339 ? -2.814 -41.781 -14.969 1 98.12 339 ASN A C 1
ATOM 2684 O O . ASN A 1 339 ? -4.027 -41.812 -15.172 1 98.12 339 ASN A O 1
ATOM 2688 N N . PRO A 1 340 ? -1.93 -41.719 -15.922 1 97.75 340 PRO A N 1
ATOM 2689 C CA . PRO A 1 340 ? -2.381 -41.531 -17.312 1 97.75 340 PRO A CA 1
ATOM 2690 C C . PRO A 1 340 ? -3.365 -42.625 -17.75 1 97.75 340 PRO A C 1
ATOM 2692 O O . PRO A 1 340 ? -4.219 -42.344 -18.609 1 97.75 340 PRO A O 1
ATOM 2695 N N . ALA A 1 341 ? -3.314 -43.719 -17.156 1 97.88 341 ALA A N 1
ATOM 2696 C CA . ALA A 1 341 ? -4.184 -44.812 -17.531 1 97.88 341 ALA A CA 1
ATOM 2697 C C . ALA A 1 341 ? -5.637 -44.531 -17.156 1 97.88 341 ALA A C 1
ATOM 2699 O O . ALA A 1 341 ? -6.555 -45.156 -17.688 1 97.88 341 ALA A O 1
ATOM 2700 N N . HIS A 1 342 ? -5.859 -43.625 -16.344 1 97.75 342 HIS A N 1
ATOM 2701 C CA . HIS A 1 342 ? -7.203 -43.375 -15.828 1 97.75 342 HIS A CA 1
ATOM 2702 C C . HIS A 1 342 ? -7.777 -42.062 -16.375 1 97.75 342 HIS A C 1
ATOM 2704 O O . HIS A 1 342 ? -8.875 -41.656 -16 1 97.75 342 HIS A O 1
ATOM 2710 N N . LYS A 1 343 ? -7.168 -41.375 -17.281 1 97.62 343 LYS A N 1
ATOM 2711 C CA . LYS A 1 343 ? -7.527 -40.031 -17.734 1 97.62 343 LYS A CA 1
ATOM 2712 C C . LYS A 1 343 ? -8.953 -40 -18.281 1 97.62 343 LYS A C 1
ATOM 2714 O O . LYS A 1 343 ? -9.734 -39.094 -17.922 1 97.62 343 LYS A O 1
ATOM 2719 N N . VAL A 1 344 ? -9.258 -40.938 -19.109 1 97.75 344 VAL A N 1
ATOM 2720 C CA . VAL A 1 344 ? -10.547 -40.969 -19.797 1 97.75 344 VAL A CA 1
ATOM 2721 C C . VAL A 1 344 ? -11.672 -41.094 -18.766 1 97.75 344 VAL A C 1
ATOM 2723 O O . VAL A 1 344 ? -12.664 -40.375 -18.828 1 97.75 344 VAL A O 1
ATOM 2726 N N . GLU A 1 345 ? -11.516 -42 -17.891 1 98 345 GLU A N 1
ATOM 2727 C CA . GLU A 1 345 ? -12.531 -42.25 -16.859 1 98 345 GLU A CA 1
ATOM 2728 C C . GLU A 1 345 ? -12.648 -41.031 -15.922 1 98 345 GLU A C 1
ATOM 2730 O O . GLU A 1 345 ? -13.758 -40.656 -15.531 1 98 345 GLU A O 1
ATOM 2735 N N . ILE A 1 346 ? -11.555 -40.5 -15.516 1 98.38 346 ILE A N 1
ATOM 2736 C CA . ILE A 1 346 ? -11.547 -39.344 -14.633 1 98.38 346 ILE A CA 1
ATOM 2737 C C . ILE A 1 346 ? -12.289 -38.188 -15.289 1 98.38 346 ILE A C 1
ATOM 2739 O O . ILE A 1 346 ? -13.148 -37.562 -14.664 1 98.38 346 ILE A O 1
ATOM 2743 N N . GLU A 1 347 ? -11.977 -37.875 -16.531 1 98.5 347 GLU A N 1
ATOM 2744 C CA . GLU A 1 347 ? -12.633 -36.781 -17.234 1 98.5 347 GLU A CA 1
ATOM 2745 C C . GLU A 1 347 ? -14.141 -37.031 -17.328 1 98.5 347 GLU A C 1
ATOM 2747 O O . GLU A 1 347 ? -14.922 -36.094 -17.094 1 98.5 347 GLU A O 1
ATOM 2752 N N . LYS A 1 348 ? -14.492 -38.219 -17.625 1 98.31 348 LYS A N 1
ATOM 2753 C CA . LYS A 1 348 ? -15.906 -38.562 -17.766 1 98.31 348 LYS A CA 1
ATOM 2754 C C . LYS A 1 348 ? -16.656 -38.344 -16.453 1 98.31 348 LYS A C 1
ATOM 2756 O O . LYS A 1 348 ? -17.656 -37.625 -16.406 1 98.31 348 LYS A O 1
ATOM 2761 N N . VAL A 1 349 ? -16.188 -38.938 -15.398 1 98.5 349 VAL A N 1
ATOM 2762 C CA . VAL A 1 349 ? -16.875 -38.938 -14.117 1 98.5 349 VAL A CA 1
ATOM 2763 C C . VAL A 1 349 ? -16.875 -37.531 -13.531 1 98.5 349 VAL A C 1
ATOM 2765 O O . VAL A 1 349 ? -17.875 -37.062 -13 1 98.5 349 VAL A O 1
ATOM 2768 N N . LEU A 1 350 ? -15.734 -36.875 -13.602 1 98.56 350 LEU A N 1
ATOM 2769 C CA . LEU A 1 350 ? -15.633 -35.5 -13.102 1 98.56 350 LEU A CA 1
ATOM 2770 C C . LEU A 1 350 ? -16.625 -34.594 -13.812 1 98.56 350 LEU A C 1
ATOM 2772 O O . LEU A 1 350 ? -17.312 -33.812 -13.172 1 98.56 350 LEU A O 1
ATOM 2776 N N . THR A 1 351 ? -16.672 -34.688 -15.125 1 98.5 351 THR A N 1
ATOM 2777 C CA . THR A 1 351 ? -17.578 -33.875 -15.914 1 98.5 351 THR A CA 1
ATOM 2778 C C . THR A 1 351 ? -19.031 -34.125 -15.516 1 98.5 351 THR A C 1
ATOM 2780 O O . THR A 1 351 ? -19.781 -33.188 -15.281 1 98.5 351 THR A O 1
ATOM 2783 N N . GLU A 1 352 ? -19.344 -35.344 -15.398 1 98.5 352 GLU A N 1
ATOM 2784 C CA . GLU A 1 352 ? -20.719 -35.719 -15.055 1 98.5 352 GLU A CA 1
ATOM 2785 C C . GLU A 1 352 ? -21.094 -35.219 -13.672 1 98.5 352 GLU A C 1
ATOM 2787 O O . GLU A 1 352 ? -22.141 -34.562 -13.508 1 98.5 352 GLU A O 1
ATOM 2792 N N . LYS A 1 353 ? -20.266 -35.5 -12.719 1 98.56 353 LYS A N 1
ATOM 2793 C CA . LYS A 1 353 ? -20.578 -35.156 -11.336 1 98.56 353 LYS A CA 1
ATOM 2794 C C . LYS A 1 353 ? -20.562 -33.625 -11.133 1 98.56 353 LYS A C 1
ATOM 2796 O O . LYS A 1 353 ? -21.422 -33.094 -10.43 1 98.56 353 LYS A O 1
ATOM 2801 N N . TYR A 1 354 ? -19.625 -33 -11.711 1 98.5 354 TYR A N 1
ATOM 2802 C CA . TYR A 1 354 ? -19.516 -31.547 -11.547 1 98.5 354 TYR A CA 1
ATOM 2803 C C . TYR A 1 354 ? -20.703 -30.828 -12.195 1 98.5 354 TYR A C 1
ATOM 2805 O O . TYR A 1 354 ? -21.312 -29.953 -11.578 1 98.5 354 TYR A O 1
ATOM 2813 N N . LEU A 1 355 ? -21.094 -31.203 -13.414 1 98.25 355 LEU A N 1
ATOM 2814 C CA . LEU A 1 355 ? -22.156 -30.516 -14.148 1 98.25 355 LEU A CA 1
ATOM 2815 C C . LEU A 1 355 ? -23.516 -30.859 -13.578 1 98.25 355 LEU A C 1
ATOM 2817 O O . LEU A 1 355 ? -24.484 -30.109 -13.789 1 98.25 355 LEU A O 1
ATOM 2821 N N . ALA A 1 356 ? -23.562 -31.984 -12.891 1 98.44 356 ALA A N 1
ATOM 2822 C CA . ALA A 1 356 ? -24.797 -32.281 -12.156 1 98.44 356 ALA A CA 1
ATOM 2823 C C . ALA 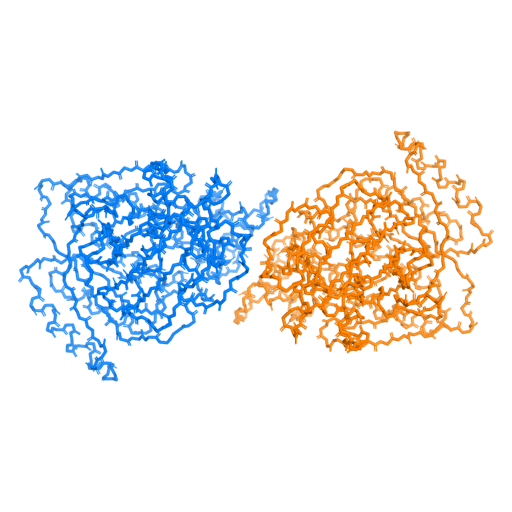A 1 356 ? -25.031 -31.25 -11.047 1 98.44 356 ALA A C 1
ATOM 2825 O O . ALA A 1 356 ? -26.172 -30.891 -10.742 1 98.44 356 ALA A O 1
ATOM 2826 N N . GLN A 1 357 ? -23.953 -30.797 -10.484 1 98.12 357 GLN A N 1
ATOM 2827 C CA . GLN A 1 357 ? -24.031 -29.812 -9.398 1 98.12 357 GLN A CA 1
ATOM 2828 C C . GLN A 1 357 ? -24.109 -28.391 -9.938 1 98.12 357 GLN A C 1
ATOM 2830 O O . GLN A 1 357 ? -24.75 -27.531 -9.344 1 98.12 357 GLN A O 1
ATOM 2835 N N . PHE A 1 358 ? -23.391 -28.188 -11.023 1 98.06 358 PHE A N 1
ATOM 2836 C CA . PHE A 1 358 ? -23.297 -26.844 -11.594 1 98.06 358 PHE A CA 1
ATOM 2837 C C . PHE A 1 358 ? -23.594 -26.875 -13.094 1 98.06 358 PHE A C 1
ATOM 2839 O O . PHE A 1 358 ? -22.719 -26.594 -13.906 1 98.06 358 PHE A O 1
ATOM 2846 N N . PRO A 1 359 ? -24.844 -27.047 -13.398 1 97.81 359 PRO A N 1
ATOM 2847 C CA . PRO A 1 359 ? -25.203 -27.203 -14.812 1 97.81 359 PRO A CA 1
ATOM 2848 C C . PRO A 1 359 ? -24.984 -25.922 -15.625 1 97.81 359 PRO A C 1
ATOM 2850 O O . PRO A 1 359 ? -24.844 -25.984 -16.844 1 97.81 359 PRO A O 1
ATOM 2853 N N . GLU A 1 360 ? -24.922 -24.766 -15 1 96.5 360 GLU A N 1
ATOM 2854 C CA . GLU A 1 360 ? -24.766 -23.5 -15.695 1 96.5 360 GLU A CA 1
ATOM 2855 C C . GLU A 1 360 ? -23.406 -23.406 -16.375 1 96.5 360 GLU A C 1
ATOM 2857 O O . GLU A 1 360 ? -23.188 -22.562 -17.25 1 96.5 360 GLU A O 1
ATOM 2862 N N . TYR A 1 361 ? -22.484 -24.344 -16.016 1 96.62 361 TYR A N 1
ATOM 2863 C CA . TYR A 1 361 ? -21.141 -24.25 -16.562 1 96.62 361 TYR A CA 1
ATOM 2864 C C . TYR A 1 361 ? -20.922 -25.281 -17.656 1 96.62 361 TYR A C 1
ATOM 2866 O O . TYR A 1 361 ? -19.781 -25.594 -18 1 96.62 361 TYR A O 1
ATOM 2874 N N . GLU A 1 362 ? -21.906 -25.797 -18.172 1 96.31 362 GLU A N 1
ATOM 2875 C CA . GLU A 1 362 ? -21.844 -26.828 -19.203 1 96.31 362 GLU A CA 1
ATOM 2876 C C . GLU A 1 362 ? -21 -26.375 -20.391 1 96.31 362 GLU A C 1
ATOM 2878 O O . GLU A 1 362 ? -20.25 -27.156 -20.969 1 96.31 362 GLU A O 1
ATOM 2883 N N . LYS A 1 363 ? -21.047 -25.109 -20.75 1 94.81 363 LYS A N 1
ATOM 2884 C CA . LYS A 1 363 ? -20.359 -24.594 -21.938 1 94.81 363 LYS A CA 1
ATOM 2885 C C . LYS A 1 363 ? -18.984 -24.078 -21.578 1 94.81 363 LYS A C 1
ATOM 2887 O O . LYS A 1 363 ? -18.141 -23.875 -22.469 1 94.81 363 LYS A O 1
ATOM 2892 N N . THR A 1 364 ? -18.703 -23.828 -20.328 1 94 364 THR A N 1
ATOM 2893 C CA . THR A 1 364 ? -17.469 -23.141 -19.969 1 94 364 THR A CA 1
ATOM 2894 C C . THR A 1 364 ? -16.547 -24.078 -19.203 1 94 364 THR A C 1
ATOM 2896 O O . THR A 1 364 ? -15.336 -23.828 -19.125 1 94 364 THR A O 1
ATOM 2899 N N . PHE A 1 365 ? -17.109 -25.109 -18.641 1 96.25 365 PHE A N 1
ATOM 2900 C CA . PHE A 1 365 ? -16.266 -26.109 -17.984 1 96.25 365 PHE A CA 1
ATOM 2901 C C . PHE A 1 365 ? -15.359 -26.797 -19 1 96.25 365 PHE A C 1
ATOM 2903 O O . PHE A 1 365 ? -15.812 -27.203 -20.078 1 96.25 365 PHE A O 1
ATOM 2910 N N . GLN A 1 366 ? -14.039 -26.922 -18.719 1 96.56 366 GLN A N 1
ATOM 2911 C CA . GLN A 1 366 ? -13.094 -27.547 -19.641 1 96.56 366 GLN A CA 1
ATOM 2912 C C . GLN A 1 366 ? -12.047 -28.359 -18.891 1 96.56 366 GLN A C 1
ATOM 2914 O O . GLN A 1 366 ? -11.633 -27.984 -17.781 1 96.56 366 GLN A O 1
ATOM 2919 N N . VAL A 1 367 ? -11.648 -29.438 -19.484 1 97.5 367 VAL A N 1
ATOM 2920 C CA . VAL A 1 367 ? -10.594 -30.312 -18.953 1 97.5 367 VAL A CA 1
ATOM 2921 C C . VAL A 1 367 ? -9.414 -30.328 -19.922 1 97.5 367 VAL A C 1
ATOM 2923 O O . VAL A 1 367 ? -9.594 -30.516 -21.141 1 97.5 367 VAL A O 1
ATOM 2926 N N . PHE A 1 368 ? -8.25 -30.094 -19.422 1 97.69 368 PHE A N 1
ATOM 2927 C CA . PHE A 1 368 ? -7.027 -30.188 -20.203 1 97.69 368 PHE A CA 1
ATOM 2928 C C . PHE A 1 368 ? -6.031 -31.141 -19.547 1 97.69 368 PHE A C 1
ATOM 2930 O O . PHE A 1 368 ? -6.008 -31.266 -18.328 1 97.69 368 PHE A O 1
ATOM 2937 N N . TRP A 1 369 ? -5.277 -31.812 -20.344 1 98.19 369 TRP A N 1
ATOM 2938 C CA . TRP A 1 369 ? -4.176 -32.656 -19.906 1 98.19 369 TRP A CA 1
ATOM 2939 C C . TRP A 1 369 ? -2.832 -32.094 -20.328 1 98.19 369 TRP A C 1
ATOM 2941 O O . TRP A 1 369 ? -2.615 -31.828 -21.516 1 98.19 369 TRP A O 1
ATOM 2951 N N . VAL A 1 370 ? -1.948 -31.844 -19.359 1 97.81 370 VAL A N 1
ATOM 2952 C CA . VAL A 1 370 ? -0.673 -31.203 -19.656 1 97.81 370 VAL A CA 1
ATOM 2953 C C . VAL A 1 370 ? 0.464 -31.984 -18.984 1 97.81 370 VAL A C 1
ATOM 2955 O O . VAL A 1 370 ? 0.222 -32.906 -18.219 1 97.81 370 VAL A O 1
ATOM 2958 N N . LYS A 1 371 ? 1.685 -31.625 -19.344 1 97.56 371 LYS A N 1
ATOM 2959 C CA . LYS A 1 371 ? 2.898 -32.219 -18.766 1 97.56 371 LYS A CA 1
ATOM 2960 C C . LYS A 1 371 ? 3.873 -31.109 -18.344 1 97.56 371 LYS A C 1
ATOM 2962 O O . LYS A 1 371 ? 3.83 -30 -18.859 1 97.56 371 LYS A O 1
ATOM 2967 N N . PRO A 1 372 ? 4.719 -31.453 -17.312 1 97.81 372 PRO A N 1
ATOM 2968 C CA . PRO A 1 372 ? 5.785 -30.516 -16.984 1 97.81 372 PRO A CA 1
ATOM 2969 C C . PRO A 1 372 ? 6.66 -30.172 -18.188 1 97.81 372 PRO A C 1
ATOM 2971 O O . PRO A 1 372 ? 6.852 -31.016 -19.078 1 97.81 372 PRO A O 1
ATOM 2974 N N . ASP A 1 373 ? 7.133 -28.984 -18.234 1 98.12 373 ASP A N 1
ATOM 2975 C CA . ASP A 1 373 ? 7.949 -28.5 -19.344 1 98.12 373 ASP A CA 1
ATOM 2976 C C . ASP A 1 373 ? 9.039 -27.547 -18.844 1 98.12 373 ASP A C 1
ATOM 2978 O O . ASP A 1 373 ? 9.109 -27.266 -17.641 1 98.12 373 ASP A O 1
ATOM 2982 N N . ASP A 1 374 ? 9.945 -27.156 -19.75 1 98.19 374 ASP A N 1
ATOM 2983 C CA . ASP A 1 374 ? 10.977 -26.188 -19.438 1 98.19 374 ASP A CA 1
ATOM 2984 C C . ASP A 1 374 ? 10.383 -24.781 -19.266 1 98.19 374 ASP A C 1
ATOM 2986 O O . ASP A 1 374 ? 9.273 -24.516 -19.734 1 98.19 374 ASP A O 1
ATOM 2990 N N . GLY A 1 375 ? 11.133 -23.953 -18.562 1 98.31 375 GLY A N 1
ATOM 2991 C CA . GLY A 1 375 ? 10.703 -22.578 -18.328 1 98.31 375 GLY A CA 1
ATOM 2992 C C . GLY A 1 375 ? 10.727 -21.734 -19.594 1 98.31 375 GLY A C 1
ATOM 2993 O O . GLY A 1 375 ? 10.984 -22.25 -20.688 1 98.31 375 GLY A O 1
ATOM 2994 N N . ALA A 1 376 ? 10.383 -20.5 -19.469 1 98.56 376 ALA A N 1
ATOM 2995 C CA . ALA A 1 376 ? 10.312 -19.562 -20.578 1 98.56 376 ALA A CA 1
ATOM 2996 C C . ALA A 1 376 ? 11.594 -19.594 -21.406 1 98.56 376 ALA A C 1
ATOM 2998 O O . ALA A 1 376 ? 12.695 -19.656 -20.859 1 98.56 376 ALA A O 1
ATOM 2999 N N . ARG A 1 377 ? 11.422 -19.531 -22.719 1 98.06 377 ARG A N 1
ATOM 3000 C CA . ARG A 1 377 ? 12.57 -19.703 -23.594 1 98.06 377 ARG A CA 1
ATOM 3001 C C . ARG A 1 377 ? 12.312 -19.109 -24.969 1 98.06 377 ARG A C 1
ATOM 3003 O O . ARG A 1 377 ? 11.156 -18.938 -25.375 1 98.06 377 ARG A O 1
ATOM 3010 N N . PHE A 1 378 ? 13.352 -18.734 -25.641 1 97.69 378 PHE A N 1
ATOM 3011 C CA . PHE A 1 378 ? 13.273 -18.422 -27.062 1 97.69 378 PHE A CA 1
ATOM 3012 C C . PHE A 1 378 ? 13.078 -19.703 -27.891 1 97.69 378 PHE A C 1
ATOM 3014 O O . PHE A 1 378 ? 13.703 -20.719 -27.609 1 97.69 378 PHE A O 1
ATOM 3021 N N . VAL A 1 379 ? 12.117 -19.625 -28.75 1 95.88 379 VAL A N 1
ATOM 3022 C CA . VAL A 1 379 ? 11.836 -20.75 -29.625 1 95.88 379 VAL A CA 1
ATOM 3023 C C . VAL A 1 379 ? 12.484 -20.531 -31 1 95.88 379 VAL A C 1
ATOM 3025 O O . VAL A 1 379 ? 12.383 -19.438 -31.562 1 95.88 379 VAL A O 1
ATOM 3028 N N . GLU A 1 380 ? 13.328 -21.359 -31.516 1 85.38 380 GLU A N 1
ATOM 3029 C CA . GLU A 1 380 ? 14 -21.266 -32.812 1 85.38 380 GLU A CA 1
ATOM 3030 C C . GLU A 1 380 ? 13.023 -21.469 -33.969 1 85.38 380 GLU A C 1
ATOM 3032 O O . GLU A 1 380 ? 12.055 -22.234 -33.844 1 85.38 380 GLU A O 1
ATOM 3037 N N . MET B 1 1 ? 12.742 39.406 -11.508 1 52.47 1 MET B N 1
ATOM 3038 C CA . MET B 1 1 ? 11.906 39.094 -12.664 1 52.47 1 MET B CA 1
ATOM 3039 C C . MET B 1 1 ? 10.445 38.938 -12.258 1 52.47 1 MET B C 1
ATOM 3041 O O . MET B 1 1 ? 10.133 38.281 -11.273 1 52.47 1 MET B O 1
ATOM 3045 N N . PHE B 1 2 ? 9.609 39.844 -12.648 1 78.81 2 PHE B N 1
ATOM 3046 C CA . PHE B 1 2 ? 8.211 40.062 -12.273 1 78.81 2 PHE B CA 1
ATOM 3047 C C . PHE B 1 2 ? 7.328 38.969 -12.891 1 78.81 2 PHE B C 1
ATOM 3049 O O . PHE B 1 2 ? 7.312 38.812 -14.109 1 78.81 2 PHE B O 1
ATOM 3056 N N . MET B 1 3 ? 6.961 37.969 -12.172 1 91.12 3 MET B N 1
ATOM 3057 C CA . MET B 1 3 ? 6.043 36.938 -12.641 1 91.12 3 MET B CA 1
ATOM 3058 C C . MET B 1 3 ? 4.594 37.406 -12.508 1 91.12 3 MET B C 1
ATOM 3060 O O . MET B 1 3 ? 4.277 38.219 -11.648 1 91.12 3 MET B O 1
ATOM 3064 N N . GLN B 1 4 ? 3.793 36.969 -13.352 1 95.88 4 GLN B N 1
ATOM 3065 C CA . GLN B 1 4 ? 2.42 37.438 -13.508 1 95.88 4 GLN B CA 1
ATOM 3066 C C . GLN B 1 4 ? 1.574 37.062 -12.289 1 95.88 4 GLN B C 1
ATOM 3068 O O . GLN B 1 4 ? 0.713 37.844 -11.867 1 95.88 4 GLN B O 1
ATOM 3073 N N . TYR B 1 5 ? 1.729 35.938 -11.789 1 98.06 5 TYR B N 1
ATOM 3074 C CA . TYR B 1 5 ? 0.875 35.469 -10.703 1 98.06 5 TYR B CA 1
ATOM 3075 C C . TYR B 1 5 ? 1.691 35.156 -9.453 1 98.06 5 TYR B C 1
ATOM 3077 O O . TYR B 1 5 ? 2.887 34.875 -9.539 1 98.06 5 TYR B O 1
ATOM 3085 N N . HIS B 1 6 ? 1.057 35.344 -8.32 1 98.31 6 HIS B N 1
ATOM 3086 C CA . HIS B 1 6 ? 1.637 35.062 -7.008 1 98.31 6 HIS B CA 1
ATOM 3087 C C . HIS B 1 6 ? 0.642 34.344 -6.105 1 98.31 6 HIS B C 1
ATOM 3089 O O . HIS B 1 6 ? -0.453 34.844 -5.852 1 98.31 6 HIS B O 1
ATOM 3095 N N . ILE B 1 7 ? 1.03 33.156 -5.699 1 98.5 7 ILE B N 1
ATOM 3096 C CA . ILE B 1 7 ? 0.227 32.375 -4.746 1 98.5 7 ILE B CA 1
ATOM 3097 C C . ILE B 1 7 ? 0.94 32.344 -3.396 1 98.5 7 ILE B C 1
ATOM 3099 O O . ILE B 1 7 ? 2.141 32.062 -3.332 1 98.5 7 ILE B O 1
ATOM 3103 N N . PHE B 1 8 ? 0.209 32.656 -2.35 1 98.56 8 PHE B N 1
ATOM 3104 C CA . PHE B 1 8 ? 0.649 32.406 -0.985 1 98.56 8 PHE B CA 1
ATOM 3105 C C . PHE B 1 8 ? -0.102 31.203 -0.397 1 98.56 8 PHE B C 1
ATOM 3107 O O . PHE B 1 8 ? -1.331 31.234 -0.3 1 98.56 8 PHE B O 1
ATOM 3114 N N . SER B 1 9 ? 0.586 30.172 -0.081 1 98.56 9 SER B N 1
ATOM 3115 C CA . SER B 1 9 ? 0.062 28.984 0.586 1 98.56 9 SER B CA 1
ATOM 3116 C C . SER B 1 9 ? 0.597 28.859 2.01 1 98.56 9 SER B C 1
ATOM 3118 O O . SER B 1 9 ? 1.769 28.547 2.215 1 98.56 9 SER B O 1
ATOM 3120 N N . PRO B 1 10 ? -0.234 29.094 2.988 1 98.62 10 PRO B N 1
ATOM 3121 C CA . PRO B 1 10 ? 0.227 29.156 4.379 1 98.62 10 PRO B CA 1
ATOM 3122 C C . PRO B 1 10 ? 0.601 27.781 4.934 1 98.62 10 PRO B C 1
ATOM 3124 O O . PRO B 1 10 ? 0.173 26.766 4.398 1 98.62 10 PRO B O 1
ATOM 3127 N N . TYR B 1 11 ? 1.46 27.812 5.965 1 98.25 11 TYR B N 1
ATOM 3128 C CA . TYR B 1 11 ? 1.617 26.641 6.809 1 98.25 11 TYR B CA 1
ATOM 3129 C C . TYR B 1 11 ? 0.418 26.469 7.734 1 98.25 11 TYR B C 1
ATOM 3131 O O . TYR B 1 11 ? -0.532 27.25 7.684 1 98.25 11 TYR B O 1
ATOM 3139 N N . ARG B 1 12 ? 0.473 25.328 8.469 1 98.06 12 ARG B N 1
ATOM 3140 C CA . ARG B 1 12 ? -0.677 25.078 9.328 1 98.06 12 ARG B CA 1
ATOM 3141 C C . ARG B 1 12 ? -0.238 24.516 10.68 1 98.06 12 ARG B C 1
ATOM 3143 O O . ARG B 1 12 ? 0.857 23.969 10.797 1 98.06 12 ARG B O 1
ATOM 3150 N N . VAL B 1 13 ? -1.107 24.719 11.68 1 97.94 13 VAL B N 1
ATOM 3151 C CA . VAL B 1 13 ? -0.942 24.094 12.984 1 97.94 13 VAL B CA 1
ATOM 3152 C C . VAL B 1 13 ? -2.26 23.453 13.422 1 97.94 13 VAL B C 1
ATOM 3154 O O . VAL B 1 13 ? -3.336 23.922 13.031 1 97.94 13 VAL B O 1
ATOM 3157 N N . CYS B 1 14 ? -2.123 22.453 14.203 1 98.06 14 CYS B N 1
ATOM 3158 C CA . CYS B 1 14 ? -3.27 21.688 14.695 1 98.06 14 CYS B CA 1
ATOM 3159 C C . CYS B 1 14 ? -3.246 21.578 16.219 1 98.06 14 CYS B C 1
ATOM 3161 O O . CYS B 1 14 ? -2.547 20.734 16.766 1 98.06 14 CYS B O 1
ATOM 3163 N N . PRO B 1 15 ? -4.094 22.328 16.906 1 98.19 15 PRO B N 1
ATOM 3164 C CA . PRO B 1 15 ? -4.125 22.234 18.359 1 98.19 15 PRO B CA 1
ATOM 3165 C C . PRO B 1 15 ? -4.836 20.969 18.859 1 98.19 15 PRO B C 1
ATOM 3167 O O . PRO B 1 15 ? -4.52 20.453 19.938 1 98.19 15 PRO B O 1
ATOM 3170 N N . LEU B 1 16 ? -5.859 20.531 18.125 1 98.62 16 LEU B N 1
ATOM 3171 C CA . LEU B 1 16 ? -6.625 19.344 18.469 1 98.62 16 LEU B CA 1
ATOM 3172 C C . LEU B 1 16 ? -6.961 18.531 17.219 1 98.62 16 LEU B C 1
ATOM 3174 O O . LEU B 1 16 ? -7.348 19.094 16.203 1 98.62 16 LEU B O 1
ATOM 3178 N N . GLY B 1 17 ? -6.836 17.25 17.375 1 98.38 17 GLY B N 1
ATOM 3179 C CA . GLY B 1 17 ? -7.176 16.391 16.25 1 98.38 17 GLY B CA 1
ATOM 3180 C C . GLY B 1 17 ? -5.961 15.812 15.555 1 98.38 17 GLY B C 1
ATOM 3181 O O . GLY B 1 17 ? -6.023 15.469 14.367 1 98.38 17 GLY B O 1
ATOM 3182 N N . ALA B 1 18 ? -4.871 15.672 16.297 1 95.94 18 ALA B N 1
ATOM 3183 C CA . ALA B 1 18 ? -3.637 15.164 15.711 1 95.94 18 ALA B CA 1
ATOM 3184 C C . ALA B 1 18 ? -3.719 13.664 15.469 1 95.94 18 ALA B C 1
ATOM 3186 O O . ALA B 1 18 ? -4.199 12.914 16.328 1 95.94 18 ALA B O 1
ATOM 3187 N N . HIS B 1 19 ? -3.301 13.211 14.289 1 96.75 19 HIS B N 1
ATOM 3188 C CA . HIS B 1 19 ? -3.07 11.812 13.914 1 96.75 19 HIS B CA 1
ATOM 3189 C C . HIS B 1 19 ? -4.383 11.039 13.859 1 96.75 19 HIS B C 1
ATOM 3191 O O . HIS B 1 19 ? -4.391 9.812 14.016 1 96.75 19 HIS B O 1
ATOM 3197 N N . VAL B 1 20 ? -5.496 11.703 13.68 1 98.19 20 VAL B N 1
ATOM 3198 C CA . VAL B 1 20 ? -6.742 10.945 13.633 1 98.19 20 VAL B CA 1
ATOM 3199 C C . VAL B 1 20 ? -7.402 11.125 12.266 1 98.19 20 VAL B C 1
ATOM 3201 O O . VAL B 1 20 ? -8.328 10.391 11.906 1 98.19 20 VAL B O 1
ATOM 3204 N N . ASP B 1 21 ? -6.91 12.102 11.516 1 97.81 21 ASP B N 1
ATOM 3205 C CA . ASP B 1 21 ? -7.523 12.383 10.219 1 97.81 21 ASP B CA 1
ATOM 3206 C C . ASP B 1 21 ? -7.367 11.195 9.266 1 97.81 21 ASP B C 1
ATOM 3208 O O . ASP B 1 21 ? -8.273 10.891 8.492 1 97.81 21 ASP B O 1
ATOM 3212 N N . HIS B 1 22 ? -6.262 10.484 9.344 1 96.38 22 HIS B N 1
ATOM 3213 C CA . HIS B 1 22 ? -6.031 9.336 8.469 1 96.38 22 HIS B CA 1
ATOM 3214 C C . HIS B 1 22 ? -6.914 8.156 8.867 1 96.38 22 HIS B C 1
ATOM 3216 O O . HIS B 1 22 ? -7.012 7.176 8.133 1 96.38 22 HIS B O 1
ATOM 3222 N N . GLN B 1 23 ? -7.539 8.266 9.984 1 98.19 23 GLN B N 1
ATOM 3223 C CA . GLN B 1 23 ? -8.531 7.293 10.422 1 98.19 23 GLN B CA 1
ATOM 3224 C C . GLN B 1 23 ? -9.938 7.883 10.367 1 98.19 23 GLN B C 1
ATOM 3226 O O . GLN B 1 23 ? -10.852 7.402 11.047 1 98.19 23 GLN B O 1
ATOM 3231 N N . HIS B 1 24 ? -10.086 8.977 9.664 1 98 24 HIS B N 1
ATOM 3232 C CA . HIS B 1 24 ? -11.336 9.672 9.391 1 98 24 HIS B CA 1
ATOM 3233 C C . HIS B 1 24 ? -11.914 10.281 10.664 1 98 24 HIS B C 1
ATOM 3235 O O . HIS B 1 24 ? -13.133 10.25 10.875 1 98 24 HIS B O 1
ATOM 3241 N N . GLY B 1 25 ? -11.102 10.75 11.508 1 98.5 25 GLY B N 1
ATOM 3242 C CA . GLY B 1 25 ? -11.523 11.406 12.742 1 98.5 25 GLY B CA 1
ATOM 3243 C C . GLY B 1 25 ? -11.953 12.844 12.539 1 98.5 25 GLY B C 1
ATOM 3244 O O . GLY B 1 25 ? -12.25 13.258 11.414 1 98.5 25 GLY B O 1
ATOM 3245 N N . LEU B 1 26 ? -12.125 13.531 13.688 1 98.69 26 LEU B N 1
ATOM 3246 C CA . LEU B 1 26 ? -12.406 14.961 13.719 1 98.69 26 LEU B CA 1
ATOM 3247 C C . LEU B 1 26 ? -11.125 15.758 13.945 1 98.69 26 LEU B C 1
ATOM 3249 O O . LEU B 1 26 ? -10.281 15.367 14.75 1 98.69 26 LEU B O 1
ATOM 3253 N N . VAL B 1 27 ? -11.055 16.844 13.203 1 98.75 27 VAL B N 1
ATOM 3254 C CA . VAL B 1 27 ? -9.828 17.609 13.359 1 98.75 27 VAL B CA 1
ATOM 3255 C C . VAL B 1 27 ? -10.156 19.109 13.43 1 98.75 27 VAL B C 1
ATOM 3257 O O . VAL B 1 27 ? -11.227 19.531 12.992 1 98.75 27 VAL B O 1
ATOM 3260 N N . THR B 1 28 ? -9.25 19.844 14.023 1 98.81 28 THR B N 1
ATOM 3261 C CA . THR B 1 28 ? -9.266 21.312 14.031 1 98.81 28 THR B CA 1
ATOM 3262 C C . THR B 1 28 ? -7.895 21.875 13.672 1 98.81 28 THR B C 1
ATOM 3264 O O . THR B 1 28 ? -6.887 21.172 13.766 1 98.81 28 THR B O 1
ATOM 3267 N N . GLY B 1 29 ? -7.895 23.094 13.195 1 98.44 29 GLY B N 1
ATOM 3268 C CA . GLY B 1 29 ? -6.598 23.688 12.93 1 98.44 29 GLY B CA 1
ATOM 3269 C C . GLY B 1 29 ? -6.691 25.094 12.391 1 98.44 29 GLY B C 1
ATOM 3270 O O . GLY B 1 29 ? -7.789 25.641 12.258 1 98.44 29 GLY B O 1
ATOM 3271 N N . PHE B 1 30 ? -5.508 25.656 12.203 1 98.38 30 PHE B N 1
ATOM 3272 C CA . PHE B 1 30 ? -5.34 27 11.656 1 98.38 30 PHE B CA 1
ATOM 3273 C C . PHE B 1 30 ? -4.383 26.984 10.469 1 98.38 30 PHE B C 1
ATOM 3275 O O . PHE B 1 30 ? -3.387 26.266 10.477 1 98.38 30 PHE B O 1
ATOM 3282 N N . ALA B 1 31 ? -4.715 27.781 9.469 1 98.56 31 ALA B N 1
ATOM 3283 C CA . ALA B 1 31 ? -3.629 28.328 8.656 1 98.56 31 ALA B CA 1
ATOM 3284 C C . ALA B 1 31 ? -2.912 29.453 9.398 1 98.56 31 ALA B C 1
ATOM 3286 O O . ALA B 1 31 ? -3.512 30.141 10.227 1 98.56 31 ALA B O 1
ATOM 3287 N N . ILE B 1 32 ? -1.646 29.672 9.094 1 98.31 32 ILE B N 1
ATOM 3288 C CA . ILE B 1 32 ? -0.913 30.703 9.812 1 98.31 32 ILE B CA 1
ATOM 3289 C C . ILE B 1 32 ? -0.292 31.688 8.812 1 98.31 32 ILE B C 1
ATOM 3291 O O . ILE B 1 32 ? -0.294 31.422 7.605 1 98.31 32 ILE B O 1
ATOM 3295 N N . ASP B 1 33 ? 0.27 32.812 9.336 1 98.25 33 ASP B N 1
ATOM 3296 C CA . ASP B 1 33 ? 0.698 33.906 8.477 1 98.25 33 ASP B CA 1
ATOM 3297 C C . ASP B 1 33 ? 2.129 33.688 7.988 1 98.25 33 ASP B C 1
ATOM 3299 O O . ASP B 1 33 ? 2.855 34.656 7.75 1 98.25 33 ASP B O 1
ATOM 3303 N N . LYS B 1 34 ? 2.605 32.5 7.988 1 98.06 34 LYS B N 1
ATOM 3304 C CA . LYS B 1 34 ? 3.824 32.031 7.344 1 98.06 34 LYS B CA 1
ATOM 3305 C C . LYS B 1 34 ? 3.521 30.875 6.387 1 98.06 34 LYS B C 1
ATOM 3307 O O . LYS B 1 34 ? 2.572 30.125 6.598 1 98.06 34 LYS B O 1
ATOM 3312 N N . GLY B 1 35 ? 4.25 30.828 5.316 1 97.88 35 GLY B N 1
ATOM 3313 C CA . GLY B 1 35 ? 3.959 29.781 4.34 1 97.88 35 GLY B CA 1
ATOM 3314 C C . GLY B 1 35 ? 4.918 29.781 3.164 1 97.88 35 GLY B C 1
ATOM 3315 O O . GLY B 1 35 ? 6.098 30.094 3.318 1 97.88 35 GLY B O 1
ATOM 3316 N N . VAL B 1 36 ? 4.395 29.297 2.072 1 97.31 36 VAL B N 1
ATOM 3317 C CA . VAL B 1 36 ? 5.141 29.203 0.822 1 97.31 36 VAL B CA 1
ATOM 3318 C C . VAL B 1 36 ? 4.602 30.219 -0.18 1 97.31 36 VAL B C 1
ATOM 3320 O O . VAL B 1 36 ? 3.389 30.438 -0.268 1 97.31 36 VAL B O 1
ATOM 3323 N N . ASP B 1 37 ? 5.59 30.828 -0.826 1 97.5 37 ASP B N 1
ATOM 3324 C CA . ASP B 1 37 ? 5.262 31.719 -1.939 1 97.5 37 ASP B CA 1
ATOM 3325 C C . ASP B 1 37 ? 5.621 31.078 -3.275 1 97.5 37 ASP B C 1
ATOM 3327 O O . ASP B 1 37 ? 6.727 30.562 -3.443 1 97.5 37 ASP B O 1
ATOM 3331 N N . LEU B 1 38 ? 4.695 31.078 -4.184 1 98 38 LEU B N 1
ATOM 3332 C CA . LEU B 1 38 ? 4.941 30.656 -5.555 1 98 38 LEU B CA 1
ATOM 3333 C C . LEU B 1 38 ? 4.656 31.797 -6.535 1 98 38 LEU B C 1
ATOM 3335 O O . LEU B 1 38 ? 3.523 32.281 -6.625 1 98 38 LEU B O 1
ATOM 3339 N N . TRP B 1 39 ? 5.676 32.25 -7.191 1 98.25 39 TRP B N 1
ATOM 3340 C CA . TRP B 1 39 ? 5.535 33.156 -8.312 1 98.25 39 TRP B CA 1
ATOM 3341 C C . TRP B 1 39 ? 5.641 32.406 -9.641 1 98.25 39 TRP B C 1
ATOM 3343 O O . TRP B 1 39 ? 6.539 31.594 -9.836 1 98.25 39 TRP B O 1
ATOM 3353 N N . PHE B 1 40 ? 4.68 32.719 -10.594 1 98.38 40 PHE B N 1
ATOM 3354 C CA . PHE B 1 40 ? 4.762 31.953 -11.82 1 98.38 40 PHE B CA 1
ATOM 3355 C C . PHE B 1 40 ? 4.102 32.688 -12.977 1 98.38 40 PHE B C 1
ATOM 3357 O O . PHE B 1 40 ? 3.338 33.625 -12.766 1 98.38 40 PHE B O 1
ATOM 3364 N N . ASP B 1 41 ? 4.535 32.312 -14.172 1 98.31 41 ASP B N 1
ATOM 3365 C CA . ASP B 1 41 ? 3.898 32.656 -15.438 1 98.31 41 ASP B CA 1
ATOM 3366 C C . ASP B 1 41 ? 3.314 31.406 -16.109 1 98.31 41 ASP B C 1
ATOM 3368 O O . ASP B 1 41 ? 3.799 30.297 -15.898 1 98.31 41 ASP B O 1
ATOM 3372 N N . VAL B 1 42 ? 2.252 31.625 -16.859 1 97.94 42 VAL B N 1
ATOM 3373 C CA . VAL B 1 42 ? 1.66 30.516 -17.609 1 97.94 42 VAL B CA 1
ATOM 3374 C C . VAL B 1 42 ? 2.482 30.266 -18.875 1 97.94 42 VAL B C 1
ATOM 3376 O O . VAL B 1 42 ? 2.91 31.203 -19.547 1 97.94 42 VAL B O 1
ATOM 3379 N N . ASN B 1 43 ? 2.75 28.984 -19.109 1 97.62 43 ASN B N 1
ATOM 3380 C CA . ASN B 1 43 ? 3.379 28.562 -20.344 1 97.62 43 ASN B CA 1
ATOM 3381 C C . ASN B 1 43 ? 2.375 27.891 -21.281 1 97.62 43 ASN B C 1
ATOM 3383 O O . ASN B 1 43 ? 1.926 26.766 -21.016 1 97.62 43 ASN B O 1
ATOM 3387 N N . GLU B 1 44 ? 2.164 28.422 -22.375 1 95.56 44 GLU B N 1
ATOM 3388 C CA . GLU B 1 44 ? 1.164 27.922 -23.312 1 95.56 44 GLU B CA 1
ATOM 3389 C C . GLU B 1 44 ? 1.645 26.641 -24 1 95.56 44 GLU B C 1
ATOM 3391 O O . GLU B 1 44 ? 0.836 25.859 -24.484 1 95.56 44 GLU B O 1
ATOM 3396 N N . ASP B 1 45 ? 2.895 26.453 -23.984 1 94.75 45 ASP B N 1
ATOM 3397 C CA . ASP B 1 45 ? 3.443 25.328 -24.719 1 94.75 45 ASP B CA 1
ATOM 3398 C C . ASP B 1 45 ? 3.398 24.047 -23.875 1 94.75 45 ASP B C 1
ATOM 3400 O O . ASP B 1 45 ? 3.896 23 -24.297 1 94.75 45 ASP B O 1
ATOM 3404 N N . GLY B 1 46 ? 2.898 24.156 -22.703 1 95.88 46 GLY B N 1
ATOM 3405 C CA . GLY B 1 46 ? 2.717 22.984 -21.875 1 95.88 46 GLY B CA 1
ATOM 3406 C C . GLY B 1 46 ? 3.916 22.688 -20.984 1 95.88 46 GLY B C 1
ATOM 3407 O O . GLY B 1 46 ? 3.83 21.859 -20.078 1 95.88 46 GLY B O 1
ATOM 3408 N N . HIS B 1 47 ? 4.977 23.391 -21.109 1 96.75 47 HIS B N 1
ATOM 3409 C CA . HIS B 1 47 ? 6.199 23.125 -20.375 1 96.75 47 HIS B CA 1
ATOM 3410 C C . HIS B 1 47 ? 6.105 23.656 -18.953 1 96.75 47 HIS B C 1
ATOM 3412 O O . HIS B 1 47 ? 5.602 24.766 -18.719 1 96.75 47 HIS B O 1
ATOM 3418 N N . VAL B 1 48 ? 6.559 22.828 -18.016 1 97.31 48 VAL B N 1
ATOM 3419 C CA . VAL B 1 48 ? 6.668 23.219 -16.609 1 97.31 48 VAL B CA 1
ATOM 3420 C C . VAL B 1 48 ? 8.141 23.391 -16.234 1 97.31 48 VAL B C 1
ATOM 3422 O O . VAL B 1 48 ? 8.938 22.469 -16.391 1 97.31 48 VAL B O 1
ATOM 3425 N N . HIS B 1 49 ? 8.477 24.578 -15.844 1 97.44 49 HIS B N 1
ATOM 3426 C CA . HIS B 1 49 ? 9.82 24.922 -15.391 1 97.44 49 HIS B CA 1
ATOM 3427 C C . HIS B 1 49 ? 9.789 25.594 -14.023 1 97.44 49 HIS B C 1
ATOM 3429 O O . HIS B 1 49 ? 9.32 26.734 -13.891 1 97.44 49 HIS B O 1
ATOM 3435 N N . LEU B 1 50 ? 10.406 24.906 -13.016 1 97.06 50 LEU B N 1
ATOM 3436 C CA . LEU B 1 50 ? 10.312 25.422 -11.656 1 97.06 50 LEU B CA 1
ATOM 3437 C C . LEU B 1 50 ? 11.695 25.531 -11.023 1 97.06 50 LEU B C 1
ATOM 3439 O O . LEU B 1 50 ? 12.555 24.672 -11.234 1 97.06 50 LEU B O 1
ATOM 3443 N N . GLU B 1 51 ? 11.883 26.547 -10.289 1 95.94 51 GLU B N 1
ATOM 3444 C CA . GLU B 1 51 ? 13.047 26.766 -9.43 1 95.94 51 GLU B CA 1
ATOM 3445 C C . GLU B 1 51 ? 12.633 26.938 -7.973 1 95.94 51 GLU B C 1
ATOM 3447 O O . GLU B 1 51 ? 11.5 27.328 -7.688 1 95.94 51 GLU B O 1
ATOM 3452 N N . SER B 1 52 ? 13.555 26.578 -7.105 1 93.75 52 SER B N 1
ATOM 3453 C CA . SER B 1 52 ? 13.312 26.781 -5.684 1 93.75 52 SER B CA 1
ATOM 3454 C C . SER B 1 52 ? 14.406 27.625 -5.051 1 93.75 52 SER B C 1
ATOM 3456 O O . SER B 1 52 ? 15.586 27.484 -5.379 1 93.75 52 SER B O 1
ATOM 3458 N N . LYS B 1 53 ? 13.984 28.5 -4.172 1 92.19 53 LYS B N 1
ATOM 3459 C CA . LYS B 1 53 ? 14.961 29.266 -3.391 1 92.19 53 LYS B CA 1
ATOM 3460 C C . LYS B 1 53 ? 15.375 28.5 -2.135 1 92.19 53 LYS B C 1
ATOM 3462 O O . LYS B 1 53 ? 16.328 28.875 -1.465 1 92.19 53 LYS B O 1
ATOM 3467 N N . THR B 1 54 ? 14.672 27.469 -1.857 1 86.44 54 THR B N 1
ATOM 3468 C CA . THR B 1 54 ? 14.898 26.703 -0.643 1 86.44 54 THR B CA 1
ATOM 3469 C C . THR B 1 54 ? 15.727 25.453 -0.945 1 86.44 54 THR B C 1
ATOM 3471 O O . THR B 1 54 ? 16.516 25.016 -0.112 1 86.44 54 THR B O 1
ATOM 3474 N N . PHE B 1 55 ? 15.531 24.875 -2.121 1 86.31 55 PHE B N 1
ATOM 3475 C CA . PHE B 1 55 ? 16.188 23.625 -2.488 1 86.31 55 PHE B CA 1
ATOM 3476 C C . PHE B 1 55 ? 16.938 23.781 -3.811 1 86.31 55 PHE B C 1
ATOM 3478 O O . PHE B 1 55 ? 16.516 24.547 -4.68 1 86.31 55 PHE B O 1
ATOM 3485 N N . GLU B 1 56 ? 17.891 22.984 -3.973 1 86.75 56 GLU B N 1
ATOM 3486 C CA . GLU B 1 56 ? 18.672 23.016 -5.203 1 86.75 56 GLU B CA 1
ATOM 3487 C C . GLU B 1 56 ? 18 22.172 -6.297 1 86.75 56 GLU B C 1
ATOM 3489 O O . GLU B 1 56 ? 17.203 21.281 -6.004 1 86.75 56 GLU B O 1
ATOM 3494 N N . GLY B 1 57 ? 18.297 22.594 -7.516 1 87.56 57 GLY B N 1
ATOM 3495 C CA . GLY B 1 57 ? 17.828 21.828 -8.656 1 87.56 57 GLY B CA 1
ATOM 3496 C C . GLY B 1 57 ? 16.688 22.5 -9.398 1 87.56 57 GLY B C 1
ATOM 3497 O O . GLY B 1 57 ? 16.156 23.516 -8.945 1 87.56 57 GLY B O 1
ATOM 3498 N N . LEU B 1 58 ? 16.438 21.922 -10.609 1 91.75 58 LEU B N 1
ATOM 3499 C CA . LEU B 1 58 ? 15.367 22.406 -11.477 1 91.75 58 LEU B CA 1
ATOM 3500 C C . LEU B 1 58 ? 14.336 21.312 -11.727 1 91.75 58 LEU B C 1
ATOM 3502 O O . LEU B 1 58 ? 14.656 20.125 -11.656 1 91.75 58 LEU B O 1
ATOM 3506 N N . VAL B 1 59 ? 13.195 21.688 -11.914 1 92.44 59 VAL B N 1
ATOM 3507 C CA . VAL B 1 59 ? 12.125 20.766 -12.281 1 92.44 59 VAL B CA 1
ATOM 3508 C C . VAL B 1 59 ? 11.609 21.109 -13.68 1 92.44 59 VAL B C 1
ATOM 3510 O O . VAL B 1 59 ? 11.172 22.234 -13.93 1 92.44 59 VAL B O 1
ATOM 3513 N N . ASP B 1 60 ? 11.688 20.156 -14.547 1 93.5 60 ASP B N 1
ATOM 3514 C CA . ASP B 1 60 ? 11.234 20.312 -15.93 1 93.5 60 ASP B CA 1
ATOM 3515 C C . ASP B 1 60 ? 10.422 19.109 -16.391 1 93.5 60 ASP B C 1
ATOM 3517 O O . ASP B 1 60 ? 10.875 17.969 -16.25 1 93.5 60 ASP B O 1
ATOM 3521 N N . PHE B 1 61 ? 9.234 19.328 -16.906 1 90.62 61 PHE B N 1
ATOM 3522 C CA . PHE B 1 61 ? 8.445 18.266 -17.5 1 90.62 61 PHE B CA 1
ATOM 3523 C C . PHE B 1 61 ? 7.305 18.844 -18.344 1 90.62 61 PHE B C 1
ATOM 3525 O O . PHE B 1 61 ? 7.055 20.047 -18.312 1 90.62 61 PHE B O 1
ATOM 3532 N N . GLU B 1 62 ? 6.699 18 -19.172 1 91.5 62 GLU B N 1
ATOM 3533 C CA . GLU B 1 62 ? 5.543 18.406 -19.969 1 91.5 62 GLU B CA 1
ATOM 3534 C C . GLU B 1 62 ? 4.238 18.078 -19.234 1 91.5 62 GLU B C 1
ATOM 3536 O O . GLU B 1 62 ? 4.023 16.953 -18.797 1 91.5 62 GLU B O 1
ATOM 3541 N N . ILE B 1 63 ? 3.377 19.047 -19.141 1 92.31 63 ILE B N 1
ATOM 3542 C CA . ILE B 1 63 ? 2.176 18.953 -18.328 1 92.31 63 ILE B CA 1
ATOM 3543 C C . ILE B 1 63 ? 1.237 17.906 -18.891 1 92.31 63 ILE B C 1
ATOM 3545 O O . ILE B 1 63 ? 0.454 17.297 -18.156 1 92.31 63 ILE B O 1
ATOM 3549 N N . ASP B 1 64 ? 1.268 17.641 -20.219 1 86.62 64 ASP B N 1
ATOM 3550 C CA . ASP B 1 64 ? 0.338 16.719 -20.859 1 86.62 64 ASP B CA 1
ATOM 3551 C C . ASP B 1 64 ? 0.97 15.344 -21.062 1 86.62 64 ASP B C 1
ATOM 3553 O O . ASP B 1 64 ? 0.341 14.438 -21.609 1 86.62 64 ASP B O 1
ATOM 3557 N N . ALA B 1 65 ? 2.18 15.203 -20.625 1 80.75 65 ALA B N 1
ATOM 3558 C CA . ALA B 1 65 ? 2.828 13.891 -20.703 1 80.75 65 ALA B CA 1
ATOM 3559 C C . ALA B 1 65 ? 2.244 12.938 -19.656 1 80.75 65 ALA B C 1
ATOM 3561 O O . ALA B 1 65 ? 1.697 13.375 -18.641 1 80.75 65 ALA B O 1
ATOM 3562 N N . PRO B 1 66 ? 2.271 11.641 -20.047 1 74.5 66 PRO B N 1
ATOM 3563 C CA . PRO B 1 66 ? 1.841 10.688 -19.016 1 74.5 66 PRO B CA 1
ATOM 3564 C C . PRO B 1 66 ? 2.592 10.867 -17.703 1 74.5 66 PRO B C 1
ATOM 3566 O O . PRO B 1 66 ? 3.779 11.203 -17.703 1 74.5 66 PRO B O 1
ATOM 3569 N N . SER B 1 67 ? 1.771 10.688 -16.641 1 72.81 67 SER B N 1
ATOM 3570 C CA . SER B 1 67 ? 2.383 10.852 -15.32 1 72.81 67 SER B CA 1
ATOM 3571 C C . SER B 1 67 ? 3.512 9.852 -15.109 1 72.81 67 SER B C 1
ATOM 3573 O O . SER B 1 67 ? 3.373 8.672 -15.438 1 72.81 67 SER B O 1
ATOM 3575 N N . GLN B 1 68 ? 4.539 10.438 -14.57 1 73.69 68 GLN B N 1
ATOM 3576 C CA . GLN B 1 68 ? 5.75 9.648 -14.359 1 73.69 68 GLN B CA 1
ATOM 3577 C C . GLN B 1 68 ? 5.809 9.102 -12.938 1 73.69 68 GLN B C 1
ATOM 3579 O O . GLN B 1 68 ? 5.152 9.633 -12.039 1 73.69 68 GLN B O 1
ATOM 3584 N N . VAL B 1 69 ? 6.562 8.086 -12.781 1 73.44 69 VAL B N 1
ATOM 3585 C CA . VAL B 1 69 ? 6.852 7.594 -11.438 1 73.44 69 VAL B CA 1
ATOM 3586 C C . VAL B 1 69 ? 7.691 8.625 -10.688 1 73.44 69 VAL B C 1
ATOM 3588 O O . VAL B 1 69 ? 8.477 9.359 -11.289 1 73.44 69 VAL B O 1
ATOM 3591 N N . ARG B 1 70 ? 7.625 8.672 -9.492 1 74.69 70 ARG B N 1
ATOM 3592 C CA . ARG B 1 70 ? 8.281 9.664 -8.648 1 74.69 70 ARG B CA 1
ATOM 3593 C C . ARG B 1 70 ? 9.797 9.562 -8.758 1 74.69 70 ARG B C 1
ATOM 3595 O O . ARG B 1 70 ? 10.344 8.461 -8.852 1 74.69 70 ARG B O 1
ATOM 3602 N N . GLU B 1 71 ? 10.508 10.727 -8.555 1 71.44 71 GLU B N 1
ATOM 3603 C CA . GLU B 1 71 ? 11.961 10.82 -8.641 1 71.44 71 GLU B CA 1
ATOM 3604 C C . GLU B 1 71 ? 12.586 11.094 -7.273 1 71.44 71 GLU B C 1
ATOM 3606 O O . GLU B 1 71 ? 13.805 11.195 -7.148 1 71.44 71 GLU B O 1
ATOM 3611 N N . ARG B 1 72 ? 11.82 11.297 -6.293 1 69.31 72 ARG B N 1
ATOM 3612 C CA . ARG B 1 72 ? 12.25 11.516 -4.914 1 69.31 72 ARG B CA 1
ATOM 3613 C C . ARG B 1 72 ? 12.984 12.836 -4.773 1 69.31 72 ARG B C 1
ATOM 3615 O O . ARG B 1 72 ? 14.078 12.891 -4.203 1 69.31 72 ARG B O 1
ATOM 3622 N N . HIS B 1 73 ? 12.484 13.812 -5.355 1 82.5 73 HIS B N 1
ATOM 3623 C CA . HIS B 1 73 ? 12.93 15.195 -5.227 1 82.5 73 HIS B CA 1
ATOM 3624 C C . HIS B 1 73 ? 11.742 16.156 -5.098 1 82.5 73 HIS B C 1
ATOM 3626 O O . HIS B 1 73 ? 10.594 15.734 -5.246 1 82.5 73 HIS B O 1
ATOM 3632 N N . TRP B 1 74 ? 12.148 17.438 -4.738 1 87.75 74 TRP B N 1
ATOM 3633 C CA . TRP B 1 74 ? 11.078 18.375 -4.418 1 87.75 74 TRP B CA 1
ATOM 3634 C C . TRP B 1 74 ? 10.156 18.594 -5.613 1 87.75 74 TRP B C 1
ATOM 3636 O O . TRP B 1 74 ? 9.008 19 -5.453 1 87.75 74 TRP B O 1
ATOM 3646 N N . GLY B 1 75 ? 10.641 18.297 -6.781 1 91.38 75 GLY B N 1
ATOM 3647 C CA . GLY B 1 75 ? 9.828 18.406 -7.98 1 91.38 75 GLY B CA 1
ATOM 3648 C C . GLY B 1 75 ? 8.656 17.438 -8 1 91.38 75 GLY B C 1
ATOM 3649 O O . GLY B 1 75 ? 7.707 17.609 -8.766 1 91.38 75 GLY B O 1
ATOM 3650 N N . ASP B 1 76 ? 8.711 16.391 -7.199 1 92.31 76 ASP B N 1
ATOM 3651 C CA . ASP B 1 76 ? 7.656 15.391 -7.145 1 92.31 76 ASP B CA 1
ATOM 3652 C C . ASP B 1 76 ? 6.34 15.992 -6.672 1 92.31 76 ASP B C 1
ATOM 3654 O O . ASP B 1 76 ? 5.262 15.508 -7.023 1 92.31 76 ASP B O 1
ATOM 3658 N N . TYR B 1 77 ? 6.457 17.062 -5.969 1 94.94 77 TYR B N 1
ATOM 3659 C CA . TYR B 1 77 ? 5.223 17.703 -5.512 1 94.94 77 TYR B CA 1
ATOM 3660 C C . TYR B 1 77 ? 4.488 18.359 -6.672 1 94.94 77 TYR B C 1
ATOM 3662 O O . TYR B 1 77 ? 3.256 18.328 -6.734 1 94.94 77 TYR B O 1
ATOM 3670 N N . ALA B 1 78 ? 5.246 18.922 -7.594 1 96.56 78 ALA B N 1
ATOM 3671 C CA . ALA B 1 78 ? 4.637 19.469 -8.797 1 96.56 78 ALA B CA 1
ATOM 3672 C C . ALA B 1 78 ? 4.074 18.359 -9.688 1 96.56 78 ALA B C 1
ATOM 3674 O O . ALA B 1 78 ? 2.959 18.469 -10.195 1 96.56 78 ALA B O 1
ATOM 3675 N N . ARG B 1 79 ? 4.824 17.344 -9.836 1 94.81 79 ARG B N 1
ATOM 3676 C CA . ARG B 1 79 ? 4.371 16.203 -10.625 1 94.81 79 ARG B CA 1
ATOM 3677 C C . ARG B 1 79 ? 3.154 15.539 -9.984 1 94.81 79 ARG B C 1
ATOM 3679 O O . ARG B 1 79 ? 2.27 15.047 -10.688 1 94.81 79 ARG B O 1
ATOM 3686 N N . GLY B 1 80 ? 3.18 15.492 -8.648 1 95.5 80 GLY B N 1
ATOM 3687 C CA . GLY B 1 80 ? 2.021 14.984 -7.93 1 95.5 80 GLY B CA 1
ATOM 3688 C C . GLY B 1 80 ? 0.77 15.812 -8.148 1 95.5 80 GLY B C 1
ATOM 3689 O O . GLY B 1 80 ? -0.323 15.266 -8.312 1 95.5 80 GLY B O 1
ATOM 3690 N N . ALA B 1 81 ? 0.949 17.094 -8.125 1 97.44 81 ALA B N 1
ATOM 3691 C CA . ALA B 1 81 ? -0.176 17.984 -8.422 1 97.44 81 ALA B CA 1
ATOM 3692 C C . ALA B 1 81 ? -0.737 17.703 -9.812 1 97.44 81 ALA B C 1
ATOM 3694 O O . ALA B 1 81 ? -1.952 17.594 -9.984 1 97.44 81 ALA B O 1
ATOM 3695 N N . LYS B 1 82 ? 0.13 17.609 -10.742 1 96.19 82 LYS B N 1
ATOM 3696 C CA . LYS B 1 82 ? -0.274 17.281 -12.109 1 96.19 82 LYS B CA 1
ATOM 3697 C C . LYS B 1 82 ? -1.011 15.945 -12.148 1 96.19 82 LYS B C 1
ATOM 3699 O O . LYS B 1 82 ? -2.068 15.828 -12.773 1 96.19 82 LYS B O 1
ATOM 3704 N N . TYR B 1 83 ? -0.473 14.977 -11.477 1 93.5 83 TYR B N 1
ATOM 3705 C CA . TYR B 1 83 ? -1.037 13.633 -11.438 1 93.5 83 TYR B CA 1
ATOM 3706 C C . TYR B 1 83 ? -2.482 13.664 -10.953 1 93.5 83 TYR B C 1
ATOM 3708 O O . TYR B 1 83 ? -3.371 13.102 -11.602 1 93.5 83 TYR B O 1
ATOM 3716 N N . ALA B 1 84 ? -2.695 14.297 -9.922 1 95.69 84 ALA B N 1
ATOM 3717 C CA . ALA B 1 84 ? -4.023 14.328 -9.32 1 95.69 84 ALA B CA 1
ATOM 3718 C C . ALA B 1 84 ? -5 15.133 -10.172 1 95.69 84 ALA B C 1
ATOM 3720 O O . ALA B 1 84 ? -6.148 14.727 -10.359 1 95.69 84 ALA B O 1
ATOM 3721 N N . LEU B 1 85 ? -4.551 16.234 -10.734 1 96.75 85 LEU B N 1
ATOM 3722 C CA . LEU B 1 85 ? -5.41 17.062 -11.57 1 96.75 85 LEU B CA 1
ATOM 3723 C C . LEU B 1 85 ? -5.785 16.344 -12.859 1 96.75 85 LEU B C 1
ATOM 3725 O O . LEU B 1 85 ? -6.922 16.438 -13.328 1 96.75 85 LEU B O 1
ATOM 3729 N N . CYS B 1 86 ? -4.879 15.594 -13.375 1 92.88 86 CYS B N 1
ATOM 3730 C CA . CYS B 1 86 ? -5.062 14.93 -14.664 1 92.88 86 CYS B CA 1
ATOM 3731 C C . CYS B 1 86 ? -6.105 13.828 -14.562 1 92.88 86 CYS B C 1
ATOM 3733 O O . CYS B 1 86 ? -6.645 13.383 -15.586 1 92.88 86 CYS B O 1
ATOM 3735 N N . LYS B 1 87 ? -6.332 13.391 -13.398 1 88.94 87 LYS B N 1
ATOM 3736 C CA . LYS B 1 87 ? -7.379 12.398 -13.211 1 88.94 87 LYS B CA 1
ATOM 3737 C C . LYS B 1 87 ? -8.758 12.977 -13.516 1 88.94 87 LYS B C 1
ATOM 3739 O O . LYS B 1 87 ? -9.695 12.242 -13.828 1 88.94 87 LYS B O 1
ATOM 3744 N N . ARG B 1 88 ? -8.875 14.289 -13.477 1 91.38 88 ARG B N 1
ATOM 3745 C CA . ARG B 1 88 ? -10.18 14.938 -13.609 1 91.38 88 ARG B CA 1
ATOM 3746 C C . ARG B 1 88 ? -10.195 15.875 -14.812 1 91.38 88 ARG B C 1
ATOM 3748 O O . ARG B 1 88 ? -11.258 16.156 -15.367 1 91.38 88 ARG B O 1
ATOM 3755 N N . PHE B 1 89 ? -8.992 16.359 -15.156 1 92.44 89 PHE B N 1
ATOM 3756 C CA . PHE B 1 89 ? -8.922 17.422 -16.156 1 92.44 89 PHE B CA 1
ATOM 3757 C C . PHE B 1 89 ? -7.824 17.125 -17.172 1 92.44 89 P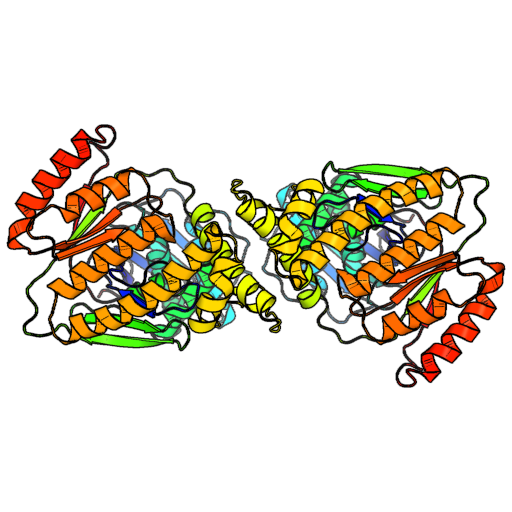HE B C 1
ATOM 3759 O O . PHE B 1 89 ? -6.824 16.484 -16.859 1 92.44 89 PHE B O 1
ATOM 3766 N N . ALA B 1 90 ? -8.07 17.625 -18.391 1 91.38 90 ALA B N 1
ATOM 3767 C CA . ALA B 1 90 ? -6.992 17.656 -19.375 1 91.38 90 ALA B CA 1
ATOM 3768 C C . ALA B 1 90 ? -6.129 18.906 -19.219 1 91.38 90 ALA B C 1
ATOM 3770 O O . ALA B 1 90 ? -6.637 20.031 -19.297 1 91.38 90 ALA B O 1
ATOM 3771 N N . LEU B 1 91 ? -4.918 18.766 -18.984 1 95.5 91 LEU B N 1
ATOM 3772 C CA . LEU B 1 91 ? -4.004 19.891 -18.797 1 95.5 91 LEU B CA 1
ATOM 3773 C C . LEU B 1 91 ? -3.209 20.156 -20.078 1 95.5 91 LEU B C 1
ATOM 3775 O O . LEU B 1 91 ? -2.684 19.219 -20.688 1 95.5 91 LEU B O 1
ATOM 3779 N N . LYS B 1 92 ? -3.129 21.375 -20.438 1 95.38 92 LYS B N 1
ATOM 3780 C CA . LYS B 1 92 ? -2.461 21.75 -21.688 1 95.38 92 LYS B CA 1
ATOM 3781 C C . LYS B 1 92 ? -1.359 22.766 -21.438 1 95.38 92 LYS B C 1
ATOM 3783 O O . LYS B 1 92 ? -0.386 22.844 -22.188 1 95.38 92 LYS B O 1
ATOM 3788 N N . HIS B 1 93 ? -1.516 23.578 -20.469 1 97.62 93 HIS B N 1
ATOM 3789 C CA . HIS B 1 93 ? -0.587 24.672 -20.203 1 97.62 93 HIS B CA 1
ATOM 3790 C C . HIS B 1 93 ? 0.253 24.391 -18.969 1 97.62 93 HIS B C 1
ATOM 3792 O O . HIS B 1 93 ? -0.267 23.938 -17.953 1 97.62 93 HIS B O 1
ATOM 3798 N N . GLY B 1 94 ? 1.549 24.594 -19.094 1 98.06 94 GLY B N 1
ATOM 3799 C CA . GLY B 1 94 ? 2.467 24.516 -17.969 1 98.06 94 GLY B CA 1
ATOM 3800 C C . GLY B 1 94 ? 2.711 25.859 -17.312 1 98.06 94 GLY B C 1
ATOM 3801 O O . GLY B 1 94 ? 1.911 26.781 -17.453 1 98.06 94 GLY B O 1
ATOM 3802 N N . ILE B 1 95 ? 3.779 25.891 -16.438 1 98.38 95 ILE B N 1
ATOM 3803 C CA . ILE B 1 95 ? 4.145 27.141 -15.789 1 98.38 95 ILE B CA 1
ATOM 3804 C C . ILE B 1 95 ? 5.664 27.25 -15.688 1 98.38 95 ILE B C 1
ATOM 3806 O O . ILE B 1 95 ? 6.359 26.234 -15.656 1 98.38 95 ILE B O 1
ATOM 3810 N N . THR B 1 96 ? 6.137 28.469 -15.703 1 98.12 96 THR B N 1
ATOM 3811 C CA . THR B 1 96 ? 7.477 28.828 -15.25 1 98.12 96 THR B CA 1
ATOM 3812 C C . THR B 1 96 ? 7.406 29.609 -13.938 1 98.12 96 THR B C 1
ATOM 3814 O O . THR B 1 96 ? 6.75 30.656 -13.867 1 98.12 96 THR B O 1
ATOM 3817 N N . GLY B 1 97 ? 8.086 29 -12.938 1 97.62 97 GLY B N 1
ATOM 3818 C CA . GLY B 1 97 ? 7.891 29.672 -11.664 1 97.62 97 GLY B CA 1
ATOM 3819 C C . GLY B 1 97 ? 9.031 29.453 -10.688 1 97.62 97 GLY B C 1
ATOM 3820 O O . GLY B 1 97 ? 9.945 28.672 -10.961 1 97.62 97 GLY B O 1
ATOM 3821 N N . VAL B 1 98 ? 8.969 30.25 -9.586 1 97.38 98 VAL B N 1
ATOM 3822 C CA . VAL B 1 98 ? 9.906 30.172 -8.469 1 97.38 98 VAL B CA 1
ATOM 3823 C C . VAL B 1 98 ? 9.133 29.984 -7.164 1 97.38 98 VAL B C 1
ATOM 3825 O O . VAL B 1 98 ? 8.172 30.719 -6.902 1 97.38 98 VAL B O 1
ATOM 3828 N N . ILE B 1 99 ? 9.555 29 -6.402 1 96.56 99 ILE B N 1
ATOM 3829 C CA . ILE B 1 99 ? 8.898 28.719 -5.133 1 96.56 99 ILE B CA 1
ATOM 3830 C C . ILE B 1 99 ? 9.867 28.984 -3.98 1 96.56 99 ILE B C 1
ATOM 3832 O O . ILE B 1 99 ? 11.078 28.797 -4.121 1 96.56 99 ILE B O 1
ATOM 3836 N N . GLN B 1 100 ? 9.305 29.516 -2.82 1 95.56 100 GLN B N 1
ATOM 3837 C CA . GLN B 1 100 ? 10.125 29.844 -1.664 1 95.56 100 GLN B CA 1
ATOM 3838 C C . GLN B 1 100 ? 9.367 29.609 -0.361 1 95.56 100 GLN B C 1
ATOM 3840 O O . GLN B 1 100 ? 8.242 30.078 -0.198 1 95.56 100 GLN B O 1
ATOM 3845 N N . GLY B 1 101 ? 9.977 28.875 0.537 1 93.81 101 GLY B N 1
ATOM 3846 C CA . GLY B 1 101 ? 9.438 28.734 1.879 1 93.81 101 GLY B CA 1
ATOM 3847 C C . GLY B 1 101 ? 9.898 29.812 2.83 1 93.81 101 GLY B C 1
ATOM 3848 O O . GLY B 1 101 ? 10.938 30.438 2.617 1 93.81 101 GLY B O 1
ATOM 3849 N N . SER B 1 102 ? 9.164 29.938 3.971 1 92.5 102 SER B N 1
ATOM 3850 C CA . SER B 1 102 ? 9.469 31.047 4.875 1 92.5 102 SER B CA 1
ATOM 3851 C C . SER B 1 102 ? 10.031 30.531 6.195 1 92.5 102 SER B C 1
ATOM 3853 O O . SER B 1 102 ? 10.625 31.297 6.961 1 92.5 102 SER B O 1
ATOM 3855 N N . LEU B 1 103 ? 9.766 29.359 6.547 1 88.94 103 LEU B N 1
ATOM 3856 C CA . LEU B 1 103 ? 10.234 28.781 7.797 1 88.94 103 LEU B CA 1
ATOM 3857 C C . LEU B 1 103 ? 11.031 27.5 7.527 1 88.94 103 LEU B C 1
ATOM 3859 O O . LEU B 1 103 ? 11.016 26.969 6.414 1 88.94 103 LEU B O 1
ATOM 3863 N N . PRO B 1 104 ? 11.789 27.078 8.602 1 83.25 104 PRO B N 1
ATOM 3864 C CA . PRO B 1 104 ? 12.492 25.812 8.438 1 83.25 104 PRO B CA 1
ATOM 3865 C C . PRO B 1 104 ? 11.555 24.656 8.078 1 83.25 104 PRO B C 1
ATOM 3867 O O . PRO B 1 104 ? 10.367 24.703 8.414 1 83.25 104 PRO B O 1
ATOM 3870 N N . VAL B 1 105 ? 12.164 23.703 7.43 1 78.38 105 VAL B N 1
ATOM 3871 C CA . VAL B 1 105 ? 11.375 22.547 6.992 1 78.38 105 VAL B CA 1
ATOM 3872 C C . VAL B 1 105 ? 11.148 21.594 8.164 1 78.38 105 VAL B C 1
ATOM 3874 O O . VAL B 1 105 ? 12.086 21.297 8.906 1 78.38 105 VAL B O 1
ATOM 3877 N N . GLY B 1 106 ? 9.812 21.297 8.359 1 81.62 106 GLY B N 1
ATOM 3878 C CA . GLY B 1 106 ? 9.484 20.281 9.344 1 81.62 106 GLY B CA 1
ATOM 3879 C C . GLY B 1 106 ? 8.43 20.734 10.336 1 81.62 106 GLY B C 1
ATOM 3880 O O . GLY B 1 106 ? 8.555 21.797 10.945 1 81.62 106 GLY B O 1
ATOM 3881 N N . GLY B 1 107 ? 7.367 19.969 10.32 1 86.94 107 GLY B N 1
ATOM 3882 C CA . GLY B 1 107 ? 6.418 20.094 11.422 1 86.94 107 GLY B CA 1
ATOM 3883 C C . GLY B 1 107 ? 5.25 21 11.102 1 86.94 107 GLY B C 1
ATOM 3884 O O . GLY B 1 107 ? 4.27 21.047 11.844 1 86.94 107 GLY B O 1
ATOM 3885 N N . LEU B 1 108 ? 5.309 21.688 10.039 1 94.19 108 LEU B N 1
ATOM 3886 C CA . LEU B 1 108 ? 4.234 22.641 9.781 1 94.19 108 LEU B CA 1
ATOM 3887 C C . LEU B 1 108 ? 3.535 22.328 8.461 1 94.19 108 LEU B C 1
ATOM 3889 O O . LEU B 1 108 ? 2.936 23.219 7.848 1 94.19 108 LEU B O 1
ATOM 3893 N N . SER B 1 109 ? 3.715 21.172 7.969 1 93.56 109 SER B N 1
ATOM 3894 C CA . SER B 1 109 ? 3.064 20.641 6.773 1 93.56 109 SER B CA 1
ATOM 3895 C C . SER B 1 109 ? 3.465 21.438 5.531 1 93.56 109 SER B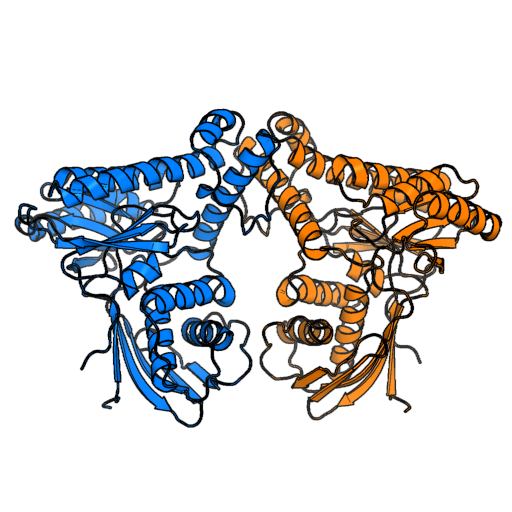 C 1
ATOM 3897 O O . SER B 1 109 ? 2.609 21.812 4.727 1 93.56 109 SER B O 1
ATOM 3899 N N . SER B 1 110 ? 4.723 21.656 5.438 1 93.06 110 SER B N 1
ATOM 3900 C CA . SER B 1 110 ? 5.25 22.406 4.293 1 93.06 110 SER B CA 1
ATOM 3901 C C . SER B 1 110 ? 4.996 21.656 2.988 1 93.06 110 SER B C 1
ATOM 3903 O O . SER B 1 110 ? 4.762 22.281 1.949 1 93.06 110 SER B O 1
ATOM 3905 N N . SER B 1 111 ? 5.043 20.344 3.033 1 91.88 111 SER B N 1
ATOM 3906 C CA . SER B 1 111 ? 4.793 19.547 1.834 1 91.88 111 SER B CA 1
ATOM 3907 C C . SER B 1 111 ? 3.391 19.797 1.293 1 91.88 111 SER B C 1
ATOM 3909 O O . SER B 1 111 ? 3.205 19.969 0.087 1 91.88 111 SER B O 1
ATOM 3911 N N . ALA B 1 112 ? 2.436 19.797 2.186 1 95.5 112 ALA B N 1
ATOM 3912 C CA . ALA B 1 112 ? 1.056 20.047 1.775 1 95.5 112 ALA B CA 1
ATOM 3913 C C . ALA B 1 112 ? 0.901 21.453 1.222 1 95.5 112 ALA B C 1
ATOM 3915 O O . ALA B 1 112 ? 0.161 21.672 0.259 1 95.5 112 ALA B O 1
ATOM 3916 N N . ALA B 1 113 ? 1.557 22.391 1.846 1 97.31 113 ALA B N 1
ATOM 3917 C CA . ALA B 1 113 ? 1.495 23.781 1.387 1 97.31 113 ALA B CA 1
ATOM 3918 C C . ALA B 1 113 ? 2.029 23.906 -0.037 1 97.31 113 ALA B C 1
ATOM 3920 O O . ALA B 1 113 ? 1.407 24.547 -0.884 1 97.31 113 ALA B O 1
ATOM 3921 N N . VAL B 1 114 ? 3.137 23.297 -0.318 1 96.75 114 VAL B N 1
ATOM 3922 C CA . VAL B 1 114 ? 3.756 23.328 -1.639 1 96.75 114 VAL B CA 1
ATOM 3923 C C . VAL B 1 114 ? 2.834 22.656 -2.656 1 96.75 114 VAL B C 1
ATOM 3925 O O . VAL B 1 114 ? 2.635 23.172 -3.758 1 96.75 114 VAL B O 1
ATOM 3928 N N . LEU B 1 115 ? 2.334 21.578 -2.297 1 97.62 115 LEU B N 1
ATOM 3929 C CA . LEU B 1 115 ? 1.451 20.828 -3.184 1 97.62 115 LEU B CA 1
ATOM 3930 C C . LEU B 1 115 ? 0.214 21.641 -3.539 1 97.62 115 LEU B C 1
ATOM 3932 O O . LEU B 1 115 ? -0.191 21.688 -4.703 1 97.62 115 LEU B O 1
ATOM 3936 N N . ILE B 1 116 ? -0.388 22.266 -2.582 1 98.44 116 ILE B N 1
ATOM 3937 C CA . ILE B 1 116 ? -1.578 23.078 -2.811 1 98.44 116 ILE B CA 1
ATOM 3938 C C . ILE B 1 116 ? -1.233 24.25 -3.725 1 98.44 116 ILE B C 1
ATOM 3940 O O . ILE B 1 116 ? -2.004 24.594 -4.625 1 98.44 116 ILE B O 1
ATOM 3944 N N . ALA B 1 117 ? -0.098 24.859 -3.52 1 98.56 117 ALA B N 1
ATOM 3945 C CA . ALA B 1 117 ? 0.347 25.938 -4.398 1 98.56 117 ALA B CA 1
ATOM 3946 C C . ALA B 1 117 ? 0.412 25.469 -5.852 1 98.56 117 ALA B C 1
ATOM 3948 O O . ALA B 1 117 ? -0.064 26.172 -6.754 1 98.56 117 ALA B O 1
ATOM 3949 N N . TYR B 1 118 ? 0.95 24.328 -6.082 1 98.5 118 TYR B N 1
ATOM 3950 C CA . TYR B 1 118 ? 1.077 23.812 -7.438 1 98.5 118 TYR B CA 1
ATOM 3951 C C . TYR B 1 118 ? -0.287 23.438 -8.008 1 98.5 118 TYR B C 1
ATOM 3953 O O . TYR B 1 118 ? -0.552 23.656 -9.195 1 98.5 118 TYR B O 1
ATOM 3961 N N . VAL B 1 119 ? -1.152 22.812 -7.23 1 98.69 119 VAL B N 1
ATOM 3962 C CA . VAL B 1 119 ? -2.506 22.484 -7.676 1 98.69 119 VAL B CA 1
ATOM 3963 C C . VAL B 1 119 ? -3.203 23.766 -8.156 1 98.69 119 VAL B C 1
ATOM 3965 O O . VAL B 1 119 ? -3.777 23.781 -9.242 1 98.69 119 VAL B O 1
ATOM 3968 N N . MET B 1 120 ? -3.1 24.797 -7.336 1 98.69 120 MET B N 1
ATOM 3969 C CA . MET B 1 120 ? -3.738 26.062 -7.668 1 98.69 120 MET B CA 1
ATOM 3970 C C . MET B 1 120 ? -3.111 26.672 -8.914 1 98.69 120 MET B C 1
ATOM 3972 O O . MET B 1 120 ? -3.818 27.203 -9.781 1 98.69 120 MET B O 1
ATOM 3976 N N . ALA B 1 121 ? -1.85 26.625 -9.047 1 98.62 121 ALA B N 1
ATOM 3977 C CA . ALA B 1 121 ? -1.141 27.219 -10.18 1 98.62 121 ALA B CA 1
ATOM 3978 C C . ALA B 1 121 ? -1.501 26.5 -11.484 1 98.62 121 ALA B C 1
ATOM 3980 O O . ALA B 1 121 ? -1.805 27.156 -12.492 1 98.62 121 ALA B O 1
ATOM 3981 N N . PHE B 1 122 ? -1.445 25.203 -11.469 1 98.5 122 PHE B N 1
ATOM 3982 C CA . PHE B 1 122 ? -1.784 24.438 -12.656 1 98.5 122 PHE B CA 1
ATOM 3983 C C . PHE B 1 122 ? -3.246 24.641 -13.039 1 98.5 122 PHE B C 1
ATOM 3985 O O . PHE B 1 122 ? -3.582 24.703 -14.227 1 98.5 122 PHE B O 1
ATOM 3992 N N . ALA B 1 123 ? -4.117 24.656 -12.031 1 98.56 123 ALA B N 1
ATOM 3993 C CA . ALA B 1 123 ? -5.523 24.922 -12.312 1 98.56 123 ALA B CA 1
ATOM 3994 C C . ALA B 1 123 ? -5.691 26.281 -12.992 1 98.56 123 ALA B C 1
ATOM 3996 O O . ALA B 1 123 ? -6.379 26.391 -14.008 1 98.56 123 ALA B O 1
ATOM 3997 N N . LYS B 1 124 ? -5.043 27.297 -12.469 1 98.12 124 LYS B N 1
ATOM 3998 C CA . LYS B 1 124 ? -5.105 28.641 -13.039 1 98.12 124 LYS B CA 1
ATOM 3999 C C . LYS B 1 124 ? -4.578 28.656 -14.469 1 98.12 124 LYS B C 1
ATOM 4001 O O . LYS B 1 124 ? -5.215 29.234 -15.367 1 98.12 124 LYS B O 1
ATOM 4006 N N . ALA B 1 125 ? -3.475 28.047 -14.648 1 98.38 125 ALA B N 1
ATOM 4007 C CA . ALA B 1 125 ? -2.836 28.031 -15.961 1 98.38 125 ALA B CA 1
ATOM 4008 C C . ALA B 1 125 ? -3.738 27.375 -17 1 98.38 125 ALA B C 1
ATOM 4010 O O . ALA B 1 125 ? -3.617 27.641 -18.203 1 98.38 125 ALA B O 1
ATOM 4011 N N . ASN B 1 126 ? -4.629 26.562 -16.578 1 98.19 126 ASN B N 1
ATOM 4012 C CA . ASN B 1 126 ? -5.465 25.812 -17.5 1 98.19 126 ASN B CA 1
ATOM 4013 C C . ASN B 1 126 ? -6.93 26.219 -17.391 1 98.19 126 ASN B C 1
ATOM 4015 O O . ASN B 1 126 ? -7.82 25.453 -17.797 1 98.19 126 ASN B O 1
ATOM 4019 N N . ASP B 1 127 ? -7.254 27.25 -16.75 1 97.44 127 ASP B N 1
ATOM 4020 C CA . ASP B 1 127 ? -8.57 27.875 -16.641 1 97.44 127 ASP B CA 1
ATOM 4021 C C . ASP B 1 127 ? -9.562 26.938 -15.953 1 97.44 127 ASP B C 1
ATOM 4023 O O . ASP B 1 127 ? -10.695 26.781 -16.406 1 97.44 127 ASP B O 1
ATOM 4027 N N . ILE B 1 128 ? -9.062 26.234 -14.992 1 97.62 128 ILE B N 1
ATOM 4028 C CA . ILE B 1 128 ? -9.891 25.344 -14.172 1 97.62 128 ILE B CA 1
ATOM 4029 C C . ILE B 1 128 ? -10.289 26.062 -12.883 1 97.62 128 ILE B C 1
ATOM 4031 O O . ILE B 1 128 ? -9.438 26.625 -12.188 1 97.62 128 ILE B O 1
ATOM 4035 N N . THR B 1 129 ? -11.531 26.141 -12.594 1 96.75 129 THR B N 1
ATOM 4036 C CA . THR B 1 129 ? -12.016 26.688 -11.328 1 96.75 129 THR B CA 1
ATOM 4037 C C . THR B 1 129 ? -12.273 25.562 -10.328 1 96.75 129 THR B C 1
ATOM 4039 O O . THR B 1 129 ? -13.039 24.641 -10.609 1 96.75 129 THR B O 1
ATOM 4042 N N . LEU B 1 130 ? -11.625 25.656 -9.258 1 96.5 130 LEU B N 1
ATOM 4043 C CA . LEU B 1 130 ? -11.789 24.656 -8.203 1 96.5 130 LEU B CA 1
ATOM 4044 C C . LEU B 1 130 ? -12.438 25.266 -6.973 1 96.5 130 LEU B C 1
ATOM 4046 O O . LEU B 1 130 ? -12.047 26.359 -6.527 1 96.5 130 LEU B O 1
ATOM 4050 N N . GLN B 1 131 ? -13.422 24.531 -6.461 1 94.44 131 GLN B N 1
ATOM 4051 C CA . GLN B 1 131 ? -13.898 24.891 -5.129 1 94.44 131 GLN B CA 1
ATOM 4052 C C . GLN B 1 131 ? -12.844 24.578 -4.066 1 94.44 131 GLN B C 1
ATOM 4054 O O . GLN B 1 131 ? -12.023 23.688 -4.242 1 94.44 131 GLN B O 1
ATOM 4059 N N . PRO B 1 132 ? -12.875 25.344 -2.975 1 92.62 132 PRO B N 1
ATOM 4060 C CA . PRO B 1 132 ? -11.82 25.188 -1.97 1 92.62 132 PRO B CA 1
ATOM 4061 C C . PRO B 1 132 ? -11.672 23.75 -1.492 1 92.62 132 PRO B C 1
ATOM 4063 O O . PRO B 1 132 ? -10.555 23.25 -1.374 1 92.62 132 PRO B O 1
ATOM 4066 N N . PHE B 1 133 ? -12.797 23.109 -1.328 1 96.31 133 PHE B N 1
ATOM 4067 C CA . PHE B 1 133 ? -12.688 21.75 -0.803 1 96.31 133 PHE B CA 1
ATOM 4068 C C . PHE B 1 133 ? -12.188 20.797 -1.88 1 96.31 133 PHE B C 1
ATOM 4070 O O . PHE B 1 133 ? -11.602 19.75 -1.571 1 96.31 133 PHE B O 1
ATOM 4077 N N . GLU B 1 134 ? -12.414 21.109 -3.127 1 96.75 134 GLU B N 1
ATOM 4078 C CA . GLU B 1 134 ? -11.836 20.312 -4.203 1 96.75 134 GLU B CA 1
ATOM 4079 C C . GLU B 1 134 ? -10.312 20.359 -4.164 1 96.75 134 GLU B C 1
ATOM 4081 O O . GLU B 1 134 ? -9.648 19.359 -4.461 1 96.75 134 GLU B O 1
ATOM 4086 N N . ILE B 1 135 ? -9.797 21.516 -3.824 1 98.06 135 ILE B N 1
ATOM 4087 C CA . ILE B 1 135 ? -8.352 21.672 -3.693 1 98.06 135 ILE B CA 1
ATOM 4088 C C . ILE B 1 135 ? -7.828 20.719 -2.613 1 98.06 135 ILE B C 1
ATOM 4090 O O . ILE B 1 135 ? -6.801 20.062 -2.799 1 98.06 135 ILE B O 1
ATOM 4094 N N . VAL B 1 136 ? -8.578 20.641 -1.532 1 98.19 136 VAL B N 1
ATOM 4095 C CA . VAL B 1 136 ? -8.227 19.766 -0.414 1 98.19 136 VAL B CA 1
ATOM 4096 C C . VAL B 1 136 ? -8.156 18.312 -0.889 1 98.19 136 VAL B C 1
ATOM 4098 O O . VAL B 1 136 ? -7.16 17.625 -0.641 1 98.19 136 VAL B O 1
ATOM 4101 N N . LYS B 1 137 ? -9.141 17.922 -1.603 1 97.19 137 LYS B N 1
ATOM 4102 C CA . LYS B 1 137 ? -9.234 16.531 -2.051 1 97.19 137 LYS B CA 1
ATOM 4103 C C . LYS B 1 137 ? -8.148 16.203 -3.068 1 97.19 137 LYS B C 1
ATOM 4105 O O . LYS B 1 137 ? -7.523 15.141 -2.998 1 97.19 137 LYS B O 1
ATOM 4110 N N . ILE B 1 138 ? -7.953 17.094 -4.004 1 97.56 138 ILE B N 1
ATOM 4111 C CA . ILE B 1 138 ? -6.977 16.875 -5.066 1 97.56 138 ILE B CA 1
ATOM 4112 C C . ILE B 1 138 ? -5.57 16.828 -4.469 1 97.56 138 ILE B C 1
ATOM 4114 O O . ILE B 1 138 ? -4.773 15.953 -4.82 1 97.56 138 ILE B O 1
ATOM 4118 N N . ALA B 1 139 ? -5.289 17.719 -3.557 1 97.81 139 ALA B N 1
ATOM 4119 C CA . ALA B 1 139 ? -3.982 17.734 -2.908 1 97.81 139 ALA B CA 1
ATOM 4120 C C . ALA B 1 139 ? -3.756 16.469 -2.09 1 97.81 139 ALA B C 1
ATOM 4122 O O . ALA B 1 139 ? -2.666 15.898 -2.115 1 97.81 139 ALA B O 1
ATOM 4123 N N . SER B 1 140 ? -4.738 16.094 -1.346 1 96.62 140 SER B N 1
ATOM 4124 C CA . SER B 1 140 ? -4.641 14.867 -0.56 1 96.62 140 SER B CA 1
ATOM 4125 C C . SER B 1 140 ? -4.402 13.648 -1.453 1 96.62 140 SER B C 1
ATOM 4127 O O . SER B 1 140 ? -3.602 12.773 -1.117 1 96.62 140 SER B O 1
ATOM 4129 N N . GLU B 1 141 ? -5.098 13.609 -2.498 1 94.94 141 GLU B N 1
ATOM 4130 C CA . GLU B 1 141 ? -4.934 12.523 -3.457 1 94.94 141 GLU B CA 1
ATOM 4131 C C . GLU B 1 141 ? -3.506 12.461 -3.988 1 94.94 141 GLU B C 1
ATOM 4133 O O . GLU B 1 141 ? -2.93 11.383 -4.125 1 94.94 141 GLU B O 1
ATOM 4138 N N . ALA B 1 142 ? -2.941 13.586 -4.34 1 95.12 142 ALA B N 1
ATOM 4139 C CA . ALA B 1 142 ? -1.561 13.672 -4.809 1 95.12 142 ALA B CA 1
ATOM 4140 C C . ALA B 1 142 ? -0.593 13.117 -3.766 1 95.12 142 ALA B C 1
ATOM 4142 O O . ALA B 1 142 ? 0.329 12.367 -4.098 1 95.12 142 ALA B O 1
ATOM 4143 N N . GLU B 1 143 ? -0.815 13.453 -2.518 1 93.62 143 GLU B N 1
ATOM 4144 C CA . GLU B 1 143 ? 0.068 13.008 -1.444 1 93.62 143 GLU B CA 1
ATOM 4145 C C . GLU B 1 143 ? -0.048 11.5 -1.226 1 93.62 143 GLU B C 1
ATOM 4147 O O . GLU B 1 143 ? 0.96 10.82 -1.049 1 93.62 143 GLU B O 1
ATOM 4152 N N . ARG B 1 144 ? -1.201 11 -1.27 1 90.69 144 ARG B N 1
ATOM 4153 C CA . ARG B 1 144 ? -1.452 9.594 -0.965 1 90.69 144 ARG B CA 1
ATOM 4154 C C . ARG B 1 144 ? -1.042 8.703 -2.131 1 90.69 144 ARG B C 1
ATOM 4156 O O . ARG B 1 144 ? -0.319 7.719 -1.942 1 90.69 144 ARG B O 1
ATOM 4163 N N . GLU B 1 145 ? -1.474 9.086 -3.248 1 89.06 145 GLU B N 1
ATOM 4164 C CA . GLU B 1 145 ? -1.361 8.172 -4.383 1 89.06 145 GLU B CA 1
ATOM 4165 C C . GLU B 1 145 ? -0.04 8.367 -5.117 1 89.06 145 GLU B C 1
ATOM 4167 O O . GLU B 1 145 ? 0.511 7.418 -5.68 1 89.06 145 GLU B O 1
ATOM 4172 N N . TYR B 1 146 ? 0.447 9.578 -5.145 1 90.06 146 TYR B N 1
ATOM 4173 C CA . TYR B 1 146 ? 1.652 9.844 -5.922 1 90.06 146 TYR B CA 1
ATOM 4174 C C . TYR B 1 146 ? 2.881 9.891 -5.023 1 90.06 146 TYR B C 1
ATOM 4176 O O . TYR B 1 146 ? 3.871 9.203 -5.277 1 90.06 146 TYR B O 1
ATOM 4184 N N . ILE B 1 147 ? 2.789 10.656 -3.934 1 88.75 147 ILE B N 1
ATOM 4185 C CA . ILE B 1 147 ? 3.932 10.82 -3.043 1 88.75 147 ILE B CA 1
ATOM 4186 C C . ILE B 1 147 ? 4.102 9.57 -2.18 1 88.75 147 ILE B C 1
ATOM 4188 O O . ILE B 1 147 ? 5.223 9.195 -1.833 1 88.75 147 ILE B O 1
ATOM 4192 N N . GLY B 1 148 ? 2.963 8.914 -1.804 1 85.81 148 GLY B N 1
ATOM 4193 C CA . GLY B 1 148 ? 3.043 7.691 -1.019 1 85.81 148 GLY B CA 1
ATOM 4194 C C . GLY B 1 148 ? 2.922 7.934 0.474 1 85.81 148 GLY B C 1
ATOM 4195 O O . GLY B 1 148 ? 3.371 7.117 1.279 1 85.81 148 GLY B O 1
ATOM 4196 N N . LEU B 1 149 ? 2.406 9.023 0.871 1 86.38 149 LEU B N 1
ATOM 4197 C CA . LEU B 1 149 ? 2.145 9.32 2.275 1 86.38 149 LEU B CA 1
ATOM 4198 C C . LEU B 1 149 ? 0.684 9.047 2.623 1 86.38 149 LEU B C 1
ATOM 4200 O O . LEU B 1 149 ? -0.221 9.641 2.035 1 86.38 149 LEU B O 1
ATOM 4204 N N . ASN B 1 150 ? 0.428 8.156 3.568 1 88.12 150 ASN B N 1
ATOM 4205 C CA . ASN B 1 150 ? -0.934 7.766 3.916 1 88.12 150 ASN B CA 1
ATOM 4206 C C . ASN B 1 150 ? -1.582 8.773 4.859 1 88.12 150 ASN B C 1
ATOM 4208 O O . ASN B 1 150 ? -2.111 8.398 5.906 1 88.12 150 ASN B O 1
ATOM 4212 N N . ASN B 1 151 ? -1.622 9.961 4.434 1 90.56 151 ASN B N 1
ATOM 4213 C CA . ASN B 1 151 ? -2.154 11.023 5.281 1 90.56 151 ASN B CA 1
ATOM 4214 C C . ASN B 1 151 ? -3.658 11.195 5.086 1 90.56 151 ASN B C 1
ATOM 4216 O O . ASN B 1 151 ? -4.254 10.555 4.223 1 90.56 151 ASN B O 1
ATOM 4220 N N . GLY B 1 152 ? -4.277 11.914 5.996 1 94.56 152 GLY B N 1
ATOM 4221 C CA . GLY B 1 152 ? -5.676 12.305 5.879 1 94.56 152 GLY B CA 1
ATOM 4222 C C . GLY B 1 152 ? -5.863 13.641 5.184 1 94.56 152 GLY B C 1
ATOM 4223 O O . GLY B 1 152 ? -5.211 13.922 4.176 1 94.56 152 GLY B O 1
ATOM 4224 N N . LEU B 1 153 ? -6.781 14.414 5.73 1 97.19 153 LEU B N 1
ATOM 4225 C CA . LEU B 1 153 ? -7.176 15.648 5.066 1 97.19 153 LEU B CA 1
ATOM 4226 C C . LEU B 1 153 ? -6.758 16.875 5.883 1 97.19 153 LEU B C 1
ATOM 4228 O O . LEU B 1 153 ? -6.898 18 5.43 1 97.19 153 LEU B O 1
ATOM 4232 N N . LEU B 1 154 ? -6.219 16.641 7.023 1 97.31 154 LEU B N 1
ATOM 4233 C CA . LEU B 1 154 ? -5.996 17.703 8 1 97.31 154 LEU B CA 1
ATOM 4234 C C . LEU B 1 154 ? -5.109 18.797 7.418 1 97.31 154 LEU B C 1
ATOM 4236 O O . LEU B 1 154 ? -5.484 19.969 7.426 1 97.31 154 LEU B O 1
ATOM 4240 N N . ASP B 1 155 ? -3.984 18.406 6.914 1 97.5 155 ASP B N 1
ATOM 4241 C CA . ASP B 1 155 ? -3.016 19.391 6.434 1 97.5 155 ASP B CA 1
ATOM 4242 C C . ASP B 1 155 ? -3.598 20.219 5.293 1 97.5 155 ASP B C 1
ATOM 4244 O O . ASP B 1 155 ? -3.582 21.453 5.344 1 97.5 155 ASP B O 1
ATOM 4248 N N . GLN B 1 156 ? -4.121 19.562 4.375 1 98.25 156 GLN B N 1
ATOM 4249 C CA . GLN B 1 156 ? -4.645 20.234 3.186 1 98.25 156 GLN B CA 1
ATOM 4250 C C . GLN B 1 156 ? -5.84 21.109 3.527 1 98.25 156 GLN B C 1
ATOM 4252 O O . GLN B 1 156 ? -5.984 22.203 2.986 1 98.25 156 GLN B O 1
ATOM 4257 N N . ALA B 1 157 ? -6.652 20.625 4.418 1 98.56 157 ALA B N 1
ATOM 4258 C CA . ALA B 1 157 ? -7.848 21.375 4.797 1 98.56 157 ALA B CA 1
ATOM 4259 C C . ALA B 1 157 ? -7.48 22.672 5.512 1 98.56 157 ALA B C 1
ATOM 4261 O O . ALA B 1 157 ? -8.016 23.75 5.188 1 98.56 157 ALA B O 1
ATOM 4262 N N . CYS B 1 158 ? -6.609 22.609 6.453 1 98.38 158 CYS B N 1
ATOM 4263 C CA . CYS B 1 158 ? -6.191 23.828 7.156 1 98.38 158 CYS B CA 1
ATOM 4264 C C . CYS B 1 158 ? -5.598 24.844 6.191 1 98.38 158 CYS B C 1
ATOM 4266 O O . CYS B 1 158 ? -5.918 26.031 6.254 1 98.38 158 CYS B O 1
ATOM 4268 N N . ILE B 1 159 ? -4.789 24.359 5.332 1 98.44 159 ILE B N 1
ATOM 4269 C CA . ILE B 1 159 ? -4.039 25.234 4.438 1 98.44 159 ILE B CA 1
ATOM 4270 C C . ILE B 1 159 ? -4.984 25.859 3.418 1 98.44 159 ILE B C 1
ATOM 4272 O O . ILE B 1 159 ? -4.859 27.047 3.098 1 98.44 159 ILE B O 1
ATOM 4276 N N . ALA B 1 160 ? -5.91 25.141 2.928 1 98.5 160 ALA B N 1
ATOM 4277 C CA . ALA B 1 160 ? -6.785 25.625 1.859 1 98.5 160 ALA B CA 1
ATOM 4278 C C . ALA B 1 160 ? -7.965 26.406 2.428 1 98.5 160 ALA B C 1
ATOM 4280 O O . ALA B 1 160 ? -8.453 27.344 1.796 1 98.5 160 ALA B O 1
ATOM 4281 N N . LEU B 1 161 ? -8.453 26.016 3.623 1 98.5 161 LEU B N 1
ATOM 4282 C CA . LEU B 1 161 ? -9.75 26.5 4.07 1 98.5 161 LEU B CA 1
ATOM 4283 C C . LEU B 1 161 ? -9.602 27.453 5.262 1 98.5 161 LEU B C 1
ATOM 4285 O O . LEU B 1 161 ? -10.562 28.094 5.672 1 98.5 161 LEU B O 1
ATOM 4289 N N . GLY B 1 162 ? -8.422 27.562 5.828 1 98.31 162 GLY B N 1
ATOM 4290 C CA . GLY B 1 162 ? -8.227 28.359 7.031 1 98.31 162 GLY B CA 1
ATOM 4291 C C . GLY B 1 162 ? -8.734 29.781 6.902 1 98.31 162 GLY B C 1
ATOM 4292 O O . GLY B 1 162 ? -8.812 30.312 5.793 1 98.31 162 GLY B O 1
ATOM 4293 N N . LYS B 1 163 ? -9.047 30.328 8.016 1 97.94 163 LYS B N 1
ATOM 4294 C CA . LYS B 1 163 ? -9.461 31.734 8.094 1 97.94 163 LYS B CA 1
ATOM 4295 C C . LYS B 1 163 ? -8.789 32.438 9.266 1 97.94 163 LYS B C 1
ATOM 4297 O O . LYS B 1 163 ? -8.625 31.859 10.336 1 97.94 163 LYS B O 1
ATOM 4302 N N . LYS B 1 164 ? -8.484 33.688 9.086 1 95.69 164 LYS B N 1
ATOM 4303 C CA . LYS B 1 164 ? -7.77 34.5 10.062 1 95.69 164 LYS B CA 1
ATOM 4304 C C . LYS B 1 164 ? -8.523 34.562 11.391 1 95.69 164 LYS B C 1
ATOM 4306 O O . LYS B 1 164 ? -7.91 34.562 12.453 1 95.69 164 LYS B O 1
ATOM 4311 N N . ASP B 1 165 ? -9.875 34.625 11.391 1 90.75 165 ASP B N 1
ATOM 4312 C CA . ASP B 1 165 ? -10.609 34.875 12.633 1 90.75 165 ASP B CA 1
ATOM 4313 C C . ASP B 1 165 ? -11.414 33.625 13.039 1 90.75 165 ASP B C 1
ATOM 4315 O O . ASP B 1 165 ? -12.453 33.75 13.695 1 90.75 165 ASP B O 1
ATOM 4319 N N . GLY B 1 166 ? -10.844 32.469 12.672 1 96.38 166 GLY B N 1
ATOM 4320 C CA . GLY B 1 166 ? -11.648 31.312 13.008 1 96.38 166 GLY B CA 1
ATOM 4321 C C . GLY B 1 166 ? -10.852 30.031 13.062 1 96.38 166 GLY B C 1
ATOM 4322 O O . GLY B 1 166 ? -9.781 29.922 12.461 1 96.38 166 GLY B O 1
ATOM 4323 N N . LEU B 1 167 ? -11.398 29.094 13.836 1 98.44 167 LEU B N 1
ATOM 4324 C CA . LEU B 1 167 ? -10.883 27.734 13.945 1 98.44 167 LEU B CA 1
ATOM 4325 C C . LEU B 1 167 ? -11.555 26.812 12.93 1 98.44 167 LEU B C 1
ATOM 4327 O O . LEU B 1 167 ? -12.789 26.734 12.875 1 98.44 167 LEU B O 1
ATOM 4331 N N . LEU B 1 168 ? -10.781 26.141 12.117 1 98.75 168 LEU B N 1
ATOM 4332 C CA . LEU B 1 168 ? -11.336 25.156 11.203 1 98.75 168 LEU B CA 1
ATOM 4333 C C . LEU B 1 168 ? -11.734 23.891 11.953 1 98.75 168 LEU B C 1
ATOM 4335 O O . LEU B 1 168 ? -10.992 23.406 12.805 1 98.75 168 LEU B O 1
ATOM 4339 N N . PHE B 1 169 ? -12.93 23.422 11.727 1 98.81 169 PHE B N 1
ATOM 4340 C CA . PHE B 1 169 ? -13.391 22.094 12.109 1 98.81 169 PHE B CA 1
ATOM 4341 C C . PHE B 1 169 ? -13.711 21.25 10.883 1 98.81 169 PHE B C 1
ATOM 4343 O O . PHE B 1 169 ? -14.336 21.734 9.938 1 98.81 169 PHE B O 1
ATOM 4350 N N . LEU B 1 170 ? -13.258 20.016 10.875 1 98.75 170 LEU B N 1
ATOM 4351 C CA . LEU B 1 170 ? -13.508 19.109 9.758 1 98.75 170 LEU B CA 1
ATOM 4352 C C . LEU B 1 170 ? -13.797 17.703 10.258 1 98.75 170 LEU B C 1
ATOM 4354 O O . LEU B 1 170 ? -13.062 17.172 11.094 1 98.75 170 LEU B O 1
ATOM 4358 N N . ASP B 1 171 ? -14.859 17.156 9.828 1 98.62 171 ASP B N 1
ATOM 4359 C CA . ASP B 1 171 ? -15.133 15.727 9.938 1 98.62 171 ASP B CA 1
ATOM 4360 C C . ASP B 1 171 ? -14.57 14.961 8.742 1 98.62 171 ASP B C 1
ATOM 4362 O O . ASP B 1 171 ? -15.141 15.008 7.648 1 98.62 171 ASP B O 1
ATOM 4366 N N . CYS B 1 172 ? -13.531 14.203 8.953 1 98.06 172 CYS B N 1
ATOM 4367 C CA . CYS B 1 172 ? -12.773 13.625 7.852 1 98.06 172 CYS B CA 1
ATOM 4368 C C . CYS B 1 172 ? -13.508 12.422 7.262 1 98.06 172 CYS B C 1
ATOM 4370 O O . CYS B 1 172 ? -13.055 11.836 6.273 1 98.06 172 CYS B O 1
ATOM 4372 N N . ASP B 1 173 ? -14.547 12.023 7.895 1 96.94 173 ASP B N 1
ATOM 4373 C CA . ASP B 1 173 ? -15.375 10.961 7.324 1 96.94 173 ASP B CA 1
ATOM 4374 C C . ASP B 1 173 ? -16.453 11.539 6.402 1 96.94 173 ASP B C 1
ATOM 4376 O O . ASP B 1 173 ? -16.516 11.18 5.227 1 96.94 173 ASP B O 1
ATOM 4380 N N . SER B 1 174 ? -17.219 12.477 6.855 1 97.06 174 SER B N 1
ATOM 4381 C CA . SER B 1 174 ? -18.328 13.047 6.09 1 97.06 174 SER B CA 1
ATOM 4382 C C . SER B 1 174 ? -17.844 14.164 5.168 1 97.06 174 SER B C 1
ATOM 4384 O O . SER B 1 174 ? -18.562 14.578 4.258 1 97.06 174 SER B O 1
ATOM 4386 N N . ASN B 1 175 ? -16.719 14.734 5.422 1 96.81 175 ASN B N 1
ATOM 4387 C CA . ASN B 1 175 ? -16.141 15.883 4.727 1 96.81 175 ASN B CA 1
ATOM 4388 C C . ASN B 1 175 ? -16.859 17.172 5.09 1 96.81 175 ASN B C 1
ATOM 4390 O O . ASN B 1 175 ? -16.641 18.219 4.461 1 96.81 175 ASN B O 1
ATOM 4394 N N . ASP B 1 176 ? -17.734 17.047 6.082 1 97.81 176 ASP B N 1
ATOM 4395 C CA . ASP B 1 176 ? -18.344 18.266 6.582 1 97.81 176 ASP B CA 1
ATOM 4396 C C . ASP B 1 176 ? -17.312 19.141 7.316 1 97.81 176 ASP B C 1
ATOM 4398 O O . ASP B 1 176 ? -16.5 18.625 8.078 1 97.81 176 ASP B O 1
ATOM 4402 N N . TRP B 1 177 ? -17.422 20.438 7.016 1 98.12 177 TRP B N 1
ATOM 4403 C CA . TRP B 1 177 ? -16.484 21.344 7.676 1 98.12 177 TRP B CA 1
ATOM 4404 C C . TRP B 1 177 ? -17.125 22.703 7.957 1 98.12 177 TRP B C 1
ATOM 4406 O O . TRP B 1 177 ? -18.172 23.031 7.371 1 98.12 177 TRP B O 1
ATOM 4416 N N . ARG B 1 178 ? -16.562 23.453 8.875 1 97.94 178 ARG B N 1
ATOM 4417 C CA . ARG B 1 178 ? -16.984 24.812 9.164 1 97.94 178 ARG B CA 1
ATOM 4418 C C . ARG B 1 178 ? -15.859 25.609 9.836 1 97.94 178 ARG B C 1
ATOM 4420 O O . ARG B 1 178 ? -14.938 25.016 10.398 1 97.94 178 ARG B O 1
ATOM 4427 N N . ILE B 1 179 ? -15.922 26.906 9.664 1 98.5 179 ILE B N 1
ATOM 4428 C CA . ILE B 1 179 ? -15.078 27.828 10.422 1 98.5 179 ILE B CA 1
ATOM 4429 C C . ILE B 1 179 ? -15.82 28.312 11.664 1 98.5 179 ILE B C 1
ATOM 4431 O O . ILE B 1 179 ? -16.906 28.875 11.562 1 98.5 179 ILE B O 1
ATOM 4435 N N . ILE B 1 180 ? -15.227 28.031 12.758 1 98.44 180 ILE B N 1
ATOM 4436 C CA . ILE B 1 180 ? -15.82 28.484 14.008 1 98.44 180 ILE B CA 1
ATOM 4437 C C . ILE B 1 180 ? -15.211 29.844 14.398 1 98.44 180 ILE B C 1
ATOM 4439 O O . ILE B 1 180 ? -14.047 29.906 14.797 1 98.44 180 ILE B O 1
ATOM 4443 N N . LYS B 1 181 ? -15.984 30.812 14.375 1 97.31 181 LYS B N 1
ATOM 4444 C CA . LYS B 1 181 ? -15.508 32.156 14.656 1 97.31 181 LYS B CA 1
ATOM 4445 C C . LYS B 1 181 ? -15.031 32.281 16.094 1 97.31 181 LYS B C 1
ATOM 4447 O O . LYS B 1 181 ? -15.617 31.688 17 1 97.31 181 LYS B O 1
ATOM 4452 N N . ARG B 1 182 ? -14.055 33.031 16.234 1 95.75 182 ARG B N 1
ATOM 4453 C CA . ARG B 1 182 ? -13.555 33.312 17.578 1 95.75 182 ARG B CA 1
ATOM 4454 C C . ARG B 1 182 ? -14.617 34 18.422 1 95.75 182 ARG B C 1
ATOM 4456 O O . ARG B 1 182 ? -15.258 34.969 17.984 1 95.75 182 ARG B O 1
ATOM 4463 N N . HIS B 1 183 ? -14.727 33.5 19.594 1 95.31 183 HIS B N 1
ATOM 4464 C CA . HIS B 1 183 ? -15.672 34.125 20.516 1 95.31 183 HIS B CA 1
ATOM 4465 C C . HIS B 1 183 ? -15.203 35.531 20.906 1 95.31 183 HIS B C 1
ATOM 4467 O O . HIS B 1 183 ? -14.016 35.75 21.172 1 95.31 183 HIS B O 1
ATOM 4473 N N . PRO B 1 184 ? -16.094 36.438 21 1 94.5 184 PRO B N 1
ATOM 4474 C CA . PRO B 1 184 ? -15.703 37.844 21.281 1 94.5 184 PRO B CA 1
ATOM 4475 C C . PRO B 1 184 ? -15.031 37.969 22.641 1 94.5 184 PRO B C 1
ATOM 4477 O O . PRO B 1 184 ? -14.18 38.844 22.828 1 94.5 184 PRO B O 1
ATOM 4480 N N . ASP B 1 185 ? -15.367 37.125 23.562 1 94.75 185 ASP B N 1
ATOM 4481 C CA . ASP B 1 185 ? -14.836 37.25 24.922 1 94.75 185 ASP B CA 1
ATOM 4482 C C . ASP B 1 185 ? -13.57 36.406 25.094 1 94.75 185 ASP B C 1
ATOM 4484 O O . ASP B 1 185 ? -13 36.375 26.188 1 94.75 185 ASP B O 1
ATOM 4488 N N . MET B 1 186 ? -13.172 35.781 24.109 1 95.75 186 MET B N 1
ATOM 4489 C CA . MET B 1 186 ? -11.961 34.969 24.203 1 95.75 186 MET B CA 1
ATOM 4490 C C . MET B 1 186 ? -10.727 35.875 24.375 1 95.75 186 MET B C 1
ATOM 4492 O O . MET B 1 186 ? -10.555 36.844 23.656 1 95.75 186 MET B O 1
ATOM 4496 N N . PRO B 1 187 ? -9.914 35.5 25.312 1 95.69 187 PRO B N 1
ATOM 4497 C CA . PRO B 1 187 ? -8.688 36.281 25.453 1 95.69 187 PRO B CA 1
ATOM 4498 C C . PRO B 1 187 ? -7.828 36.25 24.188 1 95.69 187 PRO B C 1
ATOM 4500 O O . PRO B 1 187 ? -7.926 35.312 23.391 1 95.69 187 PRO B O 1
ATOM 4503 N N . ASP B 1 188 ? -7.023 37.281 24.094 1 95 188 ASP B N 1
ATOM 4504 C CA . ASP B 1 188 ? -6.098 37.312 22.969 1 95 188 ASP B CA 1
ATOM 4505 C C . ASP B 1 188 ? -5.043 36.219 23.078 1 95 188 ASP B C 1
ATOM 4507 O O . ASP B 1 188 ? -4.668 35.844 24.188 1 95 188 ASP B O 1
ATOM 4511 N N . PHE B 1 189 ? -4.664 35.75 21.906 1 96.81 189 PHE B N 1
ATOM 4512 C CA . PHE B 1 189 ? -3.572 34.781 21.875 1 96.81 189 PHE B CA 1
ATOM 4513 C C . PHE B 1 189 ? -2.754 34.906 20.609 1 96.81 189 PHE B C 1
ATOM 4515 O O . PHE B 1 189 ? -3.221 35.5 19.625 1 96.81 189 PHE B O 1
ATOM 4522 N N . GLU B 1 190 ? -1.523 34.5 20.688 1 97.56 190 GLU B N 1
ATOM 4523 C CA . GLU B 1 190 ? -0.64 34.25 19.547 1 97.56 190 GLU B CA 1
ATOM 4524 C C . GLU B 1 190 ? -0.126 32.812 19.578 1 97.56 190 GLU B C 1
ATOM 4526 O O . GLU B 1 190 ? -0.298 32.094 20.578 1 97.56 190 GLU B O 1
ATOM 4531 N N . ILE B 1 191 ? 0.368 32.406 18.484 1 98.38 191 ILE B N 1
ATOM 4532 C CA . ILE B 1 191 ? 0.856 31.047 18.391 1 98.38 191 ILE B CA 1
ATOM 4533 C C . ILE B 1 191 ? 2.383 31.047 18.375 1 98.38 191 ILE B C 1
ATOM 4535 O O . ILE B 1 191 ? 2.998 31.688 17.531 1 98.38 191 ILE B O 1
ATOM 4539 N N . GLY B 1 192 ? 2.961 30.375 19.359 1 98.44 192 GLY B N 1
ATOM 4540 C CA . GLY B 1 192 ? 4.391 30.125 19.328 1 98.44 192 GLY B CA 1
ATOM 4541 C C . GLY B 1 192 ? 4.758 28.844 18.609 1 98.44 192 GLY B C 1
ATOM 4542 O O . GLY B 1 192 ? 4.098 27.828 18.766 1 98.44 192 GLY B O 1
ATOM 4543 N N . ILE B 1 193 ? 5.727 28.922 17.719 1 98.12 193 ILE B N 1
ATOM 4544 C CA . ILE B 1 193 ? 6.336 27.766 17.094 1 98.12 193 ILE B CA 1
ATOM 4545 C C . ILE B 1 193 ? 7.758 27.578 17.609 1 98.12 193 ILE B C 1
ATOM 4547 O O . ILE B 1 193 ? 8.617 28.438 17.422 1 98.12 193 ILE B O 1
ATOM 4551 N N . PHE B 1 194 ? 7.984 26.5 18.281 1 98 194 PHE B N 1
ATOM 4552 C CA . PHE B 1 194 ? 9.289 26.219 18.875 1 98 194 PHE B CA 1
ATOM 4553 C C . PHE B 1 194 ? 9.953 25.047 18.141 1 98 194 PHE B C 1
ATOM 4555 O O . PHE B 1 194 ? 9.711 23.891 18.469 1 98 194 PHE B O 1
ATOM 4562 N N . PHE B 1 195 ? 10.859 25.328 17.188 1 96.94 195 PHE B N 1
ATOM 4563 C CA . PHE B 1 195 ? 11.602 24.297 16.484 1 96.94 195 PHE B CA 1
ATOM 4564 C C . PHE B 1 195 ? 12.672 23.688 17.375 1 96.94 195 PHE B C 1
ATOM 4566 O O . PHE B 1 195 ? 13.484 24.406 17.969 1 96.94 195 PHE B O 1
ATOM 4573 N N . SER B 1 196 ? 12.711 22.422 17.453 1 95.88 196 SER B N 1
ATOM 4574 C CA . SER B 1 196 ? 13.625 21.719 18.344 1 95.88 196 SER B CA 1
ATOM 4575 C C . SER B 1 196 ? 15.062 21.797 17.844 1 95.88 196 SER B C 1
ATOM 4577 O O . SER B 1 196 ? 16 21.609 18.625 1 95.88 196 SER B O 1
ATOM 4579 N N . GLY B 1 197 ? 15.117 21.938 16.516 1 94.12 197 GLY B N 1
ATOM 4580 C CA . GLY B 1 197 ? 16.438 21.906 15.914 1 94.12 197 GLY B CA 1
ATOM 4581 C C . GLY B 1 197 ? 16.797 20.547 15.344 1 94.12 197 GLY B C 1
ATOM 4582 O O . GLY B 1 197 ? 17.75 20.422 14.57 1 94.12 197 GLY B O 1
ATOM 4583 N N . LEU B 1 198 ? 16.047 19.578 15.656 1 89.19 198 LEU B N 1
ATOM 4584 C CA . LEU B 1 198 ? 16.25 18.234 15.109 1 89.19 198 LEU B CA 1
ATOM 4585 C C . LEU B 1 198 ? 15.82 18.172 13.656 1 89.19 198 LEU B C 1
ATOM 4587 O O . LEU B 1 198 ? 14.672 18.484 13.328 1 89.19 198 LEU B O 1
ATOM 4591 N N . THR B 1 199 ? 16.812 17.812 12.703 1 77.06 199 THR B N 1
ATOM 4592 C CA . THR B 1 199 ? 16.484 17.844 11.281 1 77.06 199 THR B CA 1
ATOM 4593 C C . THR B 1 199 ? 16.484 16.422 10.703 1 77.06 199 THR B C 1
ATOM 4595 O O . THR B 1 199 ? 15.844 16.172 9.68 1 77.06 199 THR B O 1
ATOM 4598 N N . ARG B 1 200 ? 17.25 15.445 11.156 1 66.62 200 ARG B N 1
ATOM 4599 C CA . ARG B 1 200 ? 17.391 14.125 10.555 1 66.62 200 ARG B CA 1
ATOM 4600 C C . ARG B 1 200 ? 16.406 13.141 11.195 1 66.62 200 ARG B C 1
ATOM 4602 O O . ARG B 1 200 ? 16.344 13.016 12.414 1 66.62 200 ARG B O 1
ATOM 4609 N N . SER B 1 201 ? 15.492 12.836 10.414 1 62.41 201 SER B N 1
ATOM 4610 C CA . SER B 1 201 ? 14.672 11.734 10.898 1 62.41 201 SER B CA 1
ATOM 4611 C C . SER B 1 201 ? 13.953 11.031 9.75 1 62.41 201 SER B C 1
ATOM 4613 O O . SER B 1 201 ? 13.844 11.586 8.648 1 62.41 201 SER B O 1
ATOM 4615 N N . LEU B 1 202 ? 13.609 9.828 9.969 1 56.44 202 LEU B N 1
ATOM 4616 C CA . LEU B 1 202 ? 12.859 9.016 9.016 1 56.44 202 LEU B CA 1
ATOM 4617 C C . LEU B 1 202 ? 11.359 9.227 9.18 1 56.44 202 LEU B C 1
ATOM 4619 O O . LEU B 1 202 ? 10.602 8.258 9.297 1 56.44 202 LEU B O 1
ATOM 4623 N N . VAL B 1 203 ? 10.922 10.367 9.062 1 65.25 203 VAL B N 1
ATOM 4624 C CA . VAL B 1 203 ? 9.586 10.805 9.445 1 65.25 203 VAL B CA 1
ATOM 4625 C C . VAL B 1 203 ? 8.539 10.047 8.625 1 65.25 203 VAL B C 1
ATOM 4627 O O . VAL B 1 203 ? 7.559 9.547 9.172 1 65.25 203 VAL B O 1
ATOM 4630 N N . ASN B 1 204 ? 8.812 9.82 7.355 1 69.19 204 ASN B N 1
ATOM 4631 C CA . ASN B 1 204 ? 7.789 9.211 6.508 1 69.19 204 ASN B CA 1
ATOM 4632 C C . ASN B 1 204 ? 7.547 7.754 6.875 1 69.19 204 ASN B C 1
ATOM 4634 O O . ASN B 1 204 ? 6.398 7.305 6.93 1 69.19 204 ASN B O 1
ATOM 4638 N N . SER B 1 205 ? 8.57 7.133 7.211 1 74.81 205 SER B N 1
ATOM 4639 C CA . SER B 1 205 ? 8.453 5.727 7.57 1 74.81 205 SER B CA 1
ATOM 4640 C C . SER B 1 205 ? 7.762 5.551 8.914 1 74.81 205 SER B C 1
ATOM 4642 O O . SER B 1 205 ? 6.883 4.699 9.07 1 74.81 205 SER B O 1
ATOM 4644 N N . ASP B 1 206 ? 8.102 6.402 9.852 1 84.25 206 ASP B N 1
ATOM 4645 C CA . ASP B 1 206 ? 7.504 6.301 11.18 1 84.25 206 ASP B CA 1
ATOM 4646 C C . ASP B 1 206 ? 6.027 6.68 11.156 1 84.25 206 ASP B C 1
ATOM 4648 O O . ASP B 1 206 ? 5.207 6.062 11.836 1 84.25 206 ASP B O 1
ATOM 4652 N N . TYR B 1 207 ? 5.738 7.629 10.359 1 88.81 207 TYR B N 1
ATOM 4653 C CA . TYR B 1 207 ? 4.352 8.062 10.211 1 88.81 207 TYR B CA 1
ATOM 4654 C C . TYR B 1 207 ? 3.49 6.938 9.641 1 88.81 207 TYR B C 1
ATOM 4656 O O . TYR B 1 207 ? 2.455 6.59 10.219 1 88.81 207 TYR B O 1
ATOM 4664 N N . ASN B 1 208 ? 3.953 6.352 8.547 1 90.25 208 ASN B N 1
ATOM 4665 C CA . ASN B 1 208 ? 3.199 5.273 7.914 1 90.25 208 ASN B CA 1
ATOM 4666 C C . ASN B 1 208 ? 3.064 4.066 8.836 1 90.25 208 ASN B C 1
ATOM 4668 O O . ASN B 1 208 ? 2.047 3.371 8.812 1 90.25 208 ASN B O 1
ATOM 4672 N N . LEU B 1 209 ? 4.102 3.873 9.594 1 92.81 209 LEU B N 1
ATOM 4673 C CA . LEU B 1 209 ? 4.059 2.781 10.562 1 92.81 209 LEU B CA 1
ATOM 4674 C C . LEU B 1 209 ? 2.893 2.955 11.531 1 92.81 209 LEU B C 1
ATOM 4676 O O . LEU B 1 209 ? 2.145 2.01 11.781 1 92.81 209 LEU B O 1
ATOM 4680 N N . ARG B 1 210 ? 2.727 4.152 12.008 1 95.5 210 ARG B N 1
ATOM 4681 C CA . ARG B 1 210 ? 1.651 4.43 12.953 1 95.5 210 ARG B CA 1
ATOM 4682 C C . ARG B 1 210 ? 0.286 4.301 12.281 1 95.5 210 ARG B C 1
ATOM 4684 O O . ARG B 1 210 ? -0.67 3.826 12.898 1 95.5 210 ARG B O 1
ATOM 4691 N N . VAL B 1 211 ? 0.21 4.742 11.078 1 95.62 211 VAL B N 1
ATOM 4692 C CA . VAL B 1 211 ? -1.041 4.629 10.336 1 95.62 211 VAL B CA 1
ATOM 4693 C C . VAL B 1 211 ? -1.43 3.158 10.203 1 95.62 211 VAL B C 1
ATOM 4695 O O . VAL B 1 211 ? -2.58 2.789 10.445 1 95.62 211 VAL B O 1
ATOM 4698 N N . PHE B 1 212 ? -0.483 2.32 9.883 1 95.19 212 PHE B N 1
ATOM 4699 C CA . PHE B 1 212 ? -0.746 0.895 9.719 1 95.19 212 PHE B CA 1
ATOM 4700 C C . PHE B 1 212 ? -1.108 0.253 11.047 1 95.19 212 PHE B C 1
ATOM 4702 O O . PHE B 1 212 ? -1.915 -0.677 11.102 1 95.19 212 PHE B O 1
ATOM 4709 N N . GLU B 1 213 ? -0.502 0.73 12.094 1 97.06 213 GLU B N 1
ATOM 4710 C CA . GLU B 1 213 ? -0.862 0.215 13.406 1 97.06 213 GLU B CA 1
ATOM 4711 C C . GLU B 1 213 ? -2.318 0.523 13.742 1 97.06 213 GLU B C 1
ATOM 4713 O O . GLU B 1 213 ? -3.018 -0.311 14.32 1 97.06 213 GLU B O 1
ATOM 4718 N N . CYS B 1 214 ? -2.736 1.72 13.391 1 97.94 214 CYS B N 1
ATOM 4719 C CA . CYS B 1 214 ? -4.129 2.084 13.617 1 97.94 214 CYS B CA 1
ATOM 4720 C C . CYS B 1 214 ? -5.062 1.2 12.789 1 97.94 214 CYS B C 1
ATOM 4722 O O . CYS B 1 214 ? -6.082 0.726 13.297 1 97.94 214 CYS B O 1
ATOM 4724 N N . LYS B 1 215 ? -4.742 0.993 11.594 1 96.75 215 LYS B N 1
ATOM 4725 C CA . LYS B 1 215 ? -5.555 0.146 10.727 1 96.75 215 LYS B CA 1
ATOM 4726 C C . LYS B 1 215 ? -5.578 -1.295 11.227 1 96.75 215 LYS B C 1
ATOM 4728 O O . LYS B 1 215 ? -6.613 -1.963 11.164 1 96.75 215 LYS B O 1
ATOM 4733 N N . THR B 1 216 ? -4.434 -1.753 11.672 1 97.19 216 THR B N 1
ATOM 4734 C CA . THR B 1 216 ? -4.355 -3.09 12.242 1 97.19 216 THR B CA 1
ATOM 4735 C C . THR B 1 216 ? -5.27 -3.209 13.461 1 97.19 216 THR B C 1
ATOM 4737 O O . THR B 1 216 ? -5.949 -4.223 13.641 1 97.19 216 THR B O 1
ATOM 4740 N N . ALA B 1 217 ? -5.273 -2.184 14.305 1 98.25 217 ALA B N 1
ATOM 4741 C CA . ALA B 1 217 ? -6.18 -2.17 15.453 1 98.25 217 ALA B CA 1
ATOM 4742 C C . ALA B 1 217 ? -7.629 -2.309 15.008 1 98.25 217 ALA B C 1
ATOM 4744 O O . ALA B 1 217 ? -8.391 -3.092 15.578 1 98.25 217 ALA B O 1
ATOM 4745 N N . ALA B 1 218 ? -8.016 -1.571 14.008 1 98 218 ALA B N 1
ATOM 4746 C CA . ALA B 1 218 ? -9.375 -1.633 13.477 1 98 218 ALA B CA 1
ATOM 4747 C C . ALA B 1 218 ? -9.695 -3.031 12.953 1 98 218 ALA B C 1
ATOM 4749 O O . ALA B 1 218 ? -10.758 -3.582 13.25 1 98 218 ALA B O 1
ATOM 4750 N N . TRP B 1 219 ? -8.766 -3.619 12.219 1 97.25 219 TRP B N 1
ATOM 4751 C CA . TRP B 1 219 ? -8.961 -4.957 11.664 1 97.25 219 TRP B CA 1
ATOM 4752 C C . TRP B 1 219 ? -9.094 -5.992 12.781 1 97.25 219 TRP B C 1
ATOM 4754 O O . TRP B 1 219 ? -9.93 -6.898 12.695 1 97.25 219 TRP B O 1
ATOM 4764 N N . ASN B 1 220 ? -8.242 -5.867 13.766 1 97.81 220 ASN B N 1
ATOM 4765 C CA . ASN B 1 220 ? -8.336 -6.762 14.914 1 97.81 220 ASN B CA 1
ATOM 4766 C C . ASN B 1 220 ? -9.727 -6.703 15.547 1 97.81 220 ASN B C 1
ATOM 4768 O O . ASN B 1 220 ? -10.328 -7.742 15.828 1 97.81 220 ASN B O 1
ATOM 4772 N N . MET B 1 221 ? -10.219 -5.547 15.75 1 97.94 221 MET B N 1
ATOM 4773 C CA . MET B 1 221 ? -11.523 -5.391 16.406 1 97.94 221 MET B CA 1
ATOM 4774 C C . MET B 1 221 ? -12.625 -6.047 15.57 1 97.94 221 MET B C 1
ATOM 4776 O O . MET B 1 221 ? -13.484 -6.738 16.109 1 97.94 221 MET B O 1
ATOM 4780 N N . LEU B 1 222 ? -12.578 -5.793 14.281 1 96.69 222 LEU B N 1
ATOM 4781 C CA . LEU B 1 222 ? -13.555 -6.426 13.398 1 96.69 222 LEU B CA 1
ATOM 4782 C C . LEU B 1 222 ? -13.43 -7.945 13.453 1 96.69 222 LEU B C 1
ATOM 4784 O O . LEU B 1 222 ? -14.445 -8.648 13.516 1 96.69 222 LEU B O 1
ATOM 4788 N N . ALA B 1 223 ? -12.227 -8.438 13.445 1 97.06 223 ALA B N 1
ATOM 4789 C CA . ALA B 1 223 ? -11.977 -9.875 13.43 1 97.06 223 ALA B CA 1
ATOM 4790 C C . ALA B 1 223 ? -12.398 -10.523 14.742 1 97.06 223 ALA B C 1
ATOM 4792 O O . ALA B 1 223 ? -12.969 -11.617 14.75 1 97.06 223 ALA B O 1
ATOM 4793 N N . TYR B 1 224 ? -12.141 -9.898 15.875 1 97.19 224 TYR B N 1
ATOM 4794 C CA . TYR B 1 224 ? -12.523 -10.406 17.188 1 97.19 224 TYR B CA 1
ATOM 4795 C C . TYR B 1 224 ? -14.039 -10.57 17.281 1 97.19 224 TYR B C 1
ATOM 4797 O O . TYR B 1 224 ? -14.531 -11.453 18 1 97.19 224 TYR B O 1
ATOM 4805 N N . THR B 1 225 ? -14.711 -9.727 16.594 1 96.06 225 THR B N 1
ATOM 4806 C CA . THR B 1 225 ? -16.156 -9.719 16.719 1 96.06 225 THR B CA 1
ATOM 4807 C C . THR B 1 225 ? -16.812 -10.391 15.508 1 96.06 225 THR B C 1
ATOM 4809 O O . THR B 1 225 ? -18 -10.211 15.25 1 96.06 225 THR B O 1
ATOM 4812 N N . ASP B 1 226 ? -16.016 -11.047 14.664 1 94.56 226 ASP B N 1
ATOM 4813 C CA . ASP B 1 226 ? -16.453 -11.852 13.523 1 94.56 226 ASP B CA 1
ATOM 4814 C C . ASP B 1 226 ? -17.234 -11.008 12.516 1 94.56 226 ASP B C 1
ATOM 4816 O O . ASP B 1 226 ? -18.266 -11.445 12.016 1 94.56 226 ASP B O 1
ATOM 4820 N N . GLN B 1 227 ? -16.844 -9.766 12.43 1 93.69 227 GLN B N 1
ATOM 4821 C CA . GLN B 1 227 ? -17.422 -8.898 11.406 1 93.69 227 GLN B CA 1
ATOM 4822 C C . GLN B 1 227 ? -16.672 -9.023 10.086 1 93.69 227 GLN B C 1
ATOM 4824 O O . GLN B 1 227 ? -15.5 -9.391 10.07 1 93.69 227 GLN B O 1
ATOM 4829 N N . PRO B 1 228 ? -17.375 -8.828 8.969 1 91.44 228 PRO B N 1
ATOM 4830 C CA . PRO B 1 228 ? -16.672 -8.836 7.688 1 91.44 228 PRO B CA 1
ATOM 4831 C C . PRO B 1 228 ? -15.562 -7.781 7.613 1 91.44 228 PRO B C 1
ATOM 4833 O O . PRO B 1 228 ? -15.742 -6.668 8.109 1 91.44 228 PRO B O 1
ATOM 4836 N N . LEU B 1 229 ? -14.5 -8.195 7.051 1 91.12 229 LEU B N 1
ATOM 4837 C CA . LEU B 1 229 ? -13.398 -7.254 6.883 1 91.12 229 LEU B CA 1
ATOM 4838 C C . LEU B 1 229 ? -13.492 -6.539 5.539 1 91.12 229 LEU B C 1
ATOM 4840 O O . LEU B 1 229 ? -13.797 -7.164 4.52 1 91.12 229 LEU B O 1
ATOM 4844 N N . LYS B 1 230 ? -13.328 -5.289 5.566 1 87.81 230 LYS B N 1
ATOM 4845 C CA . LYS B 1 230 ? -13.008 -4.555 4.348 1 87.81 230 LYS B CA 1
ATOM 4846 C C . LYS B 1 230 ? -11.531 -4.688 4 1 87.81 230 LYS B C 1
ATOM 4848 O O . LYS B 1 230 ? -10.75 -5.223 4.789 1 87.81 230 LYS B O 1
ATOM 4853 N N . THR B 1 231 ? -11.172 -4.227 2.77 1 88.88 231 THR B N 1
ATOM 4854 C CA . THR B 1 231 ? -9.742 -4.188 2.449 1 88.88 231 THR B CA 1
ATOM 4855 C C . THR B 1 231 ? -8.984 -3.332 3.461 1 88.88 231 THR B C 1
ATOM 4857 O O . THR B 1 231 ? -9.547 -2.398 4.035 1 88.88 231 THR B O 1
ATOM 4860 N N . PHE B 1 232 ? -7.836 -3.682 3.695 1 90.06 232 PHE B N 1
ATOM 4861 C CA . PHE B 1 232 ? -7.008 -3.072 4.73 1 90.06 232 PHE B CA 1
ATOM 4862 C C . PHE B 1 232 ? -6.906 -1.565 4.523 1 90.06 232 PHE B C 1
ATOM 4864 O O . PHE B 1 232 ? -6.996 -0.795 5.48 1 90.06 232 PHE B O 1
ATOM 4871 N N . ASP B 1 233 ? -6.789 -1.129 3.275 1 85.62 233 ASP B N 1
ATOM 4872 C CA . ASP B 1 233 ? -6.598 0.277 2.934 1 85.62 233 ASP B CA 1
ATOM 4873 C C . ASP B 1 233 ? -7.891 1.069 3.129 1 85.62 233 ASP B C 1
ATOM 4875 O O . ASP B 1 233 ? -7.863 2.299 3.215 1 85.62 233 ASP B O 1
ATOM 4879 N N . LYS B 1 234 ? -8.992 0.372 3.252 1 90 234 LYS B N 1
ATOM 4880 C CA . LYS B 1 234 ? -10.281 1.045 3.383 1 90 234 LYS B CA 1
ATOM 4881 C C . LYS B 1 234 ? -10.875 0.835 4.773 1 90 234 LYS B C 1
ATOM 4883 O O . LYS B 1 234 ? -12.062 1.083 4.992 1 90 234 LYS B O 1
ATOM 4888 N N . THR B 1 235 ? -10.141 0.336 5.641 1 93.5 235 THR B N 1
ATOM 4889 C CA . THR B 1 235 ? -10.586 0.154 7.016 1 93.5 235 THR B CA 1
ATOM 4890 C C . THR B 1 235 ? -10.008 1.239 7.922 1 93.5 235 THR B C 1
ATOM 4892 O O . THR B 1 235 ? -8.797 1.474 7.922 1 93.5 235 THR B O 1
ATOM 4895 N N . PHE B 1 236 ? -10.914 1.885 8.68 1 97.06 236 PHE B N 1
ATOM 4896 C CA . PHE B 1 236 ? -10.516 2.988 9.539 1 97.06 236 PHE B CA 1
ATOM 4897 C C . PHE B 1 236 ? -11.109 2.824 10.938 1 97.06 236 PHE B C 1
ATOM 4899 O O . PHE B 1 236 ? -12.156 2.195 11.102 1 97.06 236 PHE B O 1
ATOM 4906 N N . LEU B 1 237 ? -10.469 3.379 11.922 1 98.38 237 LEU B N 1
ATOM 4907 C CA . LEU B 1 237 ? -10.953 3.33 13.297 1 98.38 237 LEU B CA 1
ATOM 4908 C C . LEU B 1 237 ? -12.32 4 13.414 1 98.38 237 LEU B C 1
ATOM 4910 O O . LEU B 1 237 ? -13.141 3.592 14.234 1 98.38 237 LEU B O 1
ATOM 4914 N N . ARG B 1 238 ? -12.578 4.973 12.578 1 97.75 238 ARG B N 1
ATOM 4915 C CA . ARG B 1 238 ? -13.859 5.664 12.547 1 97.75 238 ARG B CA 1
ATOM 4916 C C . ARG B 1 238 ? -15.008 4.68 12.312 1 97.75 238 ARG B C 1
ATOM 4918 O O . ARG B 1 238 ? -16.141 4.918 12.742 1 97.75 238 ARG B O 1
ATOM 4925 N N . ASP B 1 239 ? -14.719 3.521 11.625 1 92 239 ASP B N 1
ATOM 4926 C CA . ASP B 1 239 ? -15.711 2.523 11.234 1 92 239 ASP B CA 1
ATOM 4927 C C . ASP B 1 239 ? -16.172 1.698 12.438 1 92 239 ASP B C 1
ATOM 4929 O O . ASP B 1 239 ? -17.172 0.99 12.359 1 92 239 ASP B O 1
ATOM 4933 N N . ILE B 1 240 ? -15.484 1.832 13.5 1 96.88 240 ILE B N 1
ATOM 4934 C CA . ILE B 1 240 ? -15.688 0.943 14.641 1 96.88 240 ILE B CA 1
ATOM 4935 C C . ILE B 1 240 ? -16.172 1.749 15.844 1 96.88 240 ILE B C 1
ATOM 4937 O O . ILE B 1 240 ? -15.586 2.785 16.172 1 96.88 240 ILE B O 1
ATOM 4941 N N . SER B 1 241 ? -17.141 1.286 16.516 1 96.62 241 SER B N 1
ATOM 4942 C CA . SER B 1 241 ? -17.672 2 17.656 1 96.62 241 SER B CA 1
ATOM 4943 C C . SER B 1 241 ? -16.719 1.933 18.844 1 96.62 241 SER B C 1
ATOM 4945 O O . SER B 1 241 ? -15.969 0.964 19 1 96.62 241 SER B O 1
ATOM 4947 N N . LYS B 1 242 ? -16.781 2.955 19.719 1 96.88 242 LYS B N 1
ATOM 4948 C CA . LYS B 1 242 ? -16 2.943 20.953 1 96.88 242 LYS B CA 1
ATOM 4949 C C . LYS B 1 242 ? -16.359 1.738 21.812 1 96.88 242 LYS B C 1
ATOM 4951 O O . LYS B 1 242 ? -15.5 1.174 22.484 1 96.88 242 LYS B O 1
ATOM 4956 N N . ALA B 1 243 ? -17.578 1.314 21.797 1 97.31 243 ALA B N 1
ATOM 4957 C CA . ALA B 1 243 ? -18.031 0.154 22.562 1 97.31 243 ALA B CA 1
ATOM 4958 C C . ALA B 1 243 ? -17.312 -1.112 22.125 1 97.31 243 ALA B C 1
ATOM 4960 O O . ALA B 1 243 ? -16.906 -1.928 22.953 1 97.31 243 ALA B O 1
ATOM 4961 N N . THR B 1 244 ? -17.156 -1.292 20.844 1 97.19 244 THR B N 1
ATOM 4962 C CA . THR B 1 244 ? -16.438 -2.439 20.312 1 97.19 244 THR B CA 1
ATOM 4963 C C . THR B 1 244 ? -14.977 -2.404 20.766 1 97.19 244 THR B C 1
ATOM 4965 O O . THR B 1 244 ? -14.398 -3.438 21.109 1 97.19 244 THR B O 1
ATOM 4968 N N . PHE B 1 245 ? -14.422 -1.198 20.781 1 98.06 245 PHE B N 1
ATOM 4969 C CA . PHE B 1 245 ? -13.055 -1.034 21.25 1 98.06 245 PHE B CA 1
ATOM 4970 C C . PHE B 1 245 ? -12.922 -1.487 22.703 1 98.06 245 PHE B C 1
ATOM 4972 O O . PHE B 1 245 ? -12.039 -2.279 23.031 1 98.06 245 PHE B O 1
ATOM 4979 N N . GLU B 1 246 ? -13.82 -1.037 23.453 1 97.81 246 GLU B N 1
ATOM 4980 C CA . GLU B 1 246 ? -13.766 -1.362 24.875 1 97.81 246 GLU B CA 1
ATOM 4981 C C . GLU B 1 246 ? -13.914 -2.865 25.109 1 97.81 246 GLU B C 1
ATOM 4983 O O . GLU B 1 246 ? -13.281 -3.424 26 1 97.81 246 GLU B O 1
ATOM 4988 N N . LYS B 1 247 ? -14.609 -3.547 24.281 1 96.88 247 LYS B N 1
ATOM 4989 C CA . LYS B 1 247 ? -14.852 -4.98 24.406 1 96.88 247 LYS B CA 1
ATOM 4990 C C . LYS B 1 247 ? -13.633 -5.789 23.969 1 96.88 247 LYS B C 1
ATOM 4992 O O . LYS B 1 247 ? -13.43 -6.914 24.438 1 96.88 247 LYS B O 1
ATOM 4997 N N . THR B 1 248 ? -12.836 -5.234 23.109 1 97.25 248 THR B N 1
ATOM 4998 C CA . THR B 1 248 ? -11.797 -6.035 22.469 1 97.25 248 THR B CA 1
ATOM 4999 C C . THR B 1 248 ? -10.414 -5.586 22.906 1 97.25 248 THR B C 1
ATOM 5001 O O . THR B 1 248 ? -9.422 -6.277 22.672 1 97.25 248 THR B O 1
ATOM 5004 N N . ARG B 1 249 ? -10.344 -4.469 23.609 1 96.44 249 ARG B N 1
ATOM 5005 C CA . ARG B 1 249 ? -9.07 -3.83 23.922 1 96.44 249 ARG B CA 1
ATOM 5006 C C . ARG B 1 249 ? -8.172 -4.766 24.719 1 96.44 249 ARG B C 1
ATOM 5008 O O . ARG B 1 249 ? -6.953 -4.781 24.516 1 96.44 249 ARG B O 1
ATOM 5015 N N . ILE B 1 250 ? -8.688 -5.633 25.516 1 95.94 250 ILE B N 1
ATOM 5016 C CA . ILE B 1 250 ? -7.902 -6.484 26.391 1 95.94 250 ILE B CA 1
ATOM 5017 C C . ILE B 1 250 ? -7.254 -7.609 25.594 1 95.94 250 ILE B C 1
ATOM 5019 O O . ILE B 1 250 ? -6.121 -8.008 25.875 1 95.94 250 ILE B O 1
ATOM 5023 N N . ALA B 1 251 ? -7.969 -8.102 24.656 1 96.12 251 ALA B N 1
ATOM 5024 C CA . ALA B 1 251 ? -7.465 -9.211 23.844 1 96.12 251 ALA B CA 1
ATOM 5025 C C . ALA B 1 251 ? -6.438 -8.734 22.828 1 96.12 251 ALA B C 1
ATOM 5027 O O . ALA B 1 251 ? -5.57 -9.5 22.406 1 96.12 251 ALA B O 1
ATOM 5028 N N . MET B 1 252 ? -6.473 -7.52 22.453 1 96.5 252 MET B N 1
ATOM 5029 C CA . MET B 1 252 ? -5.602 -6.949 21.438 1 96.5 252 MET B CA 1
ATOM 5030 C C . MET B 1 252 ? -4.207 -6.688 21.984 1 96.5 252 MET B C 1
ATOM 5032 O O . MET B 1 252 ? -4.055 -6.336 23.156 1 96.5 252 MET B O 1
ATOM 5036 N N . PRO B 1 253 ? -3.17 -6.867 21.078 1 97.19 253 PRO B N 1
ATOM 5037 C CA . PRO B 1 253 ? -1.872 -6.391 21.562 1 97.19 253 PRO B CA 1
ATOM 5038 C C . PRO B 1 253 ? -1.925 -4.953 22.078 1 97.19 253 PRO B C 1
ATOM 5040 O O . PRO B 1 253 ? -2.523 -4.086 21.438 1 97.19 253 PRO B O 1
ATOM 5043 N N . GLN B 1 254 ? -1.287 -4.703 23.172 1 97.5 254 GLN B N 1
ATOM 5044 C CA . GLN B 1 254 ? -1.38 -3.416 23.859 1 97.5 254 GLN B CA 1
ATOM 5045 C C . GLN B 1 254 ? -0.907 -2.279 22.953 1 97.5 254 GLN B C 1
ATOM 5047 O O . GLN B 1 254 ? -1.439 -1.17 23.016 1 97.5 254 GLN B O 1
ATOM 5052 N N . ARG B 1 255 ? 0.078 -2.535 22.188 1 97 255 ARG B N 1
ATOM 5053 C CA . ARG B 1 255 ? 0.616 -1.537 21.281 1 97 255 ARG B CA 1
ATOM 5054 C C . ARG B 1 255 ? -0.472 -1 20.359 1 97 255 ARG B C 1
ATOM 5056 O O . ARG B 1 255 ? -0.603 0.213 20.172 1 97 255 ARG B O 1
ATOM 5063 N N . PHE B 1 256 ? -1.29 -1.896 19.766 1 98.19 256 PHE B N 1
ATOM 5064 C CA . PHE B 1 256 ? -2.348 -1.483 18.859 1 98.19 256 PHE B CA 1
ATOM 5065 C C . PHE B 1 256 ? -3.52 -0.877 19.609 1 98.19 256 PHE B C 1
ATOM 5067 O O . PHE B 1 256 ? -4.152 0.068 19.141 1 98.19 256 PHE B O 1
ATOM 5074 N N . ALA B 1 257 ? -3.754 -1.397 20.797 1 98.44 257 ALA B N 1
ATOM 5075 C CA . ALA B 1 257 ? -4.812 -0.85 21.641 1 98.44 257 ALA B CA 1
ATOM 5076 C C . ALA B 1 257 ? -4.531 0.607 22 1 98.44 257 ALA B C 1
ATOM 5078 O O . ALA B 1 257 ? -5.449 1.432 22.031 1 98.44 257 ALA B O 1
ATOM 5079 N N . ARG B 1 258 ? -3.33 0.911 22.234 1 98.44 258 ARG B N 1
ATOM 5080 C CA . ARG B 1 258 ? -2.953 2.281 22.562 1 98.44 258 ARG B CA 1
ATOM 5081 C C . ARG B 1 258 ? -3.195 3.217 21.391 1 98.44 258 ARG B C 1
ATOM 5083 O O . ARG B 1 258 ? -3.615 4.363 21.578 1 98.44 258 ARG B O 1
ATOM 5090 N N . ARG B 1 259 ? -2.889 2.717 20.156 1 98.5 259 ARG B N 1
ATOM 5091 C CA . ARG B 1 259 ? -3.168 3.535 18.984 1 98.5 259 ARG B CA 1
ATOM 5092 C C . ARG B 1 259 ? -4.652 3.869 18.875 1 98.5 259 ARG B C 1
ATOM 5094 O O . ARG B 1 259 ? -5.02 5.012 18.609 1 98.5 259 ARG B O 1
ATOM 5101 N N . ALA B 1 260 ? -5.453 2.854 19.078 1 98.69 260 ALA B N 1
ATOM 5102 C CA . ALA B 1 260 ? -6.902 3.049 19.047 1 98.69 260 ALA B CA 1
ATOM 5103 C C . ALA B 1 260 ? -7.359 3.979 20.172 1 98.69 260 ALA B C 1
ATOM 5105 O O . ALA B 1 260 ? -8.242 4.812 19.969 1 98.69 260 ALA B O 1
ATOM 5106 N N . GLU B 1 261 ? -6.754 3.84 21.344 1 98.69 261 GLU B N 1
ATOM 5107 C CA . GLU B 1 261 ? -7.07 4.719 22.453 1 98.69 261 GLU B CA 1
ATOM 5108 C C . GLU B 1 261 ? -6.805 6.18 22.109 1 98.69 261 GLU B C 1
ATOM 5110 O O . GLU B 1 261 ? -7.59 7.062 22.469 1 98.69 261 GLU B O 1
ATOM 5115 N N . HIS B 1 262 ? -5.738 6.453 21.469 1 98.81 262 HIS B N 1
ATOM 5116 C CA . HIS B 1 262 ? -5.469 7.816 21.016 1 98.81 262 HIS B CA 1
ATOM 5117 C C . HIS B 1 262 ? -6.59 8.336 20.125 1 98.81 262 HIS B C 1
ATOM 5119 O O . HIS B 1 262 ? -7.082 9.453 20.328 1 98.81 262 HIS B O 1
ATOM 5125 N N . PHE B 1 263 ? -7.039 7.508 19.219 1 98.75 263 PHE B N 1
ATOM 5126 C CA . PHE B 1 263 ? -8.07 7.922 18.266 1 98.75 263 PHE B CA 1
ATOM 5127 C C . PHE B 1 263 ? -9.352 8.297 19 1 98.75 263 PHE B C 1
ATOM 5129 O O . PHE B 1 263 ? -9.883 9.391 18.812 1 98.75 263 PHE B O 1
ATOM 5136 N N . TYR B 1 264 ? -9.844 7.434 19.828 1 98.62 264 TYR B N 1
ATOM 5137 C CA . TYR B 1 264 ? -11.141 7.641 20.453 1 98.62 264 TYR B CA 1
ATOM 5138 C C . TYR B 1 264 ? -11.086 8.781 21.469 1 98.62 264 TYR B C 1
ATOM 5140 O O . TYR B 1 264 ? -12.039 9.547 21.594 1 98.62 264 TYR B O 1
ATOM 5148 N N . SER B 1 265 ? -10.023 8.875 22.172 1 98.62 265 SER B N 1
ATOM 5149 C CA . SER B 1 265 ? -9.898 9.977 23.125 1 98.62 265 SER B CA 1
ATOM 5150 C C . SER B 1 265 ? -9.742 11.312 22.406 1 98.62 265 SER B C 1
ATOM 5152 O O . SER B 1 265 ? -10.273 12.328 22.859 1 98.62 265 SER B O 1
ATOM 5154 N N . GLU B 1 266 ? -9.023 11.305 21.297 1 98.75 266 GLU B N 1
ATOM 5155 C CA . GLU B 1 266 ? -8.859 12.539 20.531 1 98.75 266 GLU B CA 1
ATOM 5156 C C . GLU B 1 266 ? -10.18 12.984 19.906 1 98.75 266 GLU B C 1
ATOM 5158 O O . GLU B 1 266 ? -10.461 14.18 19.828 1 98.75 266 GLU B O 1
ATOM 5163 N N . TYR B 1 267 ? -10.93 12 19.5 1 98.19 267 TYR B N 1
ATOM 5164 C CA . TYR B 1 267 ? -12.266 12.281 18.984 1 98.19 267 TYR B CA 1
ATOM 5165 C C . TYR B 1 267 ? -13.086 13.062 20 1 98.19 267 TYR B C 1
ATOM 5167 O O . TYR B 1 267 ? -13.719 14.062 19.672 1 98.19 267 TYR B O 1
ATOM 5175 N N . ARG B 1 268 ? -13.008 12.625 21.188 1 98 268 ARG B N 1
ATOM 5176 C CA . ARG B 1 268 ? -13.711 13.281 22.281 1 98 268 ARG B CA 1
ATOM 5177 C C . ARG B 1 268 ? -13.117 14.656 22.562 1 98 268 ARG B C 1
ATOM 5179 O O . ARG B 1 268 ? -13.852 15.625 22.766 1 98 268 ARG B O 1
ATOM 5186 N N . ARG B 1 269 ? -11.844 14.742 22.562 1 98.75 269 ARG B N 1
ATOM 5187 C CA . ARG B 1 269 ? -11.18 16 22.875 1 98.75 269 ARG B CA 1
ATOM 5188 C C . ARG B 1 269 ? -11.516 17.078 21.844 1 98.75 269 ARG B C 1
ATOM 5190 O O . ARG B 1 269 ? -11.68 18.25 22.188 1 98.75 269 ARG B O 1
ATOM 5197 N N . VAL B 1 270 ? -11.562 16.656 20.594 1 98.88 270 VAL B N 1
ATOM 5198 C CA . VAL B 1 270 ? -11.891 17.609 19.547 1 98.88 270 VAL B CA 1
ATOM 5199 C C . VAL B 1 270 ? -13.297 18.156 19.766 1 98.88 270 VAL B C 1
ATOM 5201 O O . VAL B 1 270 ? -13.523 19.359 19.656 1 98.88 270 VAL B O 1
ATOM 5204 N N . ARG B 1 271 ? -14.219 17.328 20.094 1 98.62 271 ARG B N 1
ATOM 5205 C CA . ARG B 1 271 ? -15.586 17.766 20.344 1 98.62 271 ARG B CA 1
ATOM 5206 C C . ARG B 1 271 ? -15.641 18.734 21.516 1 98.62 271 ARG B C 1
ATOM 5208 O O . ARG B 1 271 ? -16.297 19.781 21.453 1 98.62 271 ARG B O 1
ATOM 5215 N N . GLN B 1 272 ? -14.961 18.422 22.562 1 98.75 272 GLN B N 1
ATOM 5216 C CA . GLN B 1 272 ? -14.883 19.297 23.734 1 98.75 272 GLN B CA 1
ATOM 5217 C C . GLN B 1 272 ? -14.203 20.625 23.391 1 98.75 272 GLN B C 1
ATOM 5219 O O . GLN B 1 272 ? -14.617 21.688 23.859 1 98.75 272 GLN B O 1
ATOM 5224 N N . GLY B 1 273 ? -13.164 20.516 22.609 1 98.75 273 GLY B N 1
ATOM 5225 C CA . GLY B 1 273 ? -12.43 21.703 22.188 1 98.75 273 GLY B CA 1
ATOM 5226 C C . GLY B 1 273 ? -13.273 22.672 21.359 1 98.75 273 GLY B C 1
ATOM 5227 O O . GLY B 1 273 ? -13.172 23.891 21.516 1 98.75 273 GLY B O 1
ATOM 5228 N N . VAL B 1 274 ? -14.039 22.078 20.5 1 98.5 274 VAL B N 1
ATOM 5229 C CA . VAL B 1 274 ? -14.945 22.891 19.688 1 98.5 274 VAL B CA 1
ATOM 5230 C C . VAL B 1 274 ? -15.891 23.672 20.594 1 98.5 274 VAL B C 1
ATOM 5232 O O . VAL B 1 274 ? -16.078 24.875 20.422 1 98.5 274 VAL B O 1
ATOM 5235 N N . THR B 1 275 ? -16.453 23 21.562 1 98.44 275 THR B N 1
ATOM 5236 C CA . THR B 1 275 ? -17.344 23.656 22.516 1 98.44 275 THR B CA 1
ATOM 5237 C C . THR B 1 275 ? -16.594 24.75 23.281 1 98.44 275 THR B C 1
ATOM 5239 O O . THR B 1 275 ? -17.125 25.844 23.469 1 98.44 275 THR B O 1
ATOM 5242 N N . ALA B 1 276 ? -15.43 24.438 23.719 1 98.5 276 ALA B N 1
ATOM 5243 C CA . ALA B 1 276 ? -14.625 25.406 24.453 1 98.5 276 ALA B CA 1
ATOM 5244 C C . ALA B 1 276 ? -14.359 26.641 23.594 1 98.5 276 ALA B C 1
ATOM 5246 O O . ALA B 1 276 ? -14.453 27.766 24.078 1 98.5 276 ALA B O 1
ATOM 5247 N N . TRP B 1 277 ? -14.039 26.453 22.391 1 98.12 277 TRP B N 1
ATOM 5248 C CA . TRP B 1 277 ? -13.766 27.562 21.469 1 98.12 277 TRP B CA 1
ATOM 5249 C C . TRP B 1 277 ? -15.016 28.406 21.25 1 98.12 277 TRP B C 1
ATOM 5251 O O . TRP B 1 277 ? -14.961 29.641 21.297 1 98.12 277 TRP B O 1
ATOM 5261 N N . GLU B 1 278 ? -16.094 27.766 21.062 1 97.69 278 GLU B N 1
ATOM 5262 C CA . GLU B 1 278 ? -17.359 28.422 20.781 1 97.69 278 GLU B CA 1
ATOM 5263 C C . GLU B 1 278 ? -17.797 29.281 21.969 1 97.69 278 GLU B C 1
ATOM 5265 O O . GLU B 1 278 ? -18.453 30.312 21.797 1 97.69 278 GLU B O 1
ATOM 5270 N N . THR B 1 279 ? -17.391 28.875 23.094 1 97.56 279 THR B N 1
ATOM 5271 C CA . THR B 1 279 ? -17.812 29.578 24.297 1 97.56 279 THR B CA 1
ATOM 5272 C C . THR B 1 279 ? -16.719 30.516 24.797 1 97.56 279 THR B C 1
ATOM 5274 O O . THR B 1 279 ? -16.828 31.094 25.875 1 97.56 279 THR B O 1
ATOM 5277 N N . GLY B 1 280 ? -15.617 30.594 24.125 1 97.31 280 GLY B N 1
ATOM 5278 C CA . GLY B 1 280 ? -14.539 31.516 24.422 1 97.31 280 GLY B CA 1
ATOM 5279 C C . GLY B 1 280 ? -13.656 31.031 25.562 1 97.31 280 GLY B C 1
ATOM 5280 O O . GLY B 1 280 ? -12.938 31.828 26.172 1 97.31 280 GLY B O 1
ATOM 5281 N N . ASN B 1 281 ? -13.734 29.797 25.938 1 98.06 281 ASN B N 1
ATOM 5282 C CA . ASN B 1 281 ? -12.945 29.234 27.016 1 98.06 281 ASN B CA 1
ATOM 5283 C C . ASN B 1 281 ? -11.578 28.75 26.531 1 98.06 281 ASN B C 1
ATOM 5285 O O . ASN B 1 281 ? -11.32 27.547 26.453 1 98.06 281 ASN B O 1
ATOM 5289 N N . LEU B 1 282 ? -10.68 29.688 26.344 1 98.12 282 LEU B N 1
ATOM 5290 C CA . LEU B 1 282 ? -9.359 29.406 25.797 1 98.12 282 LEU B CA 1
ATOM 5291 C C . LEU B 1 282 ? -8.539 28.562 26.766 1 98.12 282 LEU B C 1
ATOM 5293 O O . LEU B 1 282 ? -7.719 27.75 26.344 1 98.12 282 LEU B O 1
ATOM 5297 N N . LYS B 1 283 ? -8.773 28.734 28 1 97.81 283 LYS B N 1
ATOM 5298 C CA . LYS B 1 283 ? -8.055 27.969 29 1 97.81 283 LYS B CA 1
ATOM 5299 C C . LYS B 1 283 ? -8.359 26.469 28.859 1 97.81 283 LYS B C 1
ATOM 5301 O O . LYS B 1 283 ? -7.445 25.641 28.875 1 97.81 283 LYS B O 1
ATOM 5306 N N . LEU B 1 284 ? -9.625 26.188 28.734 1 98.38 284 LEU B N 1
ATOM 5307 C CA . LEU B 1 284 ? -10.008 24.781 28.547 1 98.38 284 LEU B CA 1
ATOM 5308 C C . LEU B 1 284 ? -9.5 24.266 27.203 1 98.38 284 LEU B C 1
ATOM 5310 O O . LEU B 1 284 ? -9.008 23.125 27.125 1 98.38 284 LEU B O 1
ATOM 5314 N N . PHE B 1 285 ? -9.641 25.047 26.172 1 98.62 285 PHE B N 1
ATOM 5315 C CA . PHE B 1 285 ? -9.133 24.656 24.859 1 98.62 285 PHE B CA 1
ATOM 5316 C C . PHE B 1 285 ? -7.645 24.344 24.938 1 98.62 285 PHE B C 1
ATOM 5318 O O . PHE B 1 285 ? -7.195 23.328 24.391 1 98.62 285 PHE B O 1
ATOM 5325 N N . GLY B 1 286 ? -6.934 25.172 25.609 1 98.62 286 GLY B N 1
ATOM 5326 C CA . GLY B 1 286 ? -5.508 24.969 25.797 1 98.62 286 GLY B CA 1
ATOM 5327 C C . GLY B 1 286 ? -5.195 23.703 26.594 1 98.62 286 GLY B C 1
ATOM 5328 O O . GLY B 1 286 ? -4.297 22.938 26.219 1 98.62 286 GLY B O 1
ATOM 5329 N N . LYS B 1 287 ? -5.895 23.453 27.641 1 98.56 287 LYS B N 1
ATOM 5330 C CA . LYS B 1 287 ? -5.707 22.25 28.438 1 98.56 287 LYS B CA 1
ATOM 5331 C C . LYS B 1 287 ? -5.914 20.984 27.594 1 98.56 287 LYS B C 1
ATOM 5333 O O . LYS B 1 287 ? -5.148 20.031 27.703 1 98.56 287 LYS B O 1
ATOM 5338 N N . LEU B 1 288 ? -6.934 21.016 26.797 1 98.81 288 LEU B N 1
ATOM 5339 C CA . LEU B 1 288 ? -7.227 19.891 25.938 1 98.81 288 LEU B CA 1
ATOM 5340 C C . LEU B 1 288 ? -6.105 19.672 24.922 1 98.81 288 LEU B C 1
ATOM 5342 O O . LEU B 1 288 ? -5.805 18.531 24.547 1 98.81 288 LEU B O 1
ATOM 5346 N N . SER B 1 289 ? -5.488 20.766 24.5 1 98.81 289 SER B N 1
ATOM 5347 C CA . SER B 1 289 ? -4.344 20.656 23.594 1 98.81 289 SER B CA 1
ATOM 5348 C C . SER B 1 289 ? -3.158 20 24.297 1 98.81 289 SER B C 1
ATOM 5350 O O . SER B 1 289 ? -2.484 19.156 23.703 1 98.81 289 SER B O 1
ATOM 5352 N N . PHE B 1 290 ? -2.887 20.328 25.547 1 98.81 290 PHE B N 1
ATOM 5353 C CA . PHE B 1 290 ? -1.856 19.656 26.328 1 98.81 290 PHE B CA 1
ATOM 5354 C C . PHE B 1 290 ? -2.18 18.172 26.5 1 98.81 290 PHE B C 1
ATOM 5356 O O . PHE B 1 290 ? -1.297 17.328 26.391 1 98.81 290 PHE B O 1
ATOM 5363 N N . ASP B 1 291 ? -3.451 17.891 26.766 1 98.75 291 ASP B N 1
ATOM 5364 C CA . ASP B 1 291 ? -3.885 16.516 26.922 1 98.75 291 ASP B CA 1
ATOM 5365 C C . ASP B 1 291 ? -3.688 15.719 25.641 1 98.75 291 ASP B C 1
ATOM 5367 O O . ASP B 1 291 ? -3.354 14.531 25.688 1 98.75 291 ASP B O 1
ATOM 5371 N N . SER B 1 292 ? -4.004 16.375 24.578 1 98.69 292 SER B N 1
ATOM 5372 C CA . SER B 1 292 ? -3.773 15.742 23.281 1 98.69 292 SER B CA 1
ATOM 5373 C C . SER B 1 292 ? -2.311 15.352 23.109 1 98.69 292 SER B C 1
ATOM 5375 O O . SER B 1 292 ? -2.01 14.266 22.609 1 98.69 292 SER B O 1
ATOM 5377 N N . CYS B 1 293 ? -1.433 16.203 23.5 1 98.69 293 CYS B N 1
ATOM 5378 C CA . CYS B 1 293 ? -0.009 15.898 23.391 1 98.69 293 CYS B CA 1
ATOM 5379 C C . CYS B 1 293 ? 0.383 14.742 24.297 1 98.69 293 CYS B C 1
ATOM 5381 O O . CYS B 1 293 ? 1.195 13.898 23.906 1 98.69 293 CYS B O 1
ATOM 5383 N N . GLU B 1 294 ? -0.171 14.758 25.438 1 98.5 294 GLU B N 1
ATOM 5384 C CA . GLU B 1 294 ? 0.076 13.648 26.344 1 98.5 294 GLU B CA 1
ATOM 5385 C C . GLU B 1 294 ? -0.297 12.312 25.719 1 98.5 294 GLU B C 1
ATOM 5387 O O . GLU B 1 294 ? 0.447 11.344 25.828 1 98.5 294 GLU B O 1
ATOM 5392 N N . SER B 1 295 ? -1.392 12.297 25.094 1 98.56 295 SER B N 1
ATOM 5393 C CA . SER B 1 295 ? -1.818 11.078 24.406 1 98.56 295 SER B CA 1
ATOM 5394 C C . SER B 1 295 ? -0.892 10.758 23.234 1 98.56 295 SER B C 1
ATOM 5396 O O . SER B 1 295 ? -0.641 9.586 22.938 1 98.56 295 SER B O 1
ATOM 5398 N N . SER B 1 296 ? -0.41 11.797 22.5 1 98.19 296 SER B N 1
ATOM 5399 C CA . SER B 1 296 ? 0.553 11.586 21.438 1 98.19 296 SER B CA 1
ATOM 5400 C C . SER B 1 296 ? 1.814 10.898 21.938 1 98.19 296 SER B C 1
ATOM 5402 O O . SER B 1 296 ? 2.379 10.039 21.266 1 98.19 296 SER B O 1
ATOM 5404 N N . ILE B 1 297 ? 2.207 11.281 23.125 1 98.06 297 ILE B N 1
ATOM 5405 C CA . ILE B 1 297 ? 3.424 10.734 23.719 1 98.06 297 ILE B CA 1
ATOM 5406 C C . ILE B 1 297 ? 3.182 9.297 24.156 1 98.06 297 ILE B C 1
ATOM 5408 O O . ILE B 1 297 ? 3.941 8.391 23.797 1 98.06 297 ILE B O 1
ATOM 5412 N N . HIS B 1 298 ? 2.08 8.992 24.781 1 97.88 298 HIS B N 1
ATOM 5413 C CA . HIS B 1 298 ? 1.957 7.734 25.516 1 97.88 298 HIS B CA 1
ATOM 5414 C C . HIS B 1 298 ? 1.129 6.719 24.734 1 97.88 298 HIS B C 1
ATOM 5416 O O . HIS B 1 298 ? 1.369 5.512 24.828 1 97.88 298 HIS B O 1
ATOM 5422 N N . ASN B 1 299 ? 0.126 7.152 24.047 1 98.25 299 ASN B N 1
ATOM 5423 C CA . ASN B 1 299 ? -0.743 6.246 23.312 1 98.25 299 ASN B CA 1
ATOM 5424 C C . ASN B 1 299 ? -0.301 6.109 21.859 1 98.25 299 ASN B C 1
ATOM 5426 O O . ASN B 1 299 ? -0.104 5 21.359 1 98.25 299 ASN B O 1
ATOM 5430 N N . TYR B 1 300 ? -0.1 7.219 21.266 1 97.81 300 TYR B N 1
ATOM 5431 C CA . TYR B 1 300 ? 0.304 7.188 19.875 1 97.81 300 TYR B CA 1
ATOM 5432 C C . TYR B 1 300 ? 1.8 6.926 19.734 1 97.81 300 TYR B C 1
ATOM 5434 O O . TYR B 1 300 ? 2.264 6.441 18.703 1 97.81 300 TYR B O 1
ATOM 5442 N N . GLU B 1 301 ? 2.535 7.285 20.828 1 95.5 301 GLU B N 1
ATOM 5443 C CA . GLU B 1 301 ? 3.969 7.051 20.984 1 95.5 301 GLU B CA 1
ATOM 5444 C C . GLU B 1 301 ? 4.758 7.742 19.875 1 95.5 301 GLU B C 1
ATOM 5446 O O . GLU B 1 301 ? 5.598 7.117 19.219 1 95.5 301 GLU B O 1
ATOM 5451 N N . CYS B 1 302 ? 4.414 8.93 19.656 1 93.69 302 CYS B N 1
ATOM 5452 C CA . CYS B 1 302 ? 5.266 9.836 18.891 1 93.69 302 CYS B CA 1
ATOM 5453 C C . CYS B 1 302 ? 5.863 10.914 19.781 1 93.69 302 CYS B C 1
ATOM 5455 O O . CYS B 1 302 ? 5.539 10.992 20.969 1 93.69 302 CYS B O 1
ATOM 5457 N N . GLY B 1 303 ? 6.891 11.578 19.281 1 92.94 303 GLY B N 1
ATOM 5458 C CA . GLY B 1 303 ? 7.605 12.57 20.062 1 92.94 303 GLY B CA 1
ATOM 5459 C C . GLY B 1 303 ? 9.07 12.234 20.266 1 92.94 303 GLY B C 1
ATOM 5460 O O . GLY B 1 303 ? 9.406 11.312 21.016 1 92.94 303 GLY B O 1
ATOM 5461 N N . SER B 1 304 ? 9.867 12.961 19.672 1 93.69 304 SER B N 1
ATOM 5462 C CA . SER B 1 304 ? 11.297 12.836 19.953 1 93.69 304 SER B CA 1
ATOM 5463 C C . SER B 1 304 ? 11.633 13.336 21.344 1 93.69 304 SER B C 1
ATOM 5465 O O . SER B 1 304 ? 10.852 14.078 21.953 1 93.69 304 SER B O 1
ATOM 5467 N N . PRO B 1 305 ? 12.766 12.898 21.891 1 96.06 305 PRO B N 1
ATOM 5468 C CA . PRO B 1 305 ? 13.172 13.414 23.188 1 96.06 305 PRO B CA 1
ATOM 5469 C C . PRO B 1 305 ? 13.195 14.938 23.25 1 96.06 305 PRO B C 1
ATOM 5471 O O . PRO B 1 305 ? 12.82 15.531 24.266 1 96.06 305 PRO B O 1
ATOM 5474 N N . GLU B 1 306 ? 13.609 15.562 22.203 1 96.88 306 GLU B N 1
ATOM 5475 C CA . GLU B 1 306 ? 13.688 17.016 22.094 1 96.88 306 GLU B CA 1
ATOM 5476 C C . GLU B 1 306 ? 12.305 17.656 22.172 1 96.88 306 GLU B C 1
ATOM 5478 O O . GLU B 1 306 ? 12.094 18.609 22.922 1 96.88 306 GLU B O 1
ATOM 5483 N N . LEU B 1 307 ? 11.359 17.094 21.469 1 97.12 307 LEU B N 1
ATOM 5484 C CA . LEU B 1 307 ? 10.008 17.641 21.469 1 97.12 307 LEU B CA 1
ATOM 5485 C C . LEU B 1 307 ? 9.336 17.438 22.812 1 97.12 307 LEU B C 1
ATOM 5487 O O . LEU B 1 307 ? 8.609 18.312 23.297 1 97.12 307 LEU B O 1
ATOM 5491 N N . ILE B 1 308 ? 9.602 16.297 23.406 1 98.25 308 ILE B N 1
ATOM 5492 C CA . ILE B 1 308 ? 9.031 16.016 24.719 1 98.25 308 ILE B CA 1
ATOM 5493 C C . ILE B 1 308 ? 9.586 17 25.75 1 98.25 308 ILE B C 1
ATOM 5495 O O . ILE B 1 308 ? 8.844 17.5 26.594 1 98.25 308 ILE B O 1
ATOM 5499 N N . ALA B 1 309 ? 10.812 17.297 25.609 1 98.44 309 ALA B N 1
ATOM 5500 C CA . ALA B 1 309 ? 11.422 18.281 26.516 1 98.44 309 ALA B CA 1
ATOM 5501 C C . ALA B 1 309 ? 10.766 19.641 26.375 1 98.44 309 ALA B C 1
ATOM 5503 O O . ALA B 1 309 ? 10.438 20.297 27.359 1 98.44 309 ALA B O 1
ATOM 5504 N N . ILE B 1 310 ? 10.57 20.078 25.188 1 98.5 310 ILE B N 1
ATOM 5505 C CA . ILE B 1 310 ? 9.93 21.375 24.938 1 98.5 310 ILE B CA 1
ATOM 5506 C C . ILE B 1 310 ? 8.516 21.359 25.516 1 98.5 310 ILE B C 1
ATOM 5508 O O . ILE B 1 310 ? 8.109 22.312 26.188 1 98.5 310 ILE B O 1
ATOM 5512 N N . TYR B 1 311 ? 7.84 20.297 25.281 1 98.44 311 TYR B N 1
ATOM 5513 C CA . TYR B 1 311 ? 6.48 20.125 25.781 1 98.44 311 TYR B CA 1
ATOM 5514 C C . TYR B 1 311 ? 6.441 20.25 27.297 1 98.44 311 TYR B C 1
ATOM 5516 O O . TYR B 1 311 ? 5.598 20.969 27.859 1 98.44 311 TYR B O 1
ATOM 5524 N N . GLU B 1 312 ? 7.332 19.594 27.953 1 98.56 312 GLU B N 1
ATOM 5525 C CA . GLU B 1 312 ? 7.371 19.625 29.406 1 98.56 312 GLU B CA 1
ATOM 5526 C C . GLU B 1 312 ? 7.676 21.016 29.938 1 98.56 312 GLU B C 1
ATOM 5528 O O . GLU B 1 312 ? 7.09 21.469 30.922 1 98.56 312 GLU B O 1
ATOM 5533 N N . ILE B 1 313 ? 8.523 21.688 29.312 1 98.62 313 ILE B N 1
ATOM 5534 C CA . ILE B 1 313 ? 8.852 23.047 29.688 1 98.62 313 ILE B CA 1
ATOM 5535 C C . ILE B 1 313 ? 7.629 23.953 29.484 1 98.62 313 ILE B C 1
ATOM 5537 O O . ILE B 1 313 ? 7.289 24.75 30.359 1 98.62 313 ILE B O 1
ATOM 5541 N N . MET B 1 314 ? 6.988 23.812 28.328 1 98.44 314 MET B N 1
ATOM 5542 C CA . MET B 1 314 ? 5.801 24.609 28 1 98.44 314 MET B CA 1
ATOM 5543 C C . MET B 1 314 ? 4.746 24.469 29.094 1 98.44 314 MET B C 1
ATOM 5545 O O . MET B 1 314 ? 4.133 25.469 29.484 1 98.44 314 MET B O 1
ATOM 5549 N N . ARG B 1 315 ? 4.59 23.297 29.578 1 97.94 315 ARG B N 1
ATOM 5550 C CA . ARG B 1 315 ? 3.533 23.016 30.531 1 97.94 315 ARG B CA 1
ATOM 5551 C C . ARG B 1 315 ? 3.768 23.781 31.844 1 97.94 315 ARG B C 1
ATOM 5553 O O . ARG B 1 315 ? 2.818 24.078 32.562 1 97.94 315 ARG B O 1
ATOM 5560 N N . ALA B 1 316 ? 4.965 24.109 32.062 1 97.06 316 ALA B N 1
ATOM 5561 C CA . ALA B 1 316 ? 5.324 24.734 33.344 1 97.06 316 ALA B CA 1
ATOM 5562 C C . ALA B 1 316 ? 5.387 26.25 33.219 1 97.06 316 ALA B C 1
ATOM 5564 O O . ALA B 1 316 ? 5.516 26.953 34.219 1 97.06 316 ALA B O 1
ATOM 5565 N N . LEU B 1 317 ? 5.246 26.797 32.094 1 97.56 317 LEU B N 1
ATOM 5566 C CA . LEU B 1 317 ? 5.465 28.234 31.891 1 97.56 317 LEU B CA 1
ATOM 5567 C C . LEU B 1 317 ? 4.152 29 31.984 1 97.56 317 LEU B C 1
ATOM 5569 O O . LEU B 1 317 ? 3.182 28.672 31.297 1 97.56 317 LEU B O 1
ATOM 5573 N N . PRO B 1 318 ? 4.172 30.062 32.781 1 96.94 318 PRO B N 1
ATOM 5574 C CA . PRO B 1 318 ? 2.996 30.938 32.781 1 96.94 318 PRO B CA 1
ATOM 5575 C C . PRO B 1 318 ? 2.766 31.625 31.422 1 96.94 318 PRO B C 1
ATOM 5577 O O . PRO B 1 318 ? 3.725 31.984 30.734 1 96.94 318 PRO B O 1
ATOM 5580 N N . GLY B 1 319 ? 1.53 31.828 31.047 1 97.69 319 GLY B N 1
ATOM 5581 C CA . GLY B 1 319 ? 1.195 32.531 29.828 1 97.69 319 GLY B CA 1
ATOM 5582 C C . GLY B 1 319 ? 0.924 31.609 28.656 1 97.69 319 GLY B C 1
ATOM 5583 O O . GLY B 1 319 ? 0.38 32.031 27.641 1 97.69 319 GLY B O 1
ATOM 5584 N N . ILE B 1 320 ? 1.312 30.344 28.844 1 98.44 320 ILE B N 1
ATOM 5585 C CA . ILE B 1 320 ? 0.976 29.375 27.812 1 98.44 320 ILE B CA 1
ATOM 5586 C C . ILE B 1 320 ? -0.359 28.703 28.141 1 98.44 320 ILE B C 1
ATOM 5588 O O . ILE B 1 320 ? -0.489 28.031 29.172 1 98.44 320 ILE B O 1
ATOM 5592 N N . TYR B 1 321 ? -1.361 28.859 27.297 1 98.38 321 TYR B N 1
ATOM 5593 C CA . TYR B 1 321 ? -2.68 28.266 27.516 1 98.38 321 TYR B CA 1
ATOM 5594 C C . TYR B 1 321 ? -2.664 26.781 27.234 1 98.38 321 TYR B C 1
ATOM 5596 O O . TYR B 1 321 ? -3.354 26 27.906 1 98.38 321 TYR B O 1
ATOM 5604 N N . GLY B 1 322 ? -1.932 26.375 26.203 1 98.56 322 GLY B N 1
ATOM 5605 C CA . GLY B 1 322 ? -1.843 25 25.734 1 98.56 322 GLY B CA 1
ATOM 5606 C C . GLY B 1 322 ? -0.886 24.828 24.578 1 98.56 322 GLY B C 1
ATOM 5607 O O . GLY B 1 322 ? -0.343 25.797 24.047 1 98.56 322 GLY B O 1
ATOM 5608 N N . GLY B 1 323 ? -0.616 23.531 24.312 1 98.38 323 GLY B N 1
ATOM 5609 C CA . GLY B 1 323 ? 0.299 23.25 23.219 1 98.38 323 GLY B CA 1
ATOM 5610 C C . GLY B 1 323 ? 0.58 21.781 23.031 1 98.38 323 GLY B C 1
ATOM 5611 O O . GLY B 1 323 ? 0.219 20.953 23.875 1 98.38 323 GLY B O 1
ATOM 5612 N N . ARG B 1 324 ? 1.219 21.469 21.938 1 98.38 324 ARG B N 1
ATOM 5613 C CA . ARG B 1 324 ? 1.557 20.094 21.562 1 98.38 324 ARG B CA 1
ATOM 5614 C C . ARG B 1 324 ? 2.58 20.062 20.438 1 98.38 324 ARG B C 1
ATOM 5616 O O . ARG B 1 324 ? 3.037 21.109 19.969 1 98.38 324 ARG B O 1
ATOM 5623 N N . PHE B 1 325 ? 2.971 18.828 20.047 1 96.25 325 PHE B N 1
ATOM 5624 C CA . PHE B 1 325 ? 3.811 18.641 18.875 1 96.25 325 PHE B CA 1
ATOM 5625 C C . PHE B 1 325 ? 3.105 19.141 17.625 1 96.25 325 PHE B C 1
ATOM 5627 O O . PHE B 1 325 ? 1.882 19.047 17.5 1 96.25 325 PHE B O 1
ATOM 5634 N N . SER B 1 326 ? 3.873 19.703 16.781 1 94.38 326 SER B N 1
ATOM 5635 C CA . SER B 1 326 ? 3.357 20.016 15.461 1 94.38 326 SER B CA 1
ATOM 5636 C C . SER B 1 326 ? 3.832 19 14.43 1 94.38 326 SER B C 1
ATOM 5638 O O . SER B 1 326 ? 4.992 18.578 14.445 1 94.38 326 SER B O 1
ATOM 5640 N N . GLY B 1 327 ? 2.914 18.594 13.516 1 89.44 327 GLY B N 1
ATOM 5641 C CA . GLY B 1 327 ? 3.262 17.594 12.523 1 89.44 327 GLY B CA 1
ATOM 5642 C C . GLY B 1 327 ? 3.197 16.172 13.055 1 89.44 327 GLY B C 1
ATOM 5643 O O . GLY B 1 327 ? 2.35 15.859 13.898 1 89.44 327 GLY B O 1
ATOM 5644 N N . ALA B 1 328 ? 4.133 15.344 12.531 1 87.81 328 ALA B N 1
ATOM 5645 C CA . ALA B 1 328 ? 4.109 13.922 12.867 1 87.81 328 ALA B CA 1
ATOM 5646 C C . ALA B 1 328 ? 4.691 13.68 14.258 1 87.81 328 ALA B C 1
ATOM 5648 O O . ALA B 1 328 ? 4.434 12.648 14.875 1 87.81 328 ALA B O 1
ATOM 5649 N N . GLY B 1 329 ? 5.457 14.602 14.789 1 88 329 GLY B N 1
ATOM 5650 C CA . GLY B 1 329 ? 5.922 14.516 16.172 1 88 329 GLY B CA 1
ATOM 5651 C C . GLY B 1 329 ? 7.242 13.781 16.312 1 88 329 GLY B C 1
ATOM 5652 O O . GLY B 1 329 ? 7.742 13.602 17.422 1 88 329 GLY B O 1
ATOM 5653 N N . PHE B 1 330 ? 7.859 13.367 15.234 1 89.75 330 PHE B N 1
ATOM 5654 C CA . PHE B 1 330 ? 9.117 12.641 15.328 1 89.75 330 PHE B CA 1
ATOM 5655 C C . PHE B 1 330 ? 10.305 13.586 15.195 1 89.75 330 PHE B C 1
ATOM 5657 O O . PHE B 1 330 ? 11.43 13.234 15.547 1 89.75 330 PHE B O 1
ATOM 5664 N N . LYS B 1 331 ? 10.07 14.742 14.703 1 89.62 331 LYS B N 1
ATOM 5665 C CA . LYS B 1 331 ? 10.953 15.898 14.641 1 89.62 331 LYS B CA 1
ATOM 5666 C C . LYS B 1 331 ? 10.164 17.188 14.445 1 89.62 331 LYS B C 1
ATOM 5668 O O . LYS B 1 331 ? 8.93 17.188 14.531 1 89.62 331 LYS B O 1
ATOM 5673 N N . GLY B 1 332 ? 10.945 18.25 14.344 1 92.25 332 GLY B N 1
ATOM 5674 C CA . GLY B 1 332 ? 10.273 19.484 13.984 1 92.25 332 GLY B CA 1
ATOM 5675 C C . GLY B 1 332 ? 10.039 20.391 15.18 1 92.25 332 GLY B C 1
ATOM 5676 O O . GLY B 1 332 ? 10.984 20.766 15.875 1 92.25 332 GLY B O 1
ATOM 5677 N N . ALA B 1 333 ? 8.703 20.656 15.445 1 96.06 333 ALA B N 1
ATOM 5678 C CA . ALA B 1 333 ? 8.453 21.766 16.375 1 96.06 333 ALA B CA 1
ATOM 5679 C C . ALA B 1 333 ? 7.289 21.438 17.297 1 96.06 333 ALA B C 1
ATOM 5681 O O . ALA B 1 333 ? 6.539 20.484 17.062 1 96.06 333 ALA B O 1
ATOM 5682 N N . CYS B 1 334 ? 7.215 22.172 18.359 1 97.81 334 CYS B N 1
ATOM 5683 C CA . CYS B 1 334 ? 6.016 22.297 19.172 1 97.81 334 CYS B CA 1
ATOM 5684 C C . CYS B 1 334 ? 5.281 23.609 18.875 1 97.81 334 CYS B C 1
ATOM 5686 O O . CYS B 1 334 ? 5.898 24.578 18.453 1 97.81 334 CYS B O 1
ATOM 5688 N N . ILE B 1 335 ? 4.023 23.594 19.062 1 98.5 335 ILE B N 1
ATOM 5689 C CA . ILE B 1 335 ? 3.23 24.812 18.969 1 98.5 335 ILE B CA 1
ATOM 5690 C C . ILE B 1 335 ? 2.615 25.141 20.312 1 98.5 335 ILE B C 1
ATOM 5692 O O . ILE B 1 335 ? 2.328 24.234 21.109 1 98.5 335 ILE B O 1
ATOM 5696 N N . ALA B 1 336 ? 2.377 26.422 20.578 1 98.62 336 ALA B N 1
ATOM 5697 C CA . ALA B 1 336 ? 1.775 26.859 21.828 1 98.62 336 ALA B CA 1
ATOM 5698 C C . ALA B 1 336 ? 0.816 28.031 21.594 1 98.62 336 ALA B C 1
ATOM 5700 O O . ALA B 1 336 ? 1.1 28.922 20.781 1 98.62 336 ALA B O 1
ATOM 5701 N N . LEU B 1 337 ? -0.338 27.938 22.188 1 98.5 337 LEU B N 1
ATOM 5702 C CA . LEU B 1 337 ? -1.207 29.094 22.328 1 98.5 337 LEU B CA 1
ATOM 5703 C C . LEU B 1 337 ? -0.792 29.953 23.531 1 98.5 337 LEU B C 1
ATOM 5705 O O . LEU B 1 337 ? -0.799 29.469 24.672 1 98.5 337 LEU B O 1
ATOM 5709 N N . VAL B 1 338 ? -0.51 31.25 23.25 1 98.44 338 VAL B N 1
ATOM 5710 C CA . VAL B 1 338 ? 0.193 32 24.281 1 98.44 338 VAL B CA 1
ATOM 5711 C C . VAL B 1 338 ? -0.489 33.375 24.469 1 98.44 338 VAL B C 1
ATOM 5713 O O . VAL B 1 338 ? -0.989 33.969 23.516 1 98.44 338 VAL B O 1
ATOM 5716 N N . ASN B 1 339 ? -0.493 33.781 25.719 1 98.12 339 ASN B N 1
ATOM 5717 C CA . ASN B 1 339 ? -0.78 35.188 26.016 1 98.12 339 ASN B CA 1
ATOM 5718 C C . ASN B 1 339 ? 0.321 36.094 25.5 1 98.12 339 ASN B C 1
ATOM 5720 O O . ASN B 1 339 ? 1.468 36.031 25.938 1 98.12 339 ASN B O 1
ATOM 5724 N N . PRO B 1 340 ? -0.045 37 24.609 1 97.81 340 PRO B N 1
ATOM 5725 C CA . PRO B 1 340 ? 0.977 37.812 23.984 1 97.81 340 PRO B CA 1
ATOM 5726 C C . PRO B 1 340 ? 1.803 38.625 24.984 1 97.81 340 PRO B C 1
ATOM 5728 O O . PRO B 1 340 ? 2.971 38.938 24.734 1 97.81 340 PRO B O 1
ATOM 5731 N N . ALA B 1 341 ? 1.277 38.844 26.094 1 97.81 341 ALA B N 1
ATOM 5732 C CA . ALA B 1 341 ? 1.968 39.625 27.125 1 97.81 341 ALA B CA 1
ATOM 5733 C C . ALA B 1 341 ? 3.15 38.844 27.703 1 97.81 341 ALA B C 1
ATOM 5735 O O . ALA B 1 341 ? 4.047 39.438 28.312 1 97.81 341 ALA B O 1
ATOM 5736 N N . HIS B 1 342 ? 3.191 37.625 27.5 1 97.75 342 HIS B N 1
ATOM 5737 C CA . HIS B 1 342 ? 4.207 36.781 28.125 1 97.75 342 HIS B CA 1
ATOM 5738 C C . HIS B 1 342 ? 5.223 36.281 27.109 1 97.75 342 HIS B C 1
ATOM 5740 O O . HIS B 1 342 ? 6.109 35.5 27.453 1 97.75 342 HIS B O 1
ATOM 5746 N N . LYS B 1 343 ? 5.227 36.656 25.875 1 97.62 343 LYS B N 1
ATOM 5747 C CA . LYS B 1 343 ? 6.02 36.094 24.797 1 97.62 343 LYS B CA 1
ATOM 5748 C C . LYS B 1 343 ? 7.512 36.188 25.094 1 97.62 343 LYS B C 1
ATOM 5750 O O . LYS B 1 343 ? 8.242 35.219 24.922 1 97.62 343 LYS B O 1
ATOM 5755 N N . VAL B 1 344 ? 7.934 37.344 25.547 1 97.75 344 VAL B N 1
ATOM 5756 C CA . VAL B 1 344 ? 9.359 37.594 25.766 1 97.75 344 VAL B CA 1
ATOM 5757 C C . VAL B 1 344 ? 9.883 36.656 26.844 1 97.75 344 VAL B C 1
ATOM 5759 O O . VAL B 1 344 ? 10.93 36.031 26.688 1 97.75 344 VAL B O 1
ATOM 5762 N N . GLU B 1 345 ? 9.18 36.594 27.906 1 98 345 GLU B N 1
ATOM 5763 C CA . GLU B 1 345 ? 9.586 35.719 29.016 1 98 345 GLU B CA 1
ATOM 5764 C C . GLU B 1 345 ? 9.547 34.25 28.625 1 98 345 GLU B C 1
ATOM 5766 O O . GLU B 1 345 ? 10.438 33.5 29 1 98 345 GLU B O 1
ATOM 5771 N N . ILE B 1 346 ? 8.523 33.844 27.953 1 98.38 346 ILE B N 1
ATOM 5772 C CA . ILE B 1 346 ? 8.383 32.469 27.516 1 98.38 346 ILE B CA 1
ATOM 5773 C C . ILE B 1 346 ? 9.57 32.094 26.625 1 98.38 346 ILE B C 1
ATOM 5775 O O . ILE B 1 346 ? 10.195 31.047 26.828 1 98.38 346 ILE B O 1
ATOM 5779 N N . GLU B 1 347 ? 9.891 32.938 25.656 1 98.5 347 GLU B N 1
ATOM 5780 C CA . GLU B 1 347 ? 11 32.656 24.75 1 98.5 347 GLU B CA 1
ATOM 5781 C C . GLU B 1 347 ? 12.32 32.531 25.516 1 98.5 347 GLU B C 1
ATOM 5783 O O . GLU B 1 347 ? 13.109 31.609 25.266 1 98.5 347 GLU B O 1
ATOM 5788 N N . LYS B 1 348 ? 12.492 33.406 26.422 1 98.31 348 LYS B N 1
ATOM 5789 C CA . LYS B 1 348 ? 13.727 33.406 27.203 1 98.31 348 LYS B CA 1
ATOM 5790 C C . LYS B 1 348 ? 13.867 32.125 28.016 1 98.31 348 LYS B C 1
ATOM 5792 O O . LYS B 1 348 ? 14.883 31.453 27.922 1 98.31 348 LYS B O 1
ATOM 5797 N N . VAL B 1 349 ? 12.875 31.812 28.797 1 98.44 349 VAL B N 1
ATOM 5798 C CA . VAL B 1 349 ? 12.945 30.688 29.719 1 98.44 349 VAL B CA 1
ATOM 5799 C C . VAL B 1 349 ? 12.992 29.375 28.922 1 98.44 349 VAL B C 1
ATOM 5801 O O . VAL B 1 349 ? 13.758 28.469 29.266 1 98.44 349 VAL B O 1
ATOM 5804 N N . LEU B 1 350 ? 12.164 29.266 27.922 1 98.56 350 LEU B N 1
ATOM 5805 C CA . LEU B 1 350 ? 12.156 28.062 27.094 1 98.56 350 LEU B CA 1
ATOM 5806 C C . LEU B 1 350 ? 13.523 27.828 26.453 1 98.56 350 LEU B C 1
ATOM 5808 O O . LEU B 1 350 ? 14.031 26.719 26.469 1 98.56 350 LEU B O 1
ATOM 5812 N N . THR B 1 351 ? 14.109 28.875 25.922 1 98.44 351 THR B N 1
ATOM 5813 C CA . THR B 1 351 ? 15.422 28.781 25.281 1 98.44 351 THR B CA 1
ATOM 5814 C C . THR B 1 351 ? 16.469 28.312 26.281 1 98.44 351 THR B C 1
ATOM 5816 O O . THR B 1 351 ? 17.25 27.391 26 1 98.44 351 THR B O 1
ATOM 5819 N N . GLU B 1 352 ? 16.422 28.922 27.406 1 98.5 352 GLU B N 1
ATOM 5820 C CA . GLU B 1 352 ? 17.406 28.594 28.438 1 98.5 352 GLU B CA 1
ATOM 5821 C C . GLU B 1 352 ? 17.266 27.141 28.891 1 98.5 352 GLU B C 1
ATOM 5823 O O . GLU B 1 352 ? 18.25 26.406 28.938 1 98.5 352 GLU B O 1
ATOM 5828 N N . LYS B 1 353 ? 16.062 26.781 29.234 1 98.56 353 LYS B N 1
ATOM 5829 C CA . LYS B 1 353 ? 15.836 25.438 29.781 1 98.56 353 LYS B CA 1
ATOM 5830 C C . LYS B 1 353 ? 16.062 24.359 28.719 1 98.56 353 LYS B C 1
ATOM 5832 O O . LYS B 1 353 ? 16.625 23.312 29.016 1 98.56 353 LYS B O 1
ATOM 5837 N N . TYR B 1 354 ? 15.617 24.594 27.562 1 98.5 354 TYR B N 1
ATOM 5838 C CA . TYR B 1 354 ? 15.766 23.609 26.5 1 98.5 354 TYR B CA 1
ATOM 5839 C C . TYR B 1 354 ? 17.234 23.406 26.141 1 98.5 354 TYR B C 1
ATOM 5841 O O . TYR B 1 354 ? 17.703 22.266 26.031 1 98.5 354 TYR B O 1
ATOM 5849 N N . LEU B 1 355 ? 18.016 24.484 25.969 1 98.25 355 LEU B N 1
ATOM 5850 C CA . LEU B 1 355 ? 19.406 24.391 25.547 1 98.25 355 LEU B CA 1
ATOM 5851 C C . LEU B 1 355 ? 20.297 23.875 26.672 1 98.25 355 LEU B C 1
ATOM 5853 O O . LEU B 1 355 ? 21.391 23.375 26.406 1 98.25 355 LEU B O 1
ATOM 5857 N N . ALA B 1 356 ? 19.797 24.031 27.891 1 98.44 356 ALA B N 1
ATOM 5858 C CA . ALA B 1 356 ? 20.5 23.391 28.984 1 98.44 356 ALA B CA 1
ATOM 5859 C C . ALA B 1 356 ? 20.453 21.875 28.859 1 98.44 356 ALA B C 1
ATOM 5861 O O . ALA B 1 356 ? 21.406 21.172 29.234 1 98.44 356 ALA B O 1
ATOM 5862 N N . GLN B 1 357 ? 19.375 21.391 28.328 1 98.12 357 GLN B N 1
ATOM 5863 C CA . GLN B 1 357 ? 19.188 19.953 28.172 1 98.12 357 GLN B CA 1
ATOM 5864 C C . GLN B 1 357 ? 19.797 19.469 26.859 1 98.12 357 GLN B C 1
ATOM 5866 O O . GLN B 1 357 ? 20.297 18.344 26.766 1 98.12 357 GLN B O 1
ATOM 5871 N N . PHE B 1 358 ? 19.672 20.312 25.859 1 98 358 PHE B N 1
ATOM 5872 C CA . PHE B 1 358 ? 20.125 19.953 24.516 1 98 358 PHE B CA 1
ATOM 5873 C C . PHE B 1 358 ? 21.016 21.031 23.938 1 98 358 PHE B C 1
ATOM 5875 O O . PHE B 1 358 ? 20.656 21.672 22.938 1 98 358 PHE B O 1
ATOM 5882 N N . PRO B 1 359 ? 22.203 21.109 24.422 1 97.75 359 PRO B N 1
ATOM 5883 C CA . PRO B 1 359 ? 23.094 22.203 24.016 1 97.75 359 PRO B CA 1
ATOM 5884 C C . PRO B 1 359 ? 23.516 22.078 22.547 1 97.75 359 PRO B C 1
ATOM 5886 O O . PRO B 1 359 ? 23.906 23.078 21.938 1 97.75 359 PRO B O 1
ATOM 5889 N N . GLU B 1 360 ? 23.438 20.906 21.953 1 96.44 360 GLU B N 1
ATOM 5890 C CA . GLU B 1 360 ? 23.875 20.688 20.578 1 96.44 360 GLU B CA 1
ATOM 5891 C C . GLU B 1 360 ? 22.984 21.438 19.594 1 96.44 360 GLU B C 1
ATOM 5893 O O . GLU B 1 360 ? 23.359 21.641 18.438 1 96.44 360 GLU B O 1
ATOM 5898 N N . TYR B 1 361 ? 21.828 21.938 20.094 1 96.56 361 TYR B N 1
ATOM 5899 C CA . TYR B 1 361 ? 20.906 22.594 19.172 1 96.56 361 TYR B CA 1
ATOM 5900 C C . TYR B 1 361 ? 20.938 24.109 19.328 1 96.56 361 TYR B C 1
ATOM 5902 O O . TYR B 1 361 ? 20.016 24.797 18.906 1 96.56 361 TYR B O 1
ATOM 5910 N N . GLU B 1 362 ? 21.906 24.609 19.891 1 96.19 362 GLU B N 1
ATOM 5911 C CA . GLU B 1 362 ? 22.062 26.047 20.141 1 96.19 362 GLU B CA 1
ATOM 5912 C C . GLU B 1 362 ? 21.922 26.844 18.844 1 96.19 362 GLU B C 1
ATOM 5914 O O . GLU B 1 362 ? 21.344 27.922 18.828 1 96.19 362 GLU B O 1
ATOM 5919 N N . LYS B 1 363 ? 22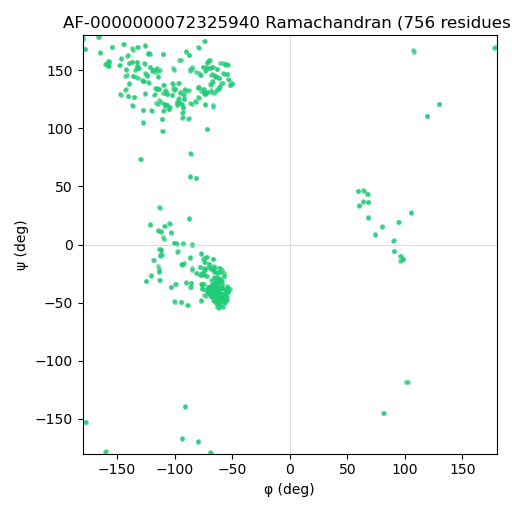.406 26.312 17.734 1 94.69 363 LYS B N 1
ATOM 5920 C CA . LYS B 1 363 ? 22.406 27.047 16.469 1 94.69 363 LYS B CA 1
ATOM 5921 C C . LYS B 1 363 ? 21.156 26.766 15.648 1 94.69 363 LYS B C 1
ATOM 5923 O O . LYS B 1 363 ? 20.844 27.5 14.703 1 94.69 363 LYS B O 1
ATOM 5928 N N . THR B 1 364 ? 20.438 25.719 15.977 1 93.88 364 THR B N 1
ATOM 5929 C CA . THR B 1 364 ? 19.359 25.297 15.102 1 93.88 364 THR B CA 1
ATOM 5930 C C . THR B 1 364 ? 18 25.469 15.797 1 93.88 364 THR B C 1
ATOM 5932 O O . THR B 1 364 ? 16.969 25.531 15.133 1 93.88 364 THR B O 1
ATOM 5935 N N . PHE B 1 365 ? 18.062 25.578 17.094 1 96.12 365 PHE B N 1
ATOM 5936 C CA . PHE B 1 365 ? 16.828 25.875 17.828 1 96.12 365 PHE B CA 1
ATOM 5937 C C . PHE B 1 365 ? 16.312 27.266 17.469 1 96.12 365 PHE B C 1
ATOM 5939 O O . PHE B 1 365 ? 17.078 28.219 17.422 1 96.12 365 PHE B O 1
ATOM 5946 N N . GLN B 1 366 ? 14.992 27.406 17.125 1 96.56 366 GLN B N 1
ATOM 5947 C CA . GLN B 1 366 ? 14.414 28.688 16.75 1 96.56 366 GLN B CA 1
ATOM 5948 C C . GLN B 1 366 ? 13 28.844 17.297 1 96.56 366 GLN B C 1
ATOM 5950 O O . GLN B 1 366 ? 12.25 27.859 17.391 1 96.56 366 GLN B O 1
ATOM 5955 N N . VAL B 1 367 ? 12.664 30.047 17.641 1 97.44 367 VAL B N 1
ATOM 5956 C CA . VAL B 1 367 ? 11.336 30.406 18.109 1 97.44 367 VAL B CA 1
ATOM 5957 C C . VAL B 1 367 ? 10.695 31.406 17.156 1 97.44 367 VAL B C 1
ATOM 5959 O O . VAL B 1 367 ? 11.328 32.406 16.781 1 97.44 367 VAL B O 1
ATOM 5962 N N . PHE B 1 368 ? 9.5 31.125 16.734 1 97.69 368 PHE B N 1
ATOM 5963 C CA . PHE B 1 368 ? 8.742 32.062 15.898 1 97.69 368 PHE B CA 1
ATOM 5964 C C . PHE B 1 368 ? 7.383 32.344 16.516 1 97.69 368 PHE B C 1
ATOM 5966 O O . PHE B 1 368 ? 6.816 31.5 17.219 1 97.69 368 PHE B O 1
ATOM 5973 N N . TRP B 1 369 ? 6.91 33.531 16.312 1 98.19 369 TRP B N 1
ATOM 5974 C CA . TRP B 1 369 ? 5.574 33.938 16.719 1 98.19 369 TRP B CA 1
ATOM 5975 C C . TRP B 1 369 ? 4.699 34.219 15.492 1 98.19 369 TRP B C 1
ATOM 5977 O O . TRP B 1 369 ? 5.07 35 14.609 1 98.19 369 TRP B O 1
ATOM 5987 N N . VAL B 1 370 ? 3.553 33.531 15.43 1 97.81 370 VAL B N 1
ATOM 5988 C CA . VAL B 1 370 ? 2.695 33.625 14.258 1 97.81 370 VAL B CA 1
ATOM 5989 C C . VAL B 1 370 ? 1.246 33.844 14.688 1 97.81 370 VAL B C 1
ATOM 5991 O O . VAL B 1 370 ? 0.931 33.781 15.883 1 97.81 370 VAL B O 1
ATOM 5994 N N . LYS B 1 371 ? 0.401 34.156 13.734 1 97.62 371 LYS B N 1
ATOM 5995 C CA . LYS B 1 371 ? -1.033 34.344 13.945 1 97.62 371 LYS B CA 1
ATOM 5996 C C . LYS B 1 371 ? -1.84 33.562 12.914 1 97.62 371 LYS B C 1
ATOM 5998 O O . LYS B 1 371 ? -1.343 33.25 11.828 1 97.62 371 LYS B O 1
ATOM 6003 N N . PRO B 1 372 ? -3.086 33.156 13.312 1 97.81 372 PRO B N 1
ATOM 6004 C CA . PRO B 1 372 ? -3.961 32.562 12.305 1 97.81 372 PRO B CA 1
ATOM 6005 C C . PRO B 1 372 ? -4.148 33.469 11.086 1 97.81 372 PRO B C 1
ATOM 6007 O O . PRO B 1 372 ? -4.125 34.688 11.203 1 97.81 372 PRO B O 1
ATOM 6010 N N . ASP B 1 373 ? -4.293 32.875 9.969 1 98.12 373 ASP B N 1
ATOM 6011 C CA . ASP B 1 373 ? -4.438 33.594 8.703 1 98.12 373 ASP B CA 1
ATOM 6012 C C . ASP B 1 373 ? -5.406 32.844 7.777 1 98.12 373 ASP B C 1
ATOM 6014 O O . ASP B 1 373 ? -5.914 31.797 8.117 1 98.12 373 ASP B O 1
ATOM 6018 N N . ASP B 1 374 ? -5.734 33.5 6.641 1 98.19 374 ASP B N 1
ATOM 6019 C CA . ASP B 1 374 ? -6.574 32.906 5.621 1 98.19 374 ASP B CA 1
ATOM 6020 C C . ASP B 1 374 ? -5.828 31.781 4.898 1 98.19 374 ASP B C 1
ATOM 6022 O O . ASP B 1 374 ? -4.598 31.719 4.938 1 98.19 374 ASP B O 1
ATOM 6026 N N . GLY B 1 375 ? -6.609 30.891 4.305 1 98.31 375 GLY B N 1
ATOM 6027 C CA . GLY B 1 375 ? -6.035 29.781 3.551 1 98.31 375 GLY B CA 1
ATOM 6028 C C . GLY B 1 375 ? -5.34 30.219 2.277 1 98.31 375 GLY B C 1
ATOM 6029 O O . GLY B 1 375 ? -5.215 31.422 2.016 1 98.31 375 GLY B O 1
ATOM 6030 N N . ALA B 1 376 ? -4.82 29.297 1.544 1 98.56 376 ALA B N 1
ATOM 6031 C CA . ALA B 1 376 ? -4.086 29.547 0.308 1 98.56 376 ALA B CA 1
ATOM 6032 C C . ALA B 1 376 ? -4.867 30.469 -0.621 1 98.56 376 ALA B C 1
ATOM 6034 O O . ALA B 1 376 ? -6.082 30.328 -0.769 1 98.56 376 ALA B O 1
ATOM 6035 N N . ARG B 1 377 ? -4.145 31.406 -1.24 1 98.06 377 ARG B N 1
ATOM 6036 C CA . ARG B 1 377 ? -4.824 32.438 -2.029 1 98.06 377 ARG B CA 1
ATOM 6037 C C . ARG B 1 377 ? -3.879 33.031 -3.053 1 98.06 377 ARG B C 1
ATOM 6039 O O . ARG B 1 377 ? -2.658 33 -2.889 1 98.06 377 ARG B O 1
ATOM 6046 N N . PHE B 1 378 ? -4.43 33.531 -4.113 1 97.69 378 PHE B N 1
ATOM 6047 C CA . PHE B 1 378 ? -3.689 34.406 -5.012 1 97.69 378 PHE B CA 1
ATOM 6048 C C . PHE B 1 378 ? -3.449 35.781 -4.367 1 97.69 378 PHE B C 1
ATOM 6050 O O . PHE B 1 378 ? -4.34 36.344 -3.723 1 97.69 378 PHE B O 1
ATOM 6057 N N . VAL B 1 379 ? -2.209 36.188 -4.438 1 95.81 379 VAL B N 1
ATOM 6058 C CA . VAL B 1 379 ? -1.844 37.469 -3.889 1 95.81 379 VAL B CA 1
ATOM 6059 C C . VAL B 1 379 ? -1.79 38.531 -5.008 1 95.81 379 VAL B C 1
ATOM 6061 O O . VAL B 1 379 ? -1.231 38.25 -6.074 1 95.81 379 VAL B O 1
ATOM 6064 N N . GLU B 1 380 ? -2.506 39.594 -4.988 1 85.38 380 GLU B N 1
ATOM 6065 C CA . GLU B 1 380 ? -2.541 40.688 -5.98 1 85.38 380 GLU B CA 1
ATOM 6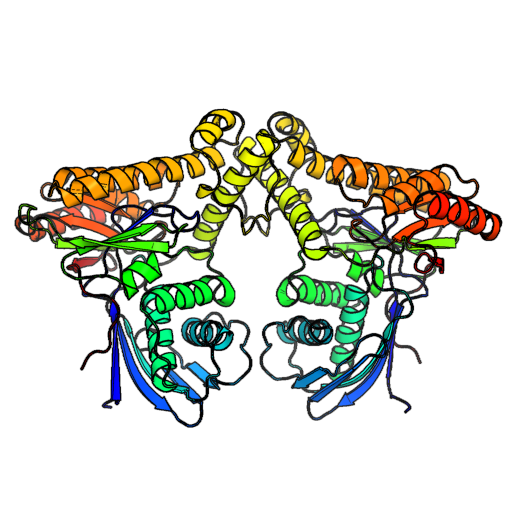066 C C . GLU B 1 380 ? -1.238 41.469 -5.98 1 85.38 380 GLU B C 1
ATOM 6068 O O . GLU B 1 380 ? -0.608 41.625 -4.934 1 85.38 380 GLU B O 1
#

Organism: Xylanibacter ruminicola (strain ATCC 19189 / DSM 19721 / CIP 105475 / JCM 8958 / 23) (NCBI:txid264731)

InterPro domains:
  IPR000705 Galactokinase [PR00473] (11-29)
  IPR000705 Galactokinase [PR00473] (74-85)
  IPR000705 Galactokinase [PR00473] (94-112)
  IPR000705 Galactokinase [PR00473] (258-272)
  IPR006203 GHMP kinase, ATP-binding, conserved site [PS00627] (103-113)
  IPR006204 GHMP kinase N-terminal domain [PF00288] (77-163)
  IPR006206 Mevalonate/galactokinase [PIRSF000530] (7-377)
  IPR013750 GHMP kinase, C-terminal domain [PF08544] (279-354)
  IPR014721 Small ribosomal subunit protein uS5 domain 2-type fold, subgroup [G3DSA:3.30.230.10] (3-188)
  IPR020568 Ribosomal protein uS5 domain 2-type superfamily [SSF54211] (3-181)
  IPR036554 GHMP kinase, C-terminal domain superfamily [G3DSA:3.30.70.890] (189-365)
  IPR036554 GHMP kinase, C-terminal domain superfamily [SSF55060] (190-378)

Radius of gyration: 29.58 Å; Cα contacts (8 Å, |Δi|>4): 1731; chains: 2; bounding box: 49×86×74 Å

Secondary structure (DSSP, 8-state):
---SEEEEEEEEE-SS-TT-GGGT-EEEEEEEEEEEEEEEEEETT-EEEEEESSS-SEEEEETTSPPBPP-SSTTHHHHHHHHHHHTT-----EEEEEEEESS-SSSS-HHHHHHHHHHHHHHHHTT----HHHHHHHHHHIIIIII-----SHHHHHHHH-BTTEEEEEETTT--EEEEEPPTTSPP-EEEEEE-------HHHHHHHHHHHHHHHHHHHHHHTTPPPPPGGG--GGGS-HHHHHHHTTTS-HHHHHHHHHHHHHHHHHHHHHHHHHTT-HHHHHHHHHHHHHHHHHTS----HHHHHHHHHHHHSTTEEEEEEETTSSSSEEEEEE-GGGHHHHHHHHHHHHHHH-GGGTTT-EEEEE-EE--SEE--/---SEEEEEEEEE-SS-TT-GGGT-EEEEEEEEEEEEEEEEEETT-EEEEEESSS-SEEEEETTSPPBPP-SSTTHHHHHHHHHHHTT-----EEEEEEEESS-SSSS-HHHHHHHHHHHHHHHHTT----HHHHHHHHHHIIIIII-----SHHHHHHHH-BTTEEEEEETTT--EEEEEPPTTSPP-EEEEEE-------HHHHHHHHHHHHHHHHHHHHHHTTPPPPPGGG--GGGS-HHHHHHHTTTS-HHHHHHHHHHHHHHHHHHHHHHHHHTT-HHHHHHHHHHHHHHHHHTS----HHHHHHHHHHHHSTTEEEEEEETTSSSSEEEEEE-GGGHHHHHHHHHHHHHHH-GGGTTT-EEEEE-EE--SEE--

Solvent-accessible surface area (backbone atoms only — not comparable to full-atom values): 37856 Å² total; per-residue (Å²): 134,90,50,82,40,35,36,42,15,15,21,38,51,50,63,36,27,78,91,18,28,60,29,32,27,38,34,35,24,27,3,25,75,50,35,32,40,38,35,27,35,73,25,80,85,8,44,28,40,40,38,44,79,76,49,86,69,75,34,75,50,55,54,66,51,74,47,56,68,76,79,87,48,84,52,38,40,50,53,16,26,49,47,37,46,51,75,78,40,90,51,54,26,13,33,42,34,44,35,36,65,70,66,79,89,54,27,30,48,57,66,47,22,53,22,44,45,37,38,52,50,47,28,56,44,51,75,48,86,71,56,60,66,53,50,24,52,41,40,34,46,12,37,37,72,56,71,62,44,77,65,39,50,59,63,34,39,20,16,44,65,13,34,49,66,26,43,33,37,36,34,53,66,82,66,50,68,51,72,45,56,62,29,89,78,32,72,74,66,35,34,37,39,41,34,50,42,58,78,86,69,67,54,68,61,56,50,47,41,51,51,49,38,32,30,48,33,33,50,46,47,32,40,66,67,72,42,86,78,66,52,69,92,75,41,35,48,63,79,50,56,70,68,55,44,69,73,37,42,80,58,38,39,60,69,31,36,27,31,46,48,32,42,58,52,34,43,50,45,30,56,51,33,51,54,24,43,62,70,24,35,53,57,57,32,14,46,49,12,38,50,49,32,50,33,35,43,72,29,57,59,37,50,27,74,62,51,48,49,50,50,58,51,48,74,71,39,79,47,48,44,22,33,30,55,18,62,82,20,61,48,20,23,32,38,30,41,24,34,67,89,31,48,69,59,45,53,51,51,49,50,53,58,48,36,72,75,43,55,90,27,65,87,52,41,46,78,47,80,44,44,57,14,50,23,41,40,78,52,131,134,90,51,82,40,35,35,41,14,16,20,36,50,52,65,37,27,76,91,18,29,60,32,32,28,38,33,36,25,26,2,25,75,48,33,32,39,38,35,27,35,71,24,78,85,9,44,29,40,40,40,43,78,76,47,87,69,76,35,75,51,56,52,65,48,72,47,58,67,75,78,86,49,82,52,37,39,50,52,17,26,49,47,38,48,52,74,81,41,89,52,56,28,14,32,41,34,43,34,38,67,71,64,78,88,51,28,30,46,57,69,47,20,53,22,43,44,38,39,52,49,47,30,56,44,51,74,46,88,73,55,61,67,52,49,25,52,41,40,36,45,12,37,37,74,56,72,62,43,77,65,39,52,58,62,34,40,20,16,43,63,13,34,50,67,27,41,32,38,37,33,53,66,82,67,49,66,50,70,46,55,64,30,88,78,30,73,76,64,34,34,38,39,41,34,50,41,55,80,87,67,66,54,70,61,57,50,46,40,51,52,50,37,33,30,47,33,35,51,47,47,35,40,66,67,72,42,85,78,65,52,69,92,74,42,34,47,63,80,49,56,70,68,55,45,67,72,36,41,80,58,38,38,60,68,29,36,26,32,47,48,33,41,57,52,34,42,51,45,31,56,52,33,51,53,22,42,62,69,23,35,53,58,59,32,13,47,50,12,36,50,49,30,51,34,34,44,71,30,55,59,37,50,29,74,62,51,47,49,52,51,57,51,50,73,70,40,78,47,49,44,21,33,32,57,19,63,82,20,61,48,20,23,32,36,28,40,24,34,66,89,32,48,70,59,46,53,51,51,50,51,53,58,47,36,70,75,42,57,90,27,65,86,50,43,46,78,46,79,44,43,57,14,50,23,43,41,77,52,132

Nearest PDB structures (foldseek):
  6zgv-assembly4_D  TM=8.838E-01  e=2.355E-30  Homo sapiens
  6zgw-assembly4_D  TM=8.808E-01  e=1.641E-29  Homo sapiens
  6zgy-assembly4_D  TM=8.730E-01  e=1.066E-29  Homo sapiens
  6q3w-assembly4_D  TM=8.792E-01  e=8.733E-29  Homo sapiens
  6qje-assembly4_D  TM=8.652E-01  e=1.993E-27  Homo sapiens